Protein AF-A0A397BUA5-F1 (afdb_monomer_lite)

InterPro domains:
  IPR007603 Choline transporter-like [PF04515] (366-700)
  IPR007603 Choline transporter-like [PTHR12385] (209-715)

Organism: Aphanomyces astaci (NCBI:txid112090)

Radius of gyration: 37.74 Å; chains: 1; bounding box: 95×95×135 Å

pLDDT: mean 77.46, std 19.69, range [26.95, 97.94]

Sequence (735 aa):
QTPSVQPQPALNATQRTDQPFQLLVKPLLKSTVSQRDTSGVILDAFVASGRSFSDILQKIWDEFKPRLKGLAAKTDSGWSLDVPDIADWTSSMHLRHNKKVVDATKSEQEWNQWLVKVKDKTVMLVVFEYGTKLGRQQDFDDFTTECIRPQVTDRAGATAETSLRDVVASLQAQWSPYPIADSSFRLVVHSTQEVQHRSMYKNDHPAVQYDTRGQPVDAYGRPIAMAAPVPYTSSASVGTVAPIKPTVAAPSGFRDWPFAILFLGNIGAIIVLLIMYGSTVFNSLNGTSKTAFPSSSSTFSSDNITTILYLCAGLTVIAAVLSLAMLSFTIRYARQMIQIALWWSVVMFFGFAAFAVIKKNYTVAIVTGIIGLFALCYAYAVQDRIPFAAANLRAAGAAIRKHPSTHVVAFVFLLVQIAWVFVWAFAVVGITNKLTENSTPAPTSRTATVASGGRCIASAQCLTNYCTSGVCKEPNVYAQLKSTSYVAYFFLLLSFFWGVQVFKNIIHATVAGTVATWWFSSDSKGATGASLGRATTTSLGSICFGSLIVAVLQTLRQLAEEASRQGDCAACIAQCILGCLQSLMETFNRWAFVYVGIYGYKFMDAGRAVMQLFHDRGFDAIINDDLVGTALTFAAFGVGCLCALLGLVYYYIDVSNQFQYAEYILPLTGLFFGLGVAIIPMGVVDSAVATIFVCFAEDPVALQHSHPEHFNELMTEWHRQYPEIMVASGYYVVA

Secondary structure (DSSP, 8-state):
------------S-----PPEEEEEEEEEESSTTS-GGGSEEPPPEEEEESSHHHHHHHHHHHHGGG---EEEEETTEEEEEPP-GGGGGGTEEEEETTEEPPTT--HHHHHHHHHHTTT-EEEEEEETT-TT--SHHHHHHHIIIIISPS-B-TT-PBPHHHHHHHHHHHHHHSTT----HHHHHHHHHHHHHHHHHHHHHHSS---EE-TTS-EE-TTSPBP-PPPP--TTS--EE--PPP---SSPPPSS-SSHHHHHHHHHHHHHHHHHHHHHHHHHHHHHTTS-TTSS------S-HHHHHHHHHHHHHHHHHHHHHHHHHHHHHHHTHHHHHHHHHHHHHHHHHHHHHHHHHTT-HHHHHHHHHHHHHHHHHHHHTGGGHHHHHHHHHHHHHHHHH-THHHHHHHHHHHHHHHHHHHHHHHHHHHHHHHHHHH------S---BPTT-B-SSGGGBSSSEEETTEEE---TTTS--HHHHHHHHHHHHHHHHHHHHHHHHHHHHHHHHHHHHHH-S--TTHHHHHHHHHHTTTHHHHHHHHHHHHHHHHHHHHHHHHHHTT-HHHHHHHHHHHHHHHHHHHHHHHHHHHHHHT---HHHHHHHHHHHHHHTT-HHHHTT--HHHHHHHHHHHHHHHHHHHHHHHHHH-GGG--TTHHHHHHHHHHHHHHHHHHHHHHHHHHHHHHHHHHHHH-SHHHHHH-HHHHHHHHHHHHHH-HHHHHHTT--EE-

Structure (mmCIF, N/CA/C/O backbone):
data_AF-A0A397BUA5-F1
#
_entry.id   AF-A0A397BUA5-F1
#
loop_
_atom_site.group_PDB
_atom_site.id
_atom_site.type_symbol
_atom_site.label_atom_id
_atom_site.label_alt_id
_atom_site.label_comp_id
_atom_site.label_asym_id
_atom_site.label_entity_id
_atom_site.label_seq_id
_atom_site.pdbx_PDB_ins_code
_atom_site.Cartn_x
_atom_site.Cartn_y
_atom_site.Cartn_z
_atom_site.occupancy
_atom_site.B_iso_or_equiv
_atom_site.auth_seq_id
_atom_site.auth_comp_id
_atom_site.auth_asym_id
_atom_site.auth_atom_id
_atom_site.pdbx_PDB_model_num
ATOM 1 N N . GLN A 1 1 ? -47.882 71.467 86.950 1.00 34.03 1 GLN A N 1
ATOM 2 C CA . GLN A 1 1 ? -46.941 70.357 86.695 1.00 34.03 1 GLN A CA 1
ATOM 3 C C . GLN A 1 1 ? -47.760 69.239 86.096 1.00 34.03 1 GLN A C 1
ATOM 5 O O . GLN A 1 1 ? -48.400 68.488 86.815 1.00 34.03 1 GLN A O 1
ATOM 10 N N . THR A 1 2 ? -47.872 69.252 84.777 1.00 33.25 2 THR A N 1
ATOM 11 C CA . THR A 1 2 ? -48.883 68.480 84.055 1.00 33.25 2 THR A CA 1
ATOM 12 C C . THR A 1 2 ? -48.396 68.330 82.618 1.00 33.25 2 THR A C 1
ATOM 14 O O . THR A 1 2 ? -48.434 69.309 81.878 1.00 33.25 2 THR A O 1
ATOM 17 N N . PRO A 1 3 ? -47.908 67.150 82.213 1.00 36.66 3 PRO A N 1
ATOM 18 C CA . PRO A 1 3 ? -47.766 66.794 80.807 1.00 36.66 3 PRO A CA 1
ATOM 19 C C . PRO A 1 3 ? -48.869 65.784 80.453 1.00 36.66 3 PRO A C 1
ATOM 21 O O . PRO A 1 3 ? -49.022 64.750 81.094 1.00 36.66 3 PRO A O 1
ATOM 24 N N . SER A 1 4 ? -49.845 66.202 79.650 1.00 27.89 4 SER A N 1
ATOM 25 C CA . SER A 1 4 ? -49.866 66.112 78.180 1.00 27.89 4 SER A CA 1
ATOM 26 C C . SER A 1 4 ? -50.263 64.715 77.694 1.00 27.89 4 SER A C 1
ATOM 28 O O . SER A 1 4 ? -49.430 63.829 77.525 1.00 27.89 4 SER A O 1
ATOM 30 N N . VAL A 1 5 ? -51.558 64.558 77.430 1.00 38.53 5 VAL A N 1
ATOM 31 C CA . VAL A 1 5 ? -52.144 63.444 76.682 1.00 38.53 5 VAL A CA 1
ATOM 32 C C . VAL A 1 5 ? -53.089 64.057 75.665 1.00 38.53 5 VAL A C 1
ATOM 34 O O . VAL A 1 5 ? -53.945 64.837 76.073 1.00 38.53 5 VAL A O 1
ATOM 37 N N . GLN A 1 6 ? -52.901 63.699 74.388 1.00 27.25 6 GLN A N 1
ATOM 38 C CA . GLN A 1 6 ? -53.860 63.624 73.264 1.00 27.25 6 GLN A CA 1
ATOM 39 C C . GLN A 1 6 ? -53.080 63.779 71.926 1.00 27.25 6 GLN A C 1
ATOM 41 O O . GLN A 1 6 ? -51.987 64.340 71.929 1.00 27.25 6 GLN A O 1
ATOM 46 N N . PRO A 1 7 ? -53.622 63.375 70.763 1.00 54.25 7 PRO A N 1
ATOM 47 C CA . PRO A 1 7 ? -53.995 62.000 70.370 1.00 54.25 7 PRO A CA 1
ATOM 48 C C . PRO A 1 7 ? -53.609 61.722 68.887 1.00 54.25 7 PRO A C 1
ATOM 50 O O . PRO A 1 7 ? -53.573 62.670 68.113 1.00 54.25 7 PRO A O 1
ATOM 53 N N . GLN A 1 8 ? -53.412 60.485 68.394 1.00 26.97 8 GLN A N 1
ATOM 54 C CA . GLN A 1 8 ? -53.422 60.279 66.922 1.00 26.97 8 GLN A CA 1
ATOM 55 C C . GLN A 1 8 ? -53.982 58.930 66.417 1.00 26.97 8 GLN A C 1
ATOM 57 O O . GLN A 1 8 ? -53.841 57.923 67.111 1.00 26.97 8 GLN A O 1
ATOM 62 N N . PRO A 1 9 ? -54.617 58.913 65.217 1.00 35.12 9 PRO A N 1
ATOM 63 C CA . PRO A 1 9 ? -55.416 57.808 64.678 1.00 35.12 9 PRO A CA 1
ATOM 64 C C . PRO A 1 9 ? -54.800 57.112 63.435 1.00 35.12 9 PRO A C 1
ATOM 66 O O . PRO A 1 9 ? -53.900 57.640 62.796 1.00 35.12 9 PRO A O 1
ATOM 69 N N . ALA A 1 10 ? -55.348 55.932 63.102 1.00 35.31 10 ALA A N 1
ATOM 70 C CA . ALA A 1 10 ? -55.334 55.190 61.822 1.00 35.31 10 ALA A CA 1
ATOM 71 C C . ALA A 1 10 ? -54.052 55.198 60.948 1.00 35.31 10 ALA A C 1
ATOM 73 O O . ALA A 1 10 ? -53.789 56.154 60.221 1.00 35.31 10 ALA A O 1
ATOM 74 N N . LEU A 1 11 ? -53.341 54.058 60.887 1.00 31.05 11 LEU A N 1
ATOM 75 C CA . LEU A 1 11 ? -52.321 53.804 59.859 1.00 31.05 11 LEU A CA 1
ATOM 76 C C . LEU A 1 11 ? -52.865 52.936 58.710 1.00 31.05 11 LEU A C 1
ATOM 78 O O . LEU A 1 11 ? -53.340 51.819 58.911 1.00 31.05 11 LEU A O 1
ATOM 82 N N . ASN A 1 12 ? -52.748 53.501 57.509 1.00 29.30 12 ASN A N 1
ATOM 83 C CA . ASN A 1 12 ? -53.076 52.952 56.200 1.00 29.30 12 ASN A CA 1
ATOM 84 C C . ASN A 1 12 ? -52.257 51.710 55.811 1.00 29.30 12 ASN A C 1
ATOM 86 O O . ASN A 1 12 ? -51.109 51.520 56.210 1.00 29.30 12 ASN A O 1
ATOM 90 N N . ALA A 1 13 ? -52.864 50.910 54.936 1.00 39.66 13 ALA A N 1
ATOM 91 C CA . ALA A 1 13 ? -52.299 49.742 54.283 1.00 39.66 13 ALA A CA 1
ATOM 92 C C . ALA A 1 13 ? -51.072 50.071 53.412 1.00 39.66 13 ALA A C 1
ATOM 94 O O . ALA A 1 13 ? -51.222 50.655 52.348 1.00 39.66 13 ALA A O 1
ATOM 95 N N . THR A 1 14 ? -49.889 49.604 53.826 1.00 35.66 14 THR A N 1
ATOM 96 C CA . THR A 1 14 ? -48.767 49.198 52.952 1.00 35.66 14 THR A CA 1
ATOM 97 C C . THR A 1 14 ? -47.727 48.444 53.792 1.00 35.66 14 THR A C 1
ATOM 99 O O . THR A 1 14 ? -46.737 49.014 54.235 1.00 35.66 14 THR A O 1
ATOM 102 N N . GLN A 1 15 ? -47.937 47.145 54.020 1.00 34.88 15 GLN A N 1
ATOM 103 C CA . GLN A 1 15 ? -46.864 46.221 54.412 1.00 34.88 15 GLN A CA 1
ATOM 104 C C . GLN A 1 15 ? -46.544 45.346 53.198 1.00 34.88 15 GLN A C 1
ATOM 106 O O . GLN A 1 15 ? -47.206 44.345 52.936 1.00 34.88 15 GLN A O 1
ATOM 111 N N . ARG A 1 16 ? -45.557 45.772 52.403 1.00 36.34 16 ARG A N 1
ATOM 112 C CA . ARG A 1 16 ? -44.986 44.983 51.307 1.00 36.34 16 ARG A CA 1
ATOM 113 C C . ARG A 1 16 ? -43.881 44.119 51.925 1.00 36.34 16 ARG A C 1
ATOM 115 O O . ARG A 1 16 ? -42.851 44.637 52.333 1.00 36.34 16 ARG A O 1
ATOM 122 N N . THR A 1 17 ? -44.142 42.825 52.081 1.00 41.03 17 THR A N 1
ATOM 123 C CA . THR A 1 17 ? -43.176 41.823 52.553 1.00 41.03 17 THR A CA 1
ATOM 124 C C . THR A 1 17 ? -42.039 41.651 51.544 1.00 41.03 17 THR A C 1
ATOM 126 O O . THR A 1 17 ? -42.291 41.344 50.383 1.00 41.03 17 THR A O 1
ATOM 129 N N . ASP A 1 18 ? -40.803 41.796 52.012 1.00 51.16 18 ASP A N 1
ATOM 130 C CA . ASP A 1 18 ? -39.535 41.782 51.260 1.00 51.16 18 ASP A CA 1
ATOM 131 C C . ASP A 1 18 ? -39.045 40.367 50.846 1.00 51.16 18 ASP A C 1
ATOM 133 O O . ASP A 1 18 ? -37.845 40.114 50.735 1.00 51.16 18 ASP A O 1
ATOM 137 N N . GLN A 1 19 ? -39.945 39.393 50.652 1.00 63.91 19 GLN A N 1
ATOM 138 C CA . GLN A 1 19 ? -39.554 38.028 50.264 1.00 63.91 19 GLN A CA 1
ATOM 139 C C . GLN A 1 19 ? -39.589 37.840 48.737 1.00 63.91 19 GLN A C 1
ATOM 141 O O . GLN A 1 19 ? -40.620 38.130 48.127 1.00 63.91 19 GLN A O 1
ATOM 146 N N . PRO A 1 20 ? -38.512 37.324 48.106 1.00 78.00 20 PRO A N 1
ATOM 147 C CA . PRO A 1 20 ? -38.513 37.029 46.677 1.00 78.00 20 PRO A CA 1
ATOM 148 C C . PRO A 1 20 ? -39.488 35.888 46.366 1.00 78.00 20 PRO A C 1
ATOM 150 O O . PRO A 1 20 ? -39.547 34.886 47.084 1.00 78.00 20 PRO A O 1
ATOM 153 N N . PHE A 1 21 ? -40.230 36.018 45.268 1.00 84.81 21 PHE A N 1
ATOM 154 C CA . PHE A 1 21 ? -41.019 34.925 44.714 1.00 84.81 21 PHE A CA 1
ATOM 155 C C . PHE A 1 21 ? -40.087 33.803 44.243 1.00 84.81 21 PHE A C 1
ATOM 157 O O . PHE A 1 21 ? -38.971 34.067 43.794 1.00 84.81 21 PHE A O 1
ATOM 164 N N . GLN A 1 22 ? -40.547 32.555 44.332 1.00 85.38 22 GLN A N 1
ATOM 165 C CA . GLN A 1 22 ? -39.842 31.380 43.820 1.00 85.38 22 GLN A CA 1
ATOM 166 C C . GLN A 1 22 ? -40.788 30.548 42.956 1.00 85.38 22 GLN A C 1
ATOM 168 O O . GLN A 1 22 ? -41.935 30.314 43.341 1.00 85.38 22 GLN A O 1
ATOM 173 N N . LEU A 1 23 ? -40.302 30.095 41.802 1.00 89.94 23 LEU A N 1
ATOM 174 C CA . LEU A 1 23 ? -41.033 29.259 40.859 1.00 89.94 23 LEU A CA 1
ATOM 175 C C . LEU A 1 23 ? -40.201 28.021 40.510 1.00 89.94 23 LEU A C 1
ATOM 177 O O . LEU A 1 23 ? -39.132 28.136 39.912 1.00 89.94 23 LEU A O 1
ATOM 181 N N . LEU A 1 24 ? -40.710 26.841 40.868 1.00 90.12 24 LEU A N 1
ATOM 182 C CA . LEU A 1 24 ? -40.140 25.551 40.483 1.00 90.12 24 LEU A CA 1
ATOM 183 C C . LEU A 1 24 ? -40.728 25.127 39.134 1.00 90.12 24 LEU A C 1
ATOM 185 O O . LEU A 1 24 ? -41.905 24.760 39.053 1.00 90.12 24 LEU A O 1
ATOM 189 N N . VAL A 1 25 ? -39.911 25.152 38.083 1.00 91.69 25 VAL A N 1
ATOM 190 C CA . VAL A 1 25 ? -40.299 24.711 36.743 1.00 91.69 25 VAL A CA 1
ATOM 191 C C . VAL A 1 25 ? -39.700 23.352 36.400 1.00 91.69 25 VAL A C 1
ATOM 193 O O . VAL A 1 25 ? -38.533 23.078 36.662 1.00 91.69 25 VAL A O 1
ATOM 196 N N . LYS A 1 26 ? -40.505 22.491 35.780 1.00 91.38 26 LYS A N 1
ATOM 197 C CA . LYS A 1 26 ? -40.062 21.241 35.165 1.00 91.38 26 LYS A CA 1
ATOM 198 C C . LYS A 1 26 ? -40.128 21.390 33.641 1.00 91.38 26 LYS A C 1
ATOM 200 O O . LYS A 1 26 ? -41.234 21.399 33.090 1.00 91.38 26 LYS A O 1
ATOM 205 N N . PRO A 1 27 ? -38.988 21.574 32.965 1.00 91.88 27 PRO A N 1
ATOM 206 C CA . PRO A 1 27 ? -38.944 21.819 31.529 1.00 91.88 27 PRO A CA 1
ATOM 207 C C . PRO A 1 27 ? -39.227 20.558 30.694 1.00 91.88 27 PRO A C 1
ATOM 209 O O . PRO A 1 27 ? -38.793 19.453 31.021 1.00 91.88 27 PRO A O 1
ATOM 212 N N . LEU A 1 28 ? -39.947 20.740 29.589 1.00 90.50 28 LEU A N 1
ATOM 213 C CA . LEU A 1 28 ? -40.264 19.742 28.571 1.00 90.50 28 LEU A CA 1
ATOM 214 C C . LEU A 1 28 ? -39.973 20.342 27.193 1.00 90.50 28 LEU A C 1
ATOM 216 O O . LEU A 1 28 ? -40.670 21.260 26.760 1.00 90.50 28 LEU A O 1
ATOM 220 N N . LEU A 1 29 ? -38.969 19.811 26.506 1.00 89.94 29 LEU A N 1
ATOM 221 C CA . LEU A 1 29 ? -38.577 20.234 25.168 1.00 89.94 29 LEU A CA 1
ATOM 222 C C . LEU A 1 29 ? -39.407 19.508 24.104 1.00 89.94 29 LEU A C 1
ATOM 224 O O . LEU A 1 29 ? -39.579 18.284 24.165 1.00 89.94 29 LEU A O 1
ATOM 228 N N . LYS A 1 30 ? -39.905 20.269 23.128 1.00 88.19 30 LYS A N 1
ATOM 229 C CA . LYS A 1 30 ? -40.679 19.768 21.992 1.00 88.19 30 LYS A CA 1
ATOM 230 C C . LYS A 1 30 ? -40.249 20.400 20.675 1.00 88.19 30 LYS A C 1
ATOM 232 O O . LYS A 1 30 ? -39.952 21.588 20.621 1.00 88.19 30 LYS A O 1
ATOM 237 N N . SER A 1 31 ? -40.319 19.626 19.602 1.00 82.94 31 SER A N 1
ATOM 238 C CA . SER A 1 31 ? -40.068 20.100 18.238 1.00 82.94 31 SER A CA 1
ATOM 239 C C . SER A 1 31 ? -41.330 20.693 17.595 1.00 82.94 31 SER A C 1
ATOM 241 O O . SER A 1 31 ? -41.227 21.595 16.773 1.00 82.94 31 SER A O 1
ATOM 243 N N . THR A 1 32 ? -42.529 20.240 17.999 1.00 84.94 32 THR A N 1
ATOM 244 C CA . THR A 1 32 ? -43.827 20.769 17.524 1.00 84.94 32 THR A CA 1
ATOM 245 C C . THR A 1 32 ? -44.859 20.887 18.644 1.00 84.94 32 THR A C 1
ATOM 247 O O . THR A 1 32 ? -44.765 20.227 19.685 1.00 84.94 32 THR A O 1
ATOM 250 N N . VAL A 1 33 ? -45.901 21.698 18.432 1.00 86.94 33 VAL A N 1
ATOM 251 C CA . VAL A 1 33 ? -46.981 21.884 19.421 1.00 86.94 33 VAL A CA 1
ATOM 252 C C . VAL A 1 33 ? -47.787 20.599 19.648 1.00 86.94 33 VAL A C 1
ATOM 254 O O . VAL A 1 33 ? -48.153 20.296 20.789 1.00 86.94 33 VAL A O 1
ATOM 257 N N . SER A 1 34 ? -48.033 19.821 18.588 1.00 85.00 34 SER A N 1
ATOM 258 C CA . SER A 1 34 ? -48.815 18.573 18.633 1.00 85.00 34 SER A CA 1
ATOM 259 C C . SER A 1 34 ? -48.038 17.333 19.092 1.00 85.00 34 SER A C 1
ATOM 261 O O . SER A 1 34 ? -48.658 16.292 19.330 1.00 85.00 34 SER A O 1
ATOM 263 N N . GLN A 1 35 ? -46.713 17.422 19.268 1.00 83.94 35 GLN A N 1
ATOM 264 C CA . GLN A 1 35 ? -45.898 16.315 19.777 1.00 83.94 35 GLN A CA 1
ATOM 265 C C . GLN A 1 35 ? -46.442 15.816 21.125 1.00 83.94 35 GLN A C 1
ATOM 267 O O . GLN A 1 35 ? -46.782 16.612 22.005 1.00 83.94 35 GLN A O 1
ATOM 272 N N . ARG A 1 36 ? -46.529 14.494 21.324 1.00 83.38 36 ARG A N 1
ATOM 273 C CA . ARG A 1 36 ? -47.023 13.920 22.590 1.00 83.38 36 ARG A CA 1
ATOM 274 C C . ARG A 1 36 ? -46.046 14.232 23.724 1.00 83.38 36 ARG A C 1
ATOM 276 O O . ARG A 1 36 ? -44.835 14.177 23.526 1.00 83.38 36 ARG A O 1
ATOM 283 N N . ASP A 1 37 ? -46.556 14.511 24.926 1.00 84.31 37 ASP A N 1
ATOM 284 C CA . ASP A 1 37 ? -45.709 14.804 26.098 1.00 84.31 37 ASP A CA 1
ATOM 285 C C . ASP A 1 37 ? -44.741 13.642 26.416 1.00 84.31 37 ASP A C 1
ATOM 287 O O . ASP A 1 37 ? -43.615 13.891 26.825 1.00 84.31 37 ASP A O 1
ATOM 291 N N . THR A 1 38 ? -45.133 12.386 26.151 1.00 79.00 38 THR A N 1
ATOM 292 C CA . THR A 1 38 ? -44.281 11.189 26.326 1.00 79.00 38 THR A CA 1
ATOM 293 C C . THR A 1 38 ? -43.134 11.079 25.323 1.00 79.00 38 THR A C 1
ATOM 295 O O . THR A 1 38 ? -42.202 10.321 25.556 1.00 79.00 38 THR A O 1
ATOM 298 N N . SER A 1 39 ? -43.222 11.794 24.201 1.00 76.69 39 SER A N 1
ATOM 299 C CA . SER A 1 39 ? -42.189 11.831 23.159 1.00 76.69 39 SER A CA 1
ATOM 300 C C . SER A 1 39 ? -41.306 13.079 23.227 1.00 76.69 39 SER A C 1
ATOM 302 O O . SER A 1 39 ? -40.401 13.209 22.411 1.00 76.69 39 SER A O 1
ATOM 304 N N . GLY A 1 40 ? -41.591 14.011 24.144 1.00 79.19 40 GLY A N 1
ATOM 305 C CA . GLY A 1 40 ? -40.744 15.177 24.395 1.00 79.19 40 GLY A CA 1
ATOM 306 C C . GLY A 1 40 ? -39.645 14.869 25.414 1.00 79.19 40 GLY A C 1
ATOM 307 O O . GLY A 1 40 ? -39.762 13.933 26.205 1.00 79.19 40 GLY A O 1
ATOM 308 N N . VAL A 1 41 ? -38.582 15.672 25.413 1.00 85.62 41 VAL A N 1
ATOM 309 C CA . VAL A 1 41 ? -37.435 15.488 26.316 1.00 85.62 41 VAL A CA 1
ATOM 310 C C . VAL A 1 41 ? -37.672 16.281 27.598 1.00 85.62 41 VAL A C 1
ATOM 312 O O . VAL A 1 41 ? -37.782 17.504 27.568 1.00 85.62 41 VAL A O 1
ATOM 315 N N . ILE A 1 42 ? -37.773 15.595 28.735 1.00 86.12 42 ILE A N 1
ATOM 316 C CA . ILE A 1 42 ? -37.903 16.229 30.054 1.00 86.12 42 ILE A CA 1
ATOM 317 C C . ILE A 1 42 ? -36.499 16.582 30.557 1.00 86.12 42 ILE A C 1
ATOM 319 O O . ILE A 1 42 ? -35.643 15.701 30.584 1.00 86.12 42 ILE A O 1
ATOM 323 N N . LEU A 1 43 ? -36.267 17.833 30.970 1.00 87.12 43 LEU A N 1
ATOM 324 C CA . LEU A 1 43 ? -34.993 18.246 31.582 1.00 87.12 43 LEU A CA 1
ATOM 325 C C . LEU A 1 43 ? -35.124 18.362 33.110 1.00 87.12 43 LEU A C 1
ATOM 327 O O . LEU A 1 43 ? -36.227 18.286 33.669 1.00 87.12 43 LEU A O 1
ATOM 331 N N . ASP A 1 44 ? -33.979 18.536 33.773 1.00 84.06 44 ASP A N 1
ATOM 332 C CA . ASP A 1 44 ? -33.884 18.714 35.222 1.00 84.06 44 ASP A CA 1
ATOM 333 C C . ASP A 1 44 ? -34.729 19.913 35.690 1.00 84.06 44 ASP A C 1
ATOM 335 O O . ASP A 1 44 ? -34.886 20.912 34.984 1.00 84.06 44 ASP A O 1
ATOM 339 N N . ALA A 1 45 ? -35.320 19.801 36.883 1.00 85.88 45 ALA A N 1
ATOM 340 C CA . ALA A 1 45 ? -36.153 20.868 37.425 1.00 85.88 45 ALA A CA 1
ATOM 341 C C . ALA A 1 45 ? -35.304 22.102 37.768 1.00 85.88 45 ALA A C 1
ATOM 343 O O . ALA A 1 45 ? -34.244 21.986 38.378 1.00 85.88 45 ALA A O 1
ATOM 344 N N . PHE A 1 46 ? -35.804 23.283 37.416 1.00 88.94 46 PHE A N 1
ATOM 345 C CA . PHE A 1 46 ? -35.134 24.564 37.617 1.00 88.94 46 PHE A CA 1
ATOM 346 C C . PHE A 1 46 ? -35.939 25.436 38.581 1.00 88.94 46 PHE A C 1
ATOM 348 O O . PHE A 1 46 ? -37.168 25.493 38.504 1.00 88.94 46 PHE A O 1
ATOM 355 N N . VAL A 1 47 ? -35.258 26.119 39.501 1.00 89.88 47 VAL A N 1
ATOM 356 C CA . VAL A 1 47 ? -35.890 27.036 40.459 1.00 89.88 47 VAL A CA 1
ATOM 357 C C . VAL A 1 47 ? -35.475 28.460 40.130 1.00 89.88 47 VAL A C 1
ATOM 359 O O . VAL A 1 47 ? -34.322 28.840 40.318 1.00 89.88 47 VAL A O 1
ATOM 362 N N . ALA A 1 48 ? -36.436 29.267 39.690 1.00 88.31 48 ALA A N 1
ATOM 363 C CA . ALA A 1 48 ? -36.238 30.685 39.430 1.00 88.31 48 ALA A CA 1
ATOM 364 C C . ALA A 1 48 ? -36.748 31.517 40.613 1.00 88.31 48 ALA A C 1
ATOM 366 O O . ALA A 1 48 ? -37.878 31.331 41.064 1.00 88.31 48 ALA A O 1
ATOM 367 N N . SER A 1 49 ? -35.932 32.448 41.112 1.00 87.44 49 SER A N 1
ATOM 368 C CA . SER A 1 49 ? -36.298 33.360 42.204 1.00 87.44 49 SER A CA 1
ATOM 369 C C . SER A 1 49 ? -36.175 34.827 41.784 1.00 87.44 49 SER A C 1
ATOM 371 O O . SER A 1 49 ? -35.212 35.189 41.113 1.00 87.44 49 SER A O 1
ATOM 373 N N . GLY A 1 50 ? -37.115 35.694 42.166 1.00 87.50 50 GLY A N 1
ATOM 374 C CA . GLY A 1 50 ? -37.122 37.102 41.734 1.00 87.50 50 GLY A CA 1
ATOM 375 C C . GLY A 1 50 ? -38.094 37.983 42.518 1.00 87.50 50 GLY A C 1
ATOM 376 O O . GLY A 1 50 ? -38.915 37.475 43.280 1.00 87.50 50 GLY A O 1
ATOM 377 N N . ARG A 1 51 ? -37.989 39.312 42.376 1.00 85.44 51 ARG A N 1
ATOM 378 C CA . ARG A 1 51 ? -38.875 40.271 43.069 1.00 85.44 51 ARG A CA 1
ATOM 379 C C . ARG A 1 51 ? -40.172 40.517 42.301 1.00 85.44 51 ARG A C 1
ATOM 381 O O . ARG A 1 51 ? -41.162 40.932 42.898 1.00 85.44 51 ARG A O 1
ATOM 388 N N . SER A 1 52 ? -40.176 40.213 41.010 1.00 86.44 52 SER A N 1
ATOM 389 C CA . SER A 1 52 ? -41.350 40.189 40.143 1.00 86.44 52 SER A CA 1
ATOM 390 C C . SER A 1 52 ? -41.337 38.949 39.248 1.00 86.44 52 SER A C 1
ATOM 392 O O . SER A 1 52 ? -40.336 38.234 39.144 1.00 86.44 52 SER A O 1
ATOM 394 N N . PHE A 1 53 ? -42.455 38.693 38.572 1.00 88.44 53 PHE A N 1
ATOM 395 C CA . PHE A 1 53 ? -42.492 37.702 37.502 1.00 88.44 53 PHE A CA 1
ATOM 396 C C . PHE A 1 53 ? -41.538 38.045 36.356 1.00 88.44 53 PHE A C 1
ATOM 398 O O . PHE A 1 53 ? -40.934 37.133 35.810 1.00 88.44 53 PHE A O 1
ATOM 405 N N . SER A 1 54 ? -41.344 39.327 36.043 1.00 88.00 54 SER A N 1
ATOM 406 C CA . SER A 1 54 ? -40.396 39.784 35.019 1.00 88.00 54 SER A CA 1
ATOM 407 C C . SER A 1 54 ? -38.961 39.330 35.336 1.00 88.00 54 SER A C 1
ATOM 409 O O . SER A 1 54 ? -38.285 38.785 34.467 1.00 88.00 54 SER A O 1
ATOM 411 N N . ASP A 1 55 ? -38.533 39.426 36.603 1.00 87.62 55 ASP A N 1
ATOM 412 C CA . ASP A 1 55 ? -37.224 38.921 37.054 1.00 87.62 55 ASP A CA 1
ATOM 413 C C . ASP A 1 55 ? -37.110 37.392 36.922 1.00 87.62 55 ASP A C 1
ATOM 415 O O . ASP A 1 55 ? -36.063 36.853 36.563 1.00 87.62 55 ASP A O 1
ATOM 419 N N . ILE A 1 56 ? -38.189 36.675 37.253 1.00 88.88 56 ILE A N 1
ATOM 420 C CA . ILE A 1 56 ? -38.258 35.212 37.144 1.00 88.88 56 ILE A CA 1
ATOM 421 C C . ILE A 1 56 ? -38.230 34.783 35.676 1.00 88.88 56 ILE A C 1
ATOM 423 O O . ILE A 1 56 ? -37.529 33.833 35.332 1.00 88.88 56 ILE A O 1
ATOM 427 N N . LEU A 1 57 ? -38.959 35.491 34.814 1.00 91.19 57 LEU A N 1
ATOM 428 C CA . LEU A 1 57 ? -39.017 35.242 33.383 1.00 91.19 57 LEU A CA 1
ATOM 429 C C . LEU A 1 57 ? -37.655 35.475 32.734 1.00 91.19 57 LEU A C 1
ATOM 431 O O . LEU A 1 57 ? -37.237 34.634 31.949 1.00 91.19 57 LEU A O 1
ATOM 435 N N . GLN A 1 58 ? -36.936 36.537 33.112 1.00 90.75 58 GLN A N 1
ATOM 436 C CA . GLN A 1 58 ? -35.570 36.781 32.641 1.00 90.75 58 GLN A CA 1
ATOM 437 C C . GLN A 1 58 ? -34.647 35.600 32.966 1.00 90.75 58 GLN A C 1
ATOM 439 O O . GLN A 1 58 ? -33.947 35.107 32.091 1.00 90.75 58 GLN A O 1
ATOM 444 N N . LYS A 1 59 ? -34.705 35.072 34.194 1.00 90.38 59 LYS A N 1
ATOM 445 C CA . LYS A 1 59 ? -33.888 33.914 34.597 1.00 90.38 59 LYS A CA 1
ATOM 446 C C . LYS A 1 59 ? -34.265 32.628 33.866 1.00 90.38 59 LYS A C 1
ATOM 448 O O . LYS A 1 59 ? -33.391 31.839 33.531 1.00 90.38 59 LYS A O 1
ATOM 453 N N . ILE A 1 60 ? -35.558 32.408 33.629 1.00 91.12 60 ILE A N 1
ATOM 454 C CA . ILE A 1 60 ? -36.036 31.280 32.816 1.00 91.12 60 ILE A CA 1
ATOM 455 C C . ILE A 1 60 ? -35.559 31.447 31.368 1.00 91.12 60 ILE A C 1
ATOM 457 O O . ILE A 1 60 ? -35.103 30.488 30.754 1.00 91.12 60 ILE A O 1
ATOM 461 N N . TRP A 1 61 ? -35.633 32.658 30.825 1.00 91.12 61 TRP A N 1
ATOM 462 C CA . TRP A 1 61 ? -35.180 32.953 29.475 1.00 91.12 61 TRP A CA 1
ATOM 463 C C . TRP A 1 61 ? -33.680 32.712 29.318 1.00 91.12 61 TRP A C 1
ATOM 465 O O . TRP A 1 61 ? -33.285 31.991 28.410 1.00 91.12 61 TRP A O 1
ATOM 475 N N . ASP A 1 62 ? -32.855 33.238 30.219 1.00 88.75 62 ASP A N 1
ATOM 476 C CA . ASP A 1 62 ? -31.400 33.086 30.156 1.00 88.75 62 ASP A CA 1
ATOM 477 C C . ASP A 1 62 ? -30.972 31.608 30.257 1.00 88.75 62 ASP A C 1
ATOM 479 O O . ASP A 1 62 ? -30.069 31.180 29.538 1.00 88.75 62 ASP A O 1
ATOM 483 N N . GLU A 1 63 ? -31.671 30.809 31.072 1.00 89.19 63 GLU A N 1
ATOM 484 C CA . GLU A 1 63 ? -31.413 29.371 31.230 1.00 89.19 63 GLU A CA 1
ATOM 485 C C . GLU A 1 63 ? -31.821 28.553 29.990 1.00 89.19 63 GLU A C 1
ATOM 487 O O . GLU A 1 63 ? -31.104 27.647 29.559 1.00 89.19 63 GLU A O 1
ATOM 492 N N . PHE A 1 64 ? -32.980 28.853 29.390 1.00 87.44 64 PHE A N 1
ATOM 493 C CA . PHE A 1 64 ? -33.563 28.015 28.335 1.00 87.44 64 PHE A CA 1
ATOM 494 C C . PHE A 1 64 ? -33.399 28.569 26.910 1.00 87.44 64 PHE A C 1
ATOM 496 O O . PHE A 1 64 ? -33.617 27.822 25.955 1.00 87.44 64 PHE A O 1
ATOM 503 N N . LYS A 1 65 ? -32.945 29.816 26.724 1.00 87.06 65 LYS A N 1
ATOM 504 C CA . LYS A 1 65 ? -32.619 30.395 25.405 1.00 87.06 65 LYS A CA 1
ATOM 505 C C . LYS A 1 65 ? -31.615 29.547 24.608 1.00 87.06 65 LYS A C 1
ATOM 507 O O . LYS A 1 65 ? -31.874 29.348 23.424 1.00 87.06 65 LYS A O 1
ATOM 512 N N . PRO A 1 66 ? -30.542 28.968 25.193 1.00 86.25 66 PRO A N 1
ATOM 513 C CA . PRO A 1 66 ? -29.617 28.099 24.454 1.00 86.25 66 PRO A CA 1
ATOM 514 C C . PRO A 1 66 ? -30.260 26.821 23.891 1.00 86.25 66 PRO A C 1
ATOM 516 O O . PRO A 1 66 ? -29.656 26.135 23.071 1.00 86.25 66 PRO A O 1
ATOM 519 N N . ARG A 1 67 ? -31.473 26.463 24.341 1.00 83.06 67 ARG A N 1
ATOM 520 C CA . ARG A 1 67 ? -32.240 25.314 23.835 1.00 83.06 67 ARG A CA 1
ATOM 521 C C . ARG A 1 67 ? -33.148 25.678 22.654 1.00 83.06 67 ARG A C 1
ATOM 523 O O . ARG A 1 67 ? -33.702 24.774 22.032 1.00 83.06 67 ARG A O 1
ATOM 530 N N . LEU A 1 68 ? -33.300 26.967 22.341 1.00 84.06 68 LEU A N 1
ATOM 531 C CA . LEU A 1 68 ? -34.018 27.446 21.162 1.00 84.06 68 LEU A CA 1
ATOM 532 C C . LEU A 1 68 ? -33.078 27.437 19.955 1.00 84.06 68 LEU A C 1
ATOM 534 O O . LEU A 1 68 ? -32.020 28.061 19.977 1.00 84.06 68 LEU A O 1
ATOM 538 N N . LYS A 1 69 ? -33.479 26.741 18.891 1.00 82.62 69 LYS A N 1
ATOM 539 C CA . LYS A 1 69 ? -32.744 26.673 17.619 1.00 82.62 69 LYS A CA 1
ATOM 540 C C . LYS A 1 69 ? -33.130 27.817 16.670 1.00 82.62 69 LYS A C 1
ATOM 542 O O . LYS A 1 69 ? -32.370 28.131 15.762 1.00 82.62 69 LYS A O 1
ATOM 547 N N . GLY A 1 70 ? -34.281 28.453 16.903 1.00 84.12 70 GLY A N 1
ATOM 548 C CA . GLY A 1 70 ? -34.746 29.689 16.263 1.00 84.12 70 GLY A CA 1
ATOM 549 C C . GLY A 1 70 ? -36.266 29.832 16.374 1.00 84.12 70 GLY A C 1
ATOM 550 O O . GLY A 1 70 ? -36.900 29.062 17.092 1.00 84.12 70 GLY A O 1
ATOM 551 N N . LEU A 1 71 ? -36.868 30.803 15.689 1.00 85.62 71 LEU A N 1
ATOM 552 C CA . LEU A 1 71 ? -38.324 30.948 15.597 1.00 85.62 71 LEU A CA 1
ATOM 553 C C . LEU A 1 71 ? -38.782 30.764 14.152 1.00 85.62 71 LEU A C 1
ATOM 555 O O . LEU A 1 71 ? -38.384 31.515 13.272 1.00 85.62 71 LEU A O 1
ATOM 559 N N . ALA A 1 72 ? -39.632 29.770 13.906 1.00 85.25 72 ALA A N 1
ATOM 560 C CA . ALA A 1 72 ? -40.250 29.577 12.605 1.00 85.25 72 ALA A CA 1
ATOM 561 C C . ALA A 1 72 ? -41.341 30.631 12.379 1.00 85.25 72 ALA A C 1
ATOM 563 O O . ALA A 1 72 ? -42.320 30.693 13.131 1.00 85.25 72 ALA A O 1
ATOM 564 N N . ALA A 1 73 ? -41.207 31.413 11.313 1.00 85.62 73 ALA A N 1
ATOM 565 C CA . ALA A 1 73 ? -42.228 32.338 10.842 1.00 85.62 73 ALA A CA 1
ATOM 566 C C . ALA A 1 73 ? -42.693 31.939 9.438 1.00 85.62 73 ALA A C 1
ATOM 568 O O . ALA A 1 73 ? -41.938 31.391 8.641 1.00 85.62 73 ALA A O 1
ATOM 569 N N . LYS A 1 74 ? -43.978 32.162 9.147 1.00 81.81 74 LYS A N 1
ATOM 570 C CA . LYS A 1 74 ? -44.569 31.871 7.837 1.00 81.81 74 LYS A CA 1
ATOM 571 C C . LYS A 1 74 ? -44.878 33.191 7.147 1.00 81.81 74 LYS A C 1
ATOM 573 O O . LYS A 1 74 ? -45.732 33.936 7.624 1.00 81.81 74 LYS A O 1
ATOM 578 N N . THR A 1 75 ? -44.166 33.463 6.063 1.00 76.94 75 THR A N 1
ATOM 579 C CA . THR A 1 75 ? -44.322 34.653 5.216 1.00 76.94 75 THR A CA 1
ATOM 580 C C . THR A 1 75 ? -45.054 34.289 3.922 1.00 76.94 75 THR A C 1
ATOM 582 O O . THR A 1 75 ? -45.207 33.108 3.605 1.00 76.94 75 THR A O 1
ATOM 585 N N . ASP A 1 76 ? -45.489 35.287 3.146 1.00 70.81 76 ASP A N 1
ATOM 586 C CA . ASP A 1 76 ? -46.129 35.063 1.837 1.00 70.81 76 ASP A CA 1
ATOM 587 C C . ASP A 1 76 ? -45.194 34.363 0.826 1.00 70.81 76 ASP A C 1
ATOM 589 O O . ASP A 1 76 ? -45.661 33.776 -0.148 1.00 70.81 76 ASP A O 1
ATOM 593 N N . SER A 1 77 ? -43.878 34.390 1.076 1.00 59.62 77 SER A N 1
ATOM 594 C CA . SER A 1 77 ? -42.830 33.762 0.264 1.00 59.62 77 SER A CA 1
ATOM 595 C C . SER A 1 77 ? -42.338 32.401 0.776 1.00 59.62 77 SER A C 1
ATOM 597 O O . SER A 1 77 ? -41.410 31.864 0.181 1.00 59.62 77 SER A O 1
ATOM 599 N N . GLY A 1 78 ? -42.922 31.849 1.848 1.00 78.44 78 GLY A N 1
ATOM 600 C CA . GLY A 1 78 ? -42.499 30.573 2.446 1.00 78.44 78 GLY A CA 1
ATOM 601 C C . GLY A 1 78 ? -42.155 30.677 3.933 1.00 78.44 78 GLY A C 1
ATOM 602 O O . GLY A 1 78 ? -42.483 31.663 4.606 1.00 78.44 78 GLY A O 1
ATOM 603 N N . TRP A 1 79 ? -41.520 29.644 4.476 1.00 84.44 79 TRP A N 1
ATOM 604 C CA . TRP A 1 79 ? -41.020 29.655 5.849 1.00 84.44 79 TRP A CA 1
ATOM 605 C C . TRP A 1 79 ? -39.737 30.505 6.009 1.00 84.44 79 TRP A C 1
ATOM 607 O O . TRP A 1 79 ? -38.902 30.571 5.110 1.00 84.44 79 TRP A O 1
ATOM 617 N N . SER A 1 80 ? -39.556 31.137 7.173 1.00 82.94 80 SER A N 1
ATOM 618 C CA . SER A 1 80 ? -38.341 31.866 7.571 1.00 82.94 80 SER A CA 1
ATOM 619 C C . SER A 1 80 ? -37.915 31.528 9.007 1.00 82.94 80 SER A C 1
ATOM 621 O O . SER A 1 80 ? -38.713 31.024 9.804 1.00 82.94 80 SER A O 1
ATOM 623 N N . LEU A 1 81 ? -36.640 31.785 9.329 1.00 84.44 81 LEU A N 1
ATOM 624 C CA . LEU A 1 81 ? -36.043 31.558 10.648 1.00 84.44 81 LEU A CA 1
ATOM 625 C C . LEU A 1 81 ? -35.664 32.896 11.298 1.00 84.44 81 LEU A C 1
ATOM 627 O O . LEU A 1 81 ? -34.689 33.528 10.893 1.00 84.44 81 LEU A O 1
ATOM 631 N N . ASP A 1 82 ? -36.401 33.280 12.333 1.00 83.81 82 ASP A N 1
ATOM 632 C CA . ASP A 1 82 ? -36.190 34.519 13.079 1.00 83.81 82 ASP A CA 1
ATOM 633 C C . ASP A 1 82 ? -35.408 34.271 14.381 1.00 83.81 82 ASP A C 1
ATOM 635 O O . ASP A 1 82 ? -35.411 33.173 14.954 1.00 83.81 82 ASP A O 1
ATOM 639 N N . VAL A 1 83 ? -34.724 35.309 14.871 1.00 82.25 83 VAL A N 1
ATOM 640 C CA . VAL A 1 83 ? -33.968 35.253 16.130 1.00 82.25 83 VAL A CA 1
ATOM 641 C C . VAL A 1 83 ? -34.936 35.380 17.314 1.00 82.25 83 VAL A C 1
ATOM 643 O O . VAL A 1 83 ? -35.712 36.333 17.354 1.00 82.25 83 VAL A O 1
ATOM 646 N N . PRO A 1 84 ? -34.896 34.468 18.304 1.00 82.75 84 PRO A N 1
ATOM 647 C CA . PRO A 1 84 ? -35.777 34.538 19.463 1.00 82.75 84 PRO A CA 1
ATOM 648 C C . PRO A 1 84 ? -35.452 35.738 20.360 1.00 82.75 84 PRO A C 1
ATOM 650 O O . PRO A 1 84 ? -34.331 35.859 20.866 1.00 82.75 84 PRO A O 1
ATOM 653 N N . ASP A 1 85 ? -36.465 36.569 20.610 1.00 84.88 85 ASP A N 1
ATOM 654 C CA . ASP A 1 85 ? -36.432 37.686 21.557 1.00 84.88 85 ASP A CA 1
ATOM 655 C C . ASP A 1 85 ? -37.317 37.402 22.783 1.00 84.88 85 ASP A C 1
ATOM 657 O O . ASP A 1 85 ? -38.354 36.741 22.689 1.00 84.88 85 ASP A O 1
ATOM 661 N N . ILE A 1 86 ? -36.903 37.907 23.946 1.00 86.06 86 ILE A N 1
ATOM 662 C CA . ILE A 1 86 ? -37.622 37.740 25.212 1.00 86.06 86 ILE A CA 1
ATOM 663 C C . ILE A 1 86 ? -38.978 38.455 25.195 1.00 86.06 86 ILE A C 1
ATOM 665 O O . ILE A 1 86 ? -39.916 38.001 25.851 1.00 86.06 86 ILE A O 1
ATOM 669 N N . ALA A 1 87 ? -39.110 39.535 24.414 1.00 83.62 87 ALA A N 1
ATOM 670 C CA . ALA A 1 87 ? -40.379 40.237 24.222 1.00 83.62 87 ALA A CA 1
ATOM 671 C C . ALA A 1 87 ? -41.478 39.303 23.674 1.00 83.62 87 ALA A C 1
ATOM 673 O O . ALA A 1 87 ? -42.636 39.413 24.077 1.00 83.62 87 ALA A O 1
ATOM 674 N N . ASP A 1 88 ? -41.086 38.312 22.866 1.00 80.62 88 ASP A N 1
ATOM 675 C CA . ASP A 1 88 ? -41.965 37.330 22.228 1.00 80.62 88 ASP A CA 1
ATOM 676 C C . ASP A 1 88 ? -41.816 35.921 22.827 1.00 80.62 88 ASP A C 1
ATOM 678 O O . ASP A 1 88 ? -42.066 34.916 22.157 1.00 80.62 88 ASP A O 1
ATOM 682 N N . TRP A 1 89 ? -41.436 35.808 24.107 1.00 85.75 89 TRP A N 1
ATOM 683 C CA . TRP A 1 89 ? -41.199 34.514 24.770 1.00 85.75 89 TRP A CA 1
ATOM 684 C C . TRP A 1 89 ? -42.388 33.540 24.693 1.00 85.75 89 TRP A C 1
ATOM 686 O O . TRP A 1 89 ? -42.206 32.326 24.736 1.00 85.75 89 TRP A O 1
ATOM 696 N N . THR A 1 90 ? -43.612 34.048 24.542 1.00 87.25 90 THR A N 1
ATOM 697 C CA . THR A 1 90 ? -44.832 33.241 24.370 1.00 87.25 90 THR A CA 1
ATOM 698 C C . THR A 1 90 ? -44.857 32.479 23.043 1.00 87.25 90 THR A C 1
ATOM 700 O O . THR A 1 90 ? -45.533 31.458 22.922 1.00 87.25 90 THR A O 1
ATOM 703 N N . SER A 1 91 ? -44.079 32.924 22.056 1.00 86.94 91 SER A N 1
ATOM 704 C CA . SER A 1 91 ? -43.887 32.239 20.779 1.00 86.94 91 SER A CA 1
ATOM 705 C C . SER A 1 91 ? -42.898 31.076 20.872 1.00 86.94 91 SER A C 1
ATOM 707 O O . SER A 1 91 ? -42.852 30.262 19.954 1.00 86.94 91 SER A O 1
ATOM 709 N N . SER A 1 92 ? -42.137 30.948 21.964 1.00 87.50 92 SER A N 1
ATOM 710 C CA . SER A 1 92 ? -41.138 29.885 22.158 1.00 87.50 92 SER A CA 1
ATOM 711 C C . SER A 1 92 ? -41.376 29.019 23.394 1.00 87.50 92 SER A C 1
ATOM 713 O O . SER A 1 92 ? -40.966 27.857 23.403 1.00 87.50 92 SER A O 1
ATOM 715 N N . MET A 1 93 ? -42.051 29.530 24.426 1.00 91.50 93 MET A N 1
ATOM 716 C CA . MET A 1 93 ? -42.232 28.829 25.696 1.00 91.50 93 MET A CA 1
ATOM 717 C C . MET A 1 93 ? -43.628 29.029 26.292 1.00 91.50 93 MET A C 1
ATOM 719 O O . MET A 1 93 ? -44.189 30.119 26.270 1.00 91.50 93 MET A O 1
ATOM 723 N N . HIS A 1 94 ? -44.179 27.976 26.903 1.00 92.56 94 HIS A N 1
ATOM 724 C CA . HIS A 1 94 ? -45.455 28.017 27.621 1.00 92.56 94 HIS A CA 1
ATOM 725 C C . HIS A 1 94 ? -45.318 27.484 29.049 1.00 92.56 94 HIS A C 1
ATOM 727 O O . HIS A 1 94 ? -44.833 26.373 29.262 1.00 92.56 94 HIS A O 1
ATOM 733 N N . LEU A 1 95 ? -45.867 28.208 30.025 1.00 91.19 95 LEU A N 1
ATOM 734 C CA . LEU A 1 95 ? -46.061 27.690 31.380 1.00 91.19 95 LEU A CA 1
ATOM 735 C C . LEU A 1 95 ? -47.368 26.894 31.445 1.00 91.19 95 LEU A C 1
ATOM 737 O O . LEU A 1 95 ? -48.412 27.350 30.985 1.00 91.19 95 LEU A O 1
ATOM 741 N N . ARG A 1 96 ? -47.336 25.694 32.027 1.00 91.38 96 ARG A N 1
ATOM 742 C CA . ARG A 1 96 ? -48.506 24.836 32.244 1.00 91.38 96 ARG A CA 1
ATOM 743 C C . ARG A 1 96 ? -48.636 24.470 33.715 1.00 91.38 96 ARG A C 1
ATOM 745 O O . ARG A 1 96 ? -47.739 23.872 34.304 1.00 91.38 96 ARG A O 1
ATOM 752 N N . HIS A 1 97 ? -49.803 24.739 34.286 1.00 88.88 97 HIS A N 1
ATOM 753 C CA . HIS A 1 97 ? -50.161 24.343 35.646 1.00 88.88 97 HIS A CA 1
ATOM 754 C C . HIS A 1 97 ? -51.472 23.545 35.603 1.00 88.88 97 HIS A C 1
ATOM 756 O O . HIS A 1 97 ? -52.428 23.945 34.941 1.00 88.88 97 HIS A O 1
ATOM 762 N N . ASN A 1 98 ? -51.520 22.379 36.258 1.00 82.94 98 ASN A N 1
ATOM 763 C CA . ASN A 1 98 ? -52.656 21.441 36.200 1.00 82.94 98 ASN A CA 1
ATOM 764 C C . ASN A 1 98 ? -53.106 21.081 34.768 1.00 82.94 98 ASN A C 1
ATOM 766 O O . ASN A 1 98 ? -54.297 21.091 34.460 1.00 82.94 98 ASN A O 1
ATOM 770 N N . LYS A 1 99 ? -52.148 20.780 33.877 1.00 78.69 99 LYS A N 1
ATOM 771 C CA . LYS A 1 99 ? -52.372 20.453 32.449 1.00 78.69 99 LYS A CA 1
ATOM 772 C C . LYS A 1 99 ? -53.029 21.568 31.614 1.00 78.69 99 LYS A C 1
ATOM 774 O O . LYS A 1 99 ? -53.336 21.338 30.449 1.00 78.69 99 LYS A O 1
ATOM 779 N N . LYS A 1 100 ? -53.208 22.772 32.167 1.00 84.12 100 LYS A N 1
ATOM 780 C CA . LYS A 1 100 ? -53.698 23.955 31.448 1.00 84.12 100 LYS A CA 1
ATOM 781 C C . LYS A 1 100 ? -52.547 24.924 31.196 1.00 84.12 100 LYS A C 1
ATOM 783 O O . LYS A 1 100 ? -51.726 25.138 32.088 1.00 84.12 100 LYS A O 1
ATOM 788 N N . VAL A 1 101 ? -52.486 25.489 29.989 1.00 86.25 101 VAL A N 1
ATOM 789 C CA . VAL A 1 101 ? -51.552 26.578 29.663 1.00 86.25 101 VAL A CA 1
ATOM 790 C C . VAL A 1 101 ? -51.955 27.805 30.476 1.00 86.25 101 VAL A C 1
ATOM 792 O O . VAL A 1 101 ? -53.136 28.141 30.558 1.00 86.25 101 VAL A O 1
ATOM 795 N N . VAL A 1 102 ? -50.980 28.416 31.138 1.00 89.12 102 VAL A N 1
ATOM 796 C CA . VAL A 1 102 ? -51.171 29.644 31.898 1.00 89.12 102 VAL A CA 1
ATOM 797 C C . VAL A 1 102 ? -51.295 30.784 30.902 1.00 89.12 102 VAL A C 1
ATOM 799 O O . VAL A 1 102 ? -50.462 30.939 30.015 1.00 89.12 102 VAL A O 1
ATOM 802 N N . ASP A 1 103 ? -52.364 31.550 31.051 1.00 86.12 103 ASP A N 1
ATOM 803 C CA . ASP A 1 103 ? -52.633 32.727 30.240 1.00 86.12 103 ASP A CA 1
ATOM 804 C C . ASP A 1 103 ? -51.506 33.763 30.390 1.00 86.12 103 ASP A C 1
ATOM 806 O O . ASP A 1 103 ? -51.216 34.209 31.504 1.00 86.12 103 ASP A O 1
ATOM 810 N N . ALA A 1 104 ? -50.878 34.099 29.260 1.00 82.25 104 ALA A N 1
ATOM 811 C CA . ALA A 1 104 ? -49.693 34.938 29.203 1.00 82.25 104 ALA A CA 1
ATOM 812 C C . ALA A 1 104 ? -49.989 36.443 29.109 1.00 82.25 104 ALA A C 1
ATOM 814 O O . ALA A 1 104 ? -49.070 37.240 29.282 1.00 82.25 104 ALA A O 1
ATOM 815 N N . THR A 1 105 ? -51.251 36.849 28.905 1.00 82.06 105 THR A N 1
ATOM 816 C CA . THR A 1 105 ? -51.648 38.269 28.809 1.00 82.06 105 THR A CA 1
ATOM 817 C C . THR A 1 105 ? -51.864 38.934 30.170 1.00 82.06 105 THR A C 1
ATOM 819 O O . THR A 1 105 ? -52.412 40.032 30.248 1.00 82.06 105 THR A O 1
ATOM 822 N N . LYS A 1 106 ? -51.476 38.263 31.259 1.00 85.88 106 LYS A N 1
ATOM 823 C CA . LYS A 1 106 ? -51.615 38.771 32.625 1.00 85.88 106 LYS A CA 1
ATOM 824 C C . LYS A 1 106 ? -50.769 40.016 32.830 1.00 85.88 106 LYS A C 1
ATOM 826 O O . LYS A 1 106 ? -49.605 40.066 32.438 1.00 85.88 106 LYS A O 1
ATOM 831 N N . SER A 1 107 ? -51.343 40.990 33.522 1.00 86.88 107 SER A N 1
ATOM 832 C CA . SER A 1 107 ? -50.583 42.106 34.073 1.00 86.88 107 SER A CA 1
ATOM 833 C C . SER A 1 107 ? -49.550 41.600 35.086 1.00 86.88 107 SER A C 1
ATOM 835 O O . SER A 1 107 ? -49.707 40.541 35.698 1.00 86.88 107 SER A O 1
ATOM 837 N N . GLU A 1 108 ? -48.491 42.374 35.321 1.00 82.69 108 GLU A N 1
ATOM 838 C CA . GLU A 1 108 ? -47.441 42.007 36.282 1.00 82.69 108 GLU A CA 1
ATOM 839 C C . GLU A 1 108 ? -48.003 41.757 37.697 1.00 82.69 108 GLU A C 1
ATOM 841 O O . GLU A 1 108 ? -47.544 40.871 38.419 1.00 82.69 108 GLU A O 1
ATOM 846 N N . GLN A 1 109 ? -49.067 42.473 38.077 1.00 84.12 109 GLN A N 1
ATOM 847 C CA . GLN A 1 109 ? -49.768 42.264 39.346 1.00 84.12 109 GLN A CA 1
ATOM 848 C C . GLN A 1 109 ? -50.465 40.899 39.403 1.00 84.12 109 GLN A C 1
ATOM 850 O O . GLN A 1 109 ? -50.375 40.199 40.413 1.00 84.12 109 GLN A O 1
ATOM 855 N N . GLU A 1 110 ? -51.126 40.491 38.321 1.00 87.38 110 GLU A N 1
ATOM 856 C CA . GLU A 1 110 ? -51.787 39.187 38.218 1.00 87.38 110 GLU A CA 1
ATOM 857 C C . GLU A 1 110 ? -50.778 38.036 38.168 1.00 87.38 110 GLU A C 1
ATOM 859 O O . GLU A 1 110 ? -51.021 36.981 38.758 1.00 87.38 110 GLU A O 1
ATOM 864 N N . TRP A 1 111 ? -49.627 38.244 37.526 1.00 90.06 111 TRP A N 1
ATOM 865 C CA . TRP A 1 111 ? -48.517 37.297 37.538 1.00 90.06 111 TRP A CA 1
ATOM 866 C C . TRP A 1 111 ? -47.930 37.105 38.935 1.00 90.06 111 TRP A C 1
ATOM 868 O O . TRP A 1 111 ? -47.755 35.971 39.379 1.00 90.06 111 TRP A O 1
ATOM 878 N N . ASN A 1 112 ? -47.700 38.192 39.671 1.00 87.94 112 ASN A N 1
ATOM 879 C CA . ASN A 1 112 ? -47.212 38.121 41.048 1.00 87.94 112 ASN A CA 1
ATOM 880 C C . ASN A 1 112 ? -48.238 37.440 41.974 1.00 87.94 112 ASN A C 1
ATOM 882 O O . ASN A 1 112 ? -47.873 36.602 42.798 1.00 87.94 112 ASN A O 1
ATOM 886 N N . GLN A 1 113 ? -49.539 37.705 41.798 1.00 86.75 113 GLN A N 1
ATOM 887 C CA . GLN A 1 113 ? -50.594 36.971 42.511 1.00 86.75 113 GLN A CA 1
ATOM 888 C C . GLN A 1 113 ? -50.636 35.484 42.133 1.00 86.75 113 GLN A C 1
ATOM 890 O O . GLN A 1 113 ? -50.914 34.632 42.981 1.00 86.75 113 GLN A O 1
ATOM 895 N N . TRP A 1 114 ? -50.376 35.150 40.868 1.00 89.94 114 TRP A N 1
ATOM 896 C CA . TRP A 1 114 ? -50.286 33.767 40.414 1.00 89.94 114 TRP A CA 1
ATOM 897 C C . TRP A 1 114 ? -49.086 33.047 41.040 1.00 89.94 114 TRP A C 1
ATOM 899 O O . TRP A 1 114 ? -49.273 31.940 41.542 1.00 89.94 114 TRP A O 1
ATOM 909 N N . LEU A 1 115 ? -47.916 33.692 41.123 1.00 87.81 115 LEU A N 1
ATOM 910 C CA . LEU A 1 115 ? -46.717 33.159 41.786 1.00 87.81 115 LEU A CA 1
ATOM 911 C C . LEU A 1 115 ? -46.981 32.777 43.248 1.00 87.81 115 LEU A C 1
ATOM 913 O O . LEU A 1 115 ? -46.572 31.706 43.687 1.00 87.81 115 LEU A O 1
ATOM 917 N N . VAL A 1 116 ? -47.751 33.586 43.985 1.00 86.69 116 VAL A N 1
ATOM 918 C CA . VAL A 1 116 ? -48.172 33.242 45.358 1.00 86.69 116 VAL A CA 1
ATOM 919 C C . VAL A 1 116 ? -49.060 31.990 45.382 1.00 86.69 116 VAL A C 1
ATOM 921 O O . VAL A 1 116 ? -48.919 31.151 46.268 1.00 86.69 116 VAL A O 1
ATOM 924 N N . LYS A 1 117 ? -49.956 31.819 44.400 1.00 86.25 117 LYS A N 1
ATOM 925 C CA . LYS A 1 117 ? -50.868 30.657 44.307 1.00 86.25 117 LYS A CA 1
ATOM 926 C C . LYS A 1 117 ? -50.165 29.351 43.916 1.00 86.25 117 LYS A C 1
ATOM 928 O O . LYS A 1 117 ? -50.681 28.265 44.225 1.00 86.25 117 LYS A O 1
ATOM 933 N N . VAL A 1 118 ? -49.041 29.444 43.203 1.00 87.75 118 VAL A N 1
ATOM 934 C CA . VAL A 1 118 ? -48.227 28.295 42.765 1.00 87.75 118 VAL A CA 1
ATOM 935 C C . VAL A 1 118 ? -46.973 28.081 43.609 1.00 87.75 118 VAL A C 1
ATOM 937 O O . VAL A 1 118 ? -46.162 27.222 43.272 1.00 87.75 118 VAL A O 1
ATOM 940 N N . LYS A 1 119 ? -46.838 28.805 44.726 1.00 83.69 119 LYS A N 1
ATOM 941 C CA . LYS A 1 119 ? -45.773 28.582 45.703 1.00 83.69 119 LYS A CA 1
ATOM 942 C C . LYS A 1 119 ? -45.736 27.102 46.107 1.00 83.69 119 LYS A C 1
ATOM 944 O O . LYS A 1 119 ? -46.781 26.500 46.357 1.00 83.69 119 LYS A O 1
ATOM 949 N N . ASP A 1 120 ? -44.535 26.528 46.098 1.00 79.62 120 ASP A N 1
ATOM 950 C CA . ASP A 1 120 ? -44.247 25.122 46.412 1.00 79.62 120 ASP A CA 1
ATOM 951 C C . ASP A 1 120 ? -44.912 24.086 45.475 1.00 79.62 120 ASP A C 1
ATOM 953 O O . ASP A 1 120 ? -44.942 22.893 45.776 1.00 79.62 120 ASP A O 1
ATOM 957 N N . LYS A 1 121 ? -45.420 24.511 44.307 1.00 86.88 121 LYS A N 1
ATOM 958 C CA . LYS A 1 121 ? -45.941 23.618 43.258 1.00 86.88 121 LYS A CA 1
ATOM 959 C C . LYS A 1 121 ? -45.001 23.575 42.061 1.00 86.88 121 LYS A C 1
ATOM 961 O O . LYS A 1 121 ? -44.446 24.588 41.648 1.00 86.88 121 LYS A O 1
ATOM 966 N N . THR A 1 122 ? -44.880 22.400 41.448 1.00 87.38 122 THR A N 1
ATOM 967 C CA . THR A 1 122 ? -44.142 22.233 40.192 1.00 87.38 122 THR A CA 1
ATOM 968 C C . THR A 1 122 ? -44.991 22.697 39.011 1.00 87.38 122 THR A C 1
ATOM 970 O O . THR A 1 122 ? -46.070 22.158 38.753 1.00 87.38 122 THR A O 1
ATOM 973 N N . VAL A 1 123 ? -44.490 23.677 38.264 1.00 92.06 123 VAL A N 1
ATOM 974 C CA . VAL A 1 123 ? -45.086 24.149 37.009 1.00 92.06 123 VAL A CA 1
ATOM 975 C C . VAL A 1 123 ? -44.334 23.520 35.841 1.00 92.06 123 VAL A C 1
ATOM 977 O O . VAL A 1 123 ? -43.114 23.444 35.855 1.00 92.06 123 VAL A O 1
ATOM 980 N N . MET A 1 124 ? -45.031 23.049 34.812 1.00 89.81 124 MET A N 1
ATOM 981 C CA . MET A 1 124 ? -44.371 22.523 33.614 1.00 89.81 124 MET A CA 1
ATOM 982 C C . MET A 1 124 ? -44.016 23.682 32.678 1.00 89.81 124 MET A C 1
ATOM 984 O O . MET A 1 124 ? -44.905 24.444 32.303 1.00 89.81 124 MET A O 1
ATOM 988 N N . LEU A 1 125 ? -42.754 23.805 32.274 1.00 94.06 125 LEU A N 1
ATOM 989 C CA . LEU A 1 125 ? -42.320 24.753 31.242 1.00 94.06 125 LEU A CA 1
ATOM 990 C C . LEU A 1 125 ? -42.167 23.991 29.927 1.00 94.06 125 LEU A C 1
ATOM 992 O O . LEU A 1 125 ? -41.325 23.112 29.824 1.00 94.06 125 LEU A O 1
ATOM 996 N N . VAL A 1 126 ? -42.980 24.284 28.920 1.00 92.62 126 VAL A N 1
ATOM 997 C CA . VAL A 1 126 ? -42.853 23.643 27.605 1.00 92.62 126 VAL A CA 1
ATOM 998 C C . VAL A 1 126 ? -42.075 24.566 26.687 1.00 92.62 126 VAL A C 1
ATOM 1000 O O . VAL A 1 126 ? -42.541 25.671 26.432 1.00 92.62 126 VAL A O 1
ATOM 1003 N N . VAL A 1 127 ? -40.918 24.111 26.211 1.00 91.56 127 VAL A N 1
ATOM 1004 C CA . VAL A 1 127 ? -40.017 24.862 25.326 1.00 91.56 127 VAL A CA 1
ATOM 1005 C C . VAL A 1 127 ? -40.109 24.269 23.924 1.00 91.56 127 VAL A C 1
ATOM 1007 O O . VAL A 1 127 ? -39.982 23.054 23.764 1.00 91.56 127 VAL A O 1
ATOM 1010 N N . PHE A 1 128 ? -40.343 25.110 22.919 1.00 91.50 128 PHE A N 1
ATOM 1011 C CA . PHE A 1 128 ? -40.444 24.703 21.519 1.00 91.50 128 PHE A CA 1
ATOM 1012 C C . PHE A 1 128 ? -39.165 25.063 20.770 1.00 91.50 128 PHE A C 1
ATOM 1014 O O . PHE A 1 128 ? -38.852 26.243 20.640 1.00 91.50 128 PHE A O 1
ATOM 1021 N N . GLU A 1 129 ? -38.447 24.064 20.251 1.00 86.00 129 GLU A N 1
ATOM 1022 C CA . GLU A 1 129 ? -37.127 24.244 19.619 1.00 86.00 129 GLU A CA 1
ATOM 1023 C C . GLU A 1 129 ? -37.125 25.294 18.496 1.00 86.00 129 GLU A C 1
ATOM 1025 O O . GLU A 1 129 ? -36.145 26.021 18.349 1.00 86.00 129 GLU A O 1
ATOM 1030 N N . TYR A 1 130 ? -38.224 25.380 17.740 1.00 86.06 130 TYR A N 1
ATOM 1031 C CA . TYR A 1 130 ? -38.417 26.305 16.618 1.00 86.06 130 TYR A CA 1
ATOM 1032 C C . TYR A 1 130 ? -39.656 27.205 16.792 1.00 86.06 130 TYR A C 1
ATOM 1034 O O . TYR A 1 130 ? -40.177 27.772 15.834 1.00 86.06 130 TYR A O 1
ATOM 1042 N N . GLY A 1 131 ? -40.168 27.317 18.018 1.00 88.50 131 GLY A N 1
ATOM 1043 C CA . GLY A 1 131 ? -41.358 28.106 18.329 1.00 88.50 131 GLY A CA 1
ATOM 1044 C C . GLY A 1 131 ? -42.706 27.414 18.082 1.00 88.50 131 GLY A C 1
ATOM 1045 O O . GLY A 1 131 ? -42.805 26.266 17.648 1.00 88.50 131 GLY A O 1
ATOM 1046 N N . THR A 1 132 ? -43.786 28.122 18.411 1.00 87.94 132 THR A N 1
ATOM 1047 C CA . THR A 1 132 ? -45.163 27.598 18.478 1.00 87.94 132 THR A CA 1
ATOM 1048 C C . THR A 1 132 ? -45.897 27.583 17.137 1.00 87.94 132 THR A C 1
ATOM 1050 O O . THR A 1 132 ? -46.979 27.001 17.039 1.00 87.94 132 THR A O 1
ATOM 1053 N N . LYS A 1 133 ? -45.332 28.192 16.087 1.00 85.00 133 LYS A N 1
ATOM 1054 C CA . LYS A 1 133 ? -45.929 28.223 14.739 1.00 85.00 133 LYS A CA 1
ATOM 1055 C C . LYS A 1 133 ? -45.924 26.858 14.047 1.00 85.00 133 LYS A C 1
ATOM 1057 O O . LYS A 1 133 ? -46.741 26.631 13.158 1.00 85.00 133 LYS A O 1
ATOM 1062 N N . LEU A 1 134 ? -45.067 25.936 14.490 1.00 85.81 134 LEU A N 1
ATOM 1063 C CA . LEU A 1 134 ? -44.999 24.565 13.987 1.00 85.81 134 LEU A CA 1
ATOM 1064 C C . LEU A 1 134 ? -45.993 23.682 14.746 1.00 85.81 134 LEU A C 1
ATOM 1066 O O . LEU A 1 134 ? -45.691 23.039 15.758 1.00 85.81 134 LEU A O 1
ATOM 1070 N N . GLY A 1 135 ? -47.235 23.710 14.263 1.00 80.50 135 GLY A N 1
ATOM 1071 C CA . GLY A 1 135 ? -48.359 23.023 14.884 1.00 80.50 135 GLY A CA 1
ATOM 1072 C C . GLY A 1 135 ? -48.266 21.507 14.744 1.00 80.50 135 GLY A C 1
ATOM 1073 O O . GLY A 1 135 ? -48.363 20.781 15.739 1.00 80.50 135 GLY A O 1
ATOM 1074 N N . ARG A 1 136 ? -48.088 21.020 13.513 1.00 83.19 136 ARG A N 1
ATOM 1075 C CA . ARG A 1 136 ? -48.076 19.593 13.158 1.00 83.19 136 ARG A CA 1
ATOM 1076 C C . ARG A 1 136 ? -46.679 19.122 12.775 1.00 83.19 136 ARG A C 1
ATOM 1078 O O . ARG A 1 136 ? -45.832 19.918 12.391 1.00 83.19 136 ARG A O 1
ATOM 1085 N N . GLN A 1 137 ? -46.475 17.805 12.811 1.00 77.12 137 GLN A N 1
ATOM 1086 C CA . GLN A 1 137 ? -45.247 17.190 12.298 1.00 77.12 137 GLN A CA 1
ATOM 1087 C C . GLN A 1 137 ? -45.003 17.548 10.823 1.00 77.12 137 GLN A C 1
ATOM 1089 O O . GLN A 1 137 ? -43.876 17.833 10.451 1.00 77.12 137 GLN A O 1
ATOM 1094 N N . GLN A 1 138 ? -46.069 17.630 10.020 1.00 80.38 138 GLN A N 1
ATOM 1095 C CA . GLN A 1 138 ? -45.979 18.031 8.616 1.00 80.38 138 GLN A CA 1
ATOM 1096 C C . GLN A 1 138 ? -45.445 19.461 8.445 1.00 80.38 138 GLN A C 1
ATOM 1098 O O . GLN A 1 138 ? -44.563 19.678 7.626 1.00 80.38 138 GLN A O 1
ATOM 1103 N N . ASP A 1 139 ? -45.900 20.411 9.271 1.00 83.19 139 ASP A N 1
ATOM 1104 C CA . ASP A 1 139 ? -45.408 21.795 9.220 1.00 83.19 139 ASP A CA 1
ATOM 1105 C C . ASP A 1 139 ? -43.910 21.862 9.561 1.00 83.19 139 ASP A C 1
ATOM 1107 O O . ASP A 1 139 ? -43.171 22.649 8.979 1.00 83.19 139 ASP A O 1
ATOM 1111 N N . PHE A 1 140 ? -43.456 21.018 10.494 1.00 80.50 140 PHE A N 1
ATOM 1112 C CA . PHE A 1 140 ? -42.047 20.892 10.866 1.00 80.50 140 PHE A CA 1
ATOM 1113 C C . PHE A 1 140 ? -41.204 20.267 9.758 1.00 80.50 140 PHE A C 1
ATOM 1115 O O . PHE A 1 140 ? -40.096 20.736 9.509 1.00 80.50 140 PHE A O 1
ATOM 1122 N N . ASP A 1 141 ? -41.711 19.241 9.079 1.00 78.06 141 ASP A N 1
ATOM 1123 C CA . ASP A 1 141 ? -41.006 18.608 7.966 1.00 78.06 141 ASP A CA 1
ATOM 1124 C C . ASP A 1 141 ? -40.891 19.572 6.769 1.00 78.06 141 ASP A C 1
ATOM 1126 O O . ASP A 1 141 ? -39.818 19.665 6.165 1.00 78.06 141 ASP A O 1
ATOM 1130 N N . ASP A 1 142 ? -41.943 20.350 6.488 1.00 81.38 142 ASP A N 1
ATOM 1131 C CA . ASP A 1 142 ? -41.962 21.391 5.451 1.00 81.38 142 ASP A CA 1
ATOM 1132 C C . ASP A 1 142 ? -40.984 22.529 5.788 1.00 81.38 142 ASP A C 1
ATOM 1134 O O . ASP A 1 142 ? -40.103 22.849 4.990 1.00 81.38 142 ASP A O 1
ATOM 1138 N N . PHE A 1 143 ? -41.058 23.074 7.006 1.00 82.81 143 PHE A N 1
ATOM 1139 C CA . PHE A 1 143 ? -40.127 24.086 7.519 1.00 82.81 143 PHE A CA 1
ATOM 1140 C C . PHE A 1 143 ? -38.672 23.606 7.495 1.00 82.81 143 PHE A C 1
ATOM 1142 O O . PHE A 1 143 ? -37.770 24.323 7.067 1.00 82.81 143 PHE A O 1
ATOM 1149 N N . THR A 1 144 ? -38.429 22.363 7.911 1.00 76.00 144 THR A N 1
ATOM 1150 C CA . THR A 1 144 ? -37.087 21.777 7.884 1.00 76.00 144 THR A CA 1
ATOM 1151 C C . THR A 1 144 ? -36.599 21.618 6.450 1.00 76.00 144 THR A C 1
ATOM 1153 O O . THR A 1 144 ? -35.410 21.750 6.196 1.00 76.00 144 THR A O 1
ATOM 1156 N N . THR A 1 145 ? -37.487 21.347 5.496 1.00 73.12 145 THR A N 1
ATOM 1157 C CA . THR A 1 145 ? -37.127 21.211 4.079 1.00 73.12 145 THR A CA 1
ATOM 1158 C C . THR A 1 145 ? -36.840 22.559 3.417 1.00 73.12 145 THR A C 1
ATOM 1160 O O . THR A 1 145 ? -35.976 22.625 2.549 1.00 73.12 145 THR A O 1
ATOM 1163 N N . GLU A 1 146 ? -37.534 23.621 3.824 1.00 73.19 146 GLU A N 1
ATOM 1164 C CA . GLU A 1 146 ? -37.407 24.955 3.227 1.00 73.19 146 GLU A CA 1
ATOM 1165 C C . GLU A 1 146 ? -36.307 25.810 3.880 1.00 73.19 146 GLU A C 1
ATOM 1167 O O . GLU A 1 146 ? -35.572 26.497 3.177 1.00 73.19 146 GLU A O 1
ATOM 1172 N N . CYS A 1 147 ? -36.146 25.738 5.207 1.00 70.38 147 CYS A N 1
ATOM 1173 C CA . CYS A 1 147 ? -35.245 26.622 5.959 1.00 70.38 147 CYS A CA 1
ATOM 1174 C C . CYS A 1 147 ? -33.999 25.940 6.535 1.00 70.38 147 CYS A C 1
ATOM 1176 O O . CYS A 1 147 ? -33.045 26.633 6.884 1.00 70.38 147 CYS A O 1
ATOM 1178 N N . ILE A 1 148 ? -34.006 24.613 6.709 1.00 68.75 148 ILE A N 1
ATOM 1179 C CA . ILE A 1 148 ? -32.939 23.895 7.437 1.00 68.75 148 ILE A CA 1
ATOM 1180 C C . ILE A 1 148 ? -32.149 22.960 6.517 1.00 68.75 148 ILE A C 1
ATOM 1182 O O . ILE A 1 148 ? -30.928 22.868 6.633 1.00 68.75 148 ILE A O 1
ATOM 1186 N N . ARG A 1 149 ? -32.812 22.257 5.594 1.00 55.44 149 ARG A N 1
ATOM 1187 C CA . ARG A 1 149 ? -32.151 21.443 4.572 1.00 55.44 149 ARG A CA 1
ATOM 1188 C C . ARG A 1 149 ? -31.747 22.353 3.412 1.00 55.44 149 ARG A C 1
ATOM 1190 O O . ARG A 1 149 ? -32.595 23.082 2.908 1.00 55.44 149 ARG A O 1
ATOM 1197 N N . PRO A 1 150 ? -30.494 22.297 2.937 1.00 41.38 150 PRO A N 1
ATOM 1198 C CA . PRO A 1 150 ? -30.100 23.046 1.752 1.00 41.38 150 PRO A CA 1
ATOM 1199 C C . PRO A 1 150 ? -30.935 22.580 0.551 1.00 41.38 150 PRO A C 1
ATOM 1201 O O . PRO A 1 150 ? -30.933 21.392 0.212 1.00 41.38 150 PRO A O 1
ATOM 1204 N N . GLN A 1 151 ? -31.666 23.501 -0.088 1.00 40.88 151 GLN A N 1
ATOM 1205 C CA . GLN A 1 151 ? -32.337 23.199 -1.346 1.00 40.88 151 GLN A CA 1
ATOM 1206 C C . GLN A 1 151 ? -31.274 22.909 -2.412 1.00 40.88 151 GLN A C 1
ATOM 1208 O O . GLN A 1 151 ? -30.493 23.774 -2.797 1.00 40.88 151 GLN A O 1
ATOM 1213 N N . VAL A 1 152 ? -31.304 21.662 -2.890 1.00 39.69 152 VAL A N 1
ATOM 1214 C CA . VAL A 1 152 ? -30.463 21.051 -3.930 1.00 39.69 152 VAL A CA 1
ATOM 1215 C C . VAL A 1 152 ? -29.093 20.557 -3.445 1.00 39.69 152 VAL A C 1
ATOM 1217 O O . VAL A 1 152 ? -28.041 21.141 -3.693 1.00 39.69 152 VAL A O 1
ATOM 1220 N N . THR A 1 153 ? -29.118 19.382 -2.820 1.00 36.41 153 THR A N 1
ATOM 1221 C CA . THR A 1 153 ? -28.026 18.405 -2.869 1.00 36.41 153 THR A CA 1
ATOM 1222 C C . THR A 1 153 ? -28.206 17.518 -4.101 1.00 36.41 153 THR A C 1
ATOM 1224 O O . THR A 1 153 ? -29.317 17.071 -4.403 1.00 36.41 153 THR A O 1
ATOM 1227 N N . ASP A 1 154 ? -27.129 17.247 -4.839 1.00 40.78 154 ASP A N 1
ATOM 1228 C CA . ASP A 1 154 ? -27.158 16.157 -5.814 1.00 40.78 154 ASP A CA 1
ATOM 1229 C C . ASP A 1 154 ? -27.126 14.792 -5.091 1.00 40.78 154 ASP A C 1
ATOM 1231 O O . ASP A 1 154 ? -27.034 14.713 -3.862 1.00 40.78 154 ASP A O 1
ATOM 1235 N N . ARG A 1 155 ? -27.228 13.685 -5.843 1.00 38.97 155 ARG A N 1
ATOM 1236 C CA . ARG A 1 155 ? -27.307 12.304 -5.312 1.00 38.97 155 ARG A CA 1
ATOM 1237 C C . ARG A 1 155 ? -26.111 11.867 -4.436 1.00 38.97 155 ARG A C 1
ATOM 1239 O O . ARG A 1 155 ? -26.105 10.720 -3.993 1.00 38.97 155 ARG A O 1
ATOM 1246 N N . ALA A 1 156 ? -25.129 12.734 -4.182 1.00 38.12 156 ALA A N 1
ATOM 1247 C CA . ALA A 1 156 ? -23.999 12.495 -3.291 1.00 38.12 156 ALA A CA 1
ATOM 1248 C C . ALA A 1 156 ? -23.979 13.382 -2.026 1.00 38.12 156 ALA A C 1
ATOM 1250 O O . ALA A 1 156 ? -23.080 13.215 -1.206 1.00 38.12 156 ALA A O 1
ATOM 1251 N N . GLY A 1 157 ? -24.955 14.273 -1.816 1.00 40.59 157 GLY A N 1
ATOM 1252 C CA . GLY A 1 157 ? -25.076 15.023 -0.558 1.00 40.59 157 GLY A CA 1
ATOM 1253 C C . GLY A 1 157 ? -24.070 16.167 -0.365 1.00 40.59 157 GLY A C 1
ATOM 1254 O O . GLY A 1 157 ? -23.912 16.627 0.762 1.00 40.59 157 GLY A O 1
ATOM 1255 N N . ALA A 1 158 ? -23.416 16.649 -1.427 1.00 38.94 158 ALA A N 1
ATOM 1256 C CA . ALA A 1 158 ? -22.605 17.869 -1.388 1.00 38.94 158 ALA A CA 1
ATOM 1257 C C . ALA A 1 158 ? -23.429 19.102 -1.811 1.00 38.94 158 ALA A C 1
ATOM 1259 O O . ALA A 1 158 ? -24.375 18.993 -2.596 1.00 38.94 158 ALA A O 1
ATOM 1260 N N . THR A 1 159 ? -23.078 20.279 -1.286 1.00 36.50 159 THR A N 1
ATOM 1261 C CA . THR A 1 159 ? -23.680 21.571 -1.652 1.00 36.50 159 THR A CA 1
ATOM 1262 C C . THR A 1 159 ? -23.445 21.886 -3.132 1.00 36.50 159 THR A C 1
ATOM 1264 O O . THR A 1 159 ? -22.317 21.822 -3.619 1.00 36.50 159 THR A O 1
ATOM 1267 N N . ALA A 1 160 ? -24.511 22.234 -3.861 1.00 38.78 160 ALA A N 1
ATOM 1268 C CA . ALA A 1 160 ? -24.435 22.558 -5.282 1.00 38.78 160 ALA A CA 1
ATOM 1269 C C . ALA A 1 160 ? -23.527 23.778 -5.561 1.00 38.78 160 ALA A C 1
ATOM 1271 O O . ALA A 1 160 ? -23.558 24.798 -4.867 1.00 38.78 160 ALA A O 1
ATOM 1272 N N . GLU A 1 161 ? -22.743 23.681 -6.638 1.00 42.91 161 GLU A N 1
ATOM 1273 C CA . GLU A 1 161 ? -21.761 24.668 -7.125 1.00 42.91 161 GLU A CA 1
ATOM 1274 C C . GLU A 1 161 ? -22.342 26.087 -7.340 1.00 42.91 161 GLU A C 1
ATOM 1276 O O . GLU A 1 161 ? -21.604 27.072 -7.372 1.00 42.91 161 GLU A O 1
ATOM 1281 N N . THR A 1 162 ? -23.667 26.217 -7.453 1.00 41.09 162 THR A N 1
ATOM 1282 C CA . THR A 1 162 ? -24.389 27.483 -7.650 1.00 41.09 162 THR A CA 1
ATOM 1283 C C . THR A 1 162 ? -24.292 28.421 -6.444 1.00 41.09 162 THR A C 1
ATOM 1285 O O . THR A 1 162 ? -23.981 29.594 -6.624 1.00 41.09 162 THR A O 1
ATOM 1288 N N . SER A 1 163 ? -24.419 27.911 -5.215 1.00 44.72 163 SER A N 1
ATOM 1289 C CA . SER A 1 163 ? -24.278 28.716 -3.986 1.00 44.72 163 SER A CA 1
ATOM 1290 C C . SER A 1 163 ? -22.861 29.257 -3.763 1.00 44.72 163 SER A C 1
ATOM 1292 O O . SER A 1 163 ? -22.675 30.330 -3.195 1.00 44.72 163 SER A O 1
ATOM 1294 N N . LEU A 1 164 ? -21.843 28.546 -4.255 1.00 43.09 164 LEU A N 1
ATOM 1295 C CA . LEU A 1 164 ? -20.445 28.962 -4.141 1.00 43.09 164 LEU A CA 1
ATOM 1296 C C . LEU A 1 164 ? -20.148 30.167 -5.042 1.00 43.09 164 LEU A C 1
ATOM 1298 O O . LEU A 1 164 ? -19.347 31.020 -4.673 1.00 43.09 164 LEU A O 1
ATOM 1302 N N . ARG A 1 165 ? -20.830 30.281 -6.190 1.00 50.44 165 ARG A N 1
ATOM 1303 C CA . ARG A 1 165 ? -20.702 31.439 -7.086 1.00 50.44 165 ARG A CA 1
ATOM 1304 C C . ARG A 1 165 ? -21.348 32.693 -6.505 1.00 50.44 165 ARG A C 1
ATOM 1306 O O . ARG A 1 165 ? -20.745 33.753 -6.618 1.00 50.44 165 ARG A O 1
ATOM 1313 N N . ASP A 1 166 ? -22.490 32.571 -5.834 1.00 50.69 166 ASP A N 1
ATOM 1314 C CA . ASP A 1 166 ? -23.165 33.714 -5.201 1.00 50.69 166 ASP A CA 1
ATOM 1315 C C . ASP A 1 166 ? -22.418 34.207 -3.953 1.00 50.69 166 ASP A C 1
ATOM 1317 O O . ASP A 1 166 ? -22.252 35.412 -3.753 1.00 50.69 166 ASP A O 1
ATOM 1321 N N . VAL A 1 167 ? -21.866 33.287 -3.152 1.00 49.78 167 VAL A N 1
ATOM 1322 C CA . VAL A 1 167 ? -21.000 33.633 -2.014 1.00 49.78 167 VAL A CA 1
ATOM 1323 C C . VAL A 1 167 ? -19.702 34.282 -2.498 1.00 49.78 167 VAL A C 1
ATOM 1325 O O . VAL A 1 167 ? -19.316 35.326 -1.976 1.00 49.78 167 VAL A O 1
ATOM 1328 N N . VAL A 1 168 ? -19.068 33.746 -3.547 1.00 50.38 168 VAL A N 1
ATOM 1329 C CA . VAL A 1 168 ? -17.886 34.370 -4.164 1.00 50.38 168 VAL A CA 1
ATOM 1330 C C . VAL A 1 168 ? -18.228 35.751 -4.725 1.00 50.38 168 VAL A C 1
ATOM 1332 O O . VAL A 1 168 ? -17.510 36.695 -4.419 1.00 50.38 168 VAL A O 1
ATOM 1335 N N . ALA A 1 169 ? -19.347 35.918 -5.436 1.00 51.66 169 ALA A N 1
ATOM 1336 C CA . ALA A 1 169 ? -19.778 37.210 -5.974 1.00 51.66 169 ALA A CA 1
ATOM 1337 C C . ALA A 1 169 ? -20.058 38.254 -4.874 1.00 51.66 169 ALA A C 1
ATOM 1339 O O . ALA A 1 169 ? -19.668 39.415 -5.012 1.00 51.66 169 ALA A O 1
ATOM 1340 N N . SER A 1 170 ? -20.670 37.846 -3.757 1.00 50.47 170 SER A N 1
ATOM 1341 C CA . SER A 1 170 ? -20.926 38.724 -2.604 1.00 50.47 170 SER A CA 1
ATOM 1342 C C . SER A 1 170 ? -19.640 39.142 -1.874 1.00 50.47 170 SER A C 1
ATOM 1344 O O . SER A 1 170 ? -19.488 40.308 -1.507 1.00 50.47 170 SER A O 1
ATOM 1346 N N . LEU A 1 171 ? -18.666 38.234 -1.751 1.00 44.62 171 LEU A N 1
ATOM 1347 C CA . LEU A 1 171 ? -17.348 38.519 -1.176 1.00 44.62 171 LEU A CA 1
ATOM 1348 C C . LEU A 1 171 ? -16.502 39.403 -2.106 1.00 44.62 171 LEU A C 1
ATOM 1350 O O . LEU A 1 171 ? -15.794 40.294 -1.638 1.00 44.62 171 LEU A O 1
ATOM 1354 N N . GLN A 1 172 ? -16.621 39.220 -3.423 1.00 47.66 172 GLN A N 1
ATOM 1355 C CA . GLN A 1 172 ? -15.929 40.024 -4.435 1.00 47.66 172 GLN A CA 1
ATOM 1356 C C . GLN A 1 172 ? -16.463 41.463 -4.486 1.00 47.66 172 GLN A C 1
ATOM 1358 O O . GLN A 1 172 ? -15.681 42.401 -4.634 1.00 47.66 172 GLN A O 1
ATOM 1363 N N . ALA A 1 173 ? -17.771 41.651 -4.278 1.00 50.41 173 ALA A N 1
ATOM 1364 C CA . ALA A 1 173 ? -18.388 42.972 -4.149 1.00 50.41 173 ALA A CA 1
ATOM 1365 C C . ALA A 1 173 ? -17.921 43.726 -2.888 1.00 50.41 173 ALA A C 1
ATOM 1367 O O . ALA A 1 173 ? -17.862 44.955 -2.883 1.00 50.41 173 ALA A O 1
ATOM 1368 N N . GLN A 1 174 ? -17.551 42.999 -1.830 1.00 45.81 174 GLN A N 1
ATOM 1369 C CA . GLN A 1 174 ? -17.139 43.575 -0.549 1.00 45.81 174 GLN A CA 1
ATOM 1370 C C . GLN A 1 174 ? -15.627 43.895 -0.486 1.00 45.81 174 GLN A C 1
ATOM 1372 O O . GLN A 1 174 ? -15.215 44.744 0.300 1.00 45.81 174 GLN A O 1
ATOM 1377 N N . TRP A 1 175 ? -14.803 43.280 -1.347 1.00 48.97 175 TRP A N 1
ATOM 1378 C CA . TRP A 1 175 ? -13.330 43.405 -1.370 1.00 48.97 175 TRP A CA 1
ATOM 1379 C C . TRP A 1 175 ? -12.790 44.105 -2.634 1.00 48.97 175 TRP A C 1
ATOM 1381 O O . TRP A 1 175 ? -11.709 43.798 -3.138 1.00 48.97 175 TRP A O 1
ATOM 1391 N N . SER A 1 176 ? -13.535 45.091 -3.135 1.00 38.03 176 SER A N 1
ATOM 1392 C CA . SER A 1 176 ? -13.337 45.731 -4.444 1.00 38.03 176 SER A CA 1
ATOM 1393 C C . SER A 1 176 ? -12.038 46.543 -4.735 1.00 38.03 176 SER A C 1
ATOM 1395 O O . SER A 1 176 ? -11.967 47.038 -5.863 1.00 38.03 176 SER A O 1
ATOM 1397 N N . PRO A 1 177 ? -10.994 46.727 -3.883 1.00 41.56 177 PRO A N 1
ATOM 1398 C CA . PRO A 1 177 ? -9.812 47.490 -4.323 1.00 41.56 177 PRO A CA 1
ATOM 1399 C C . PRO A 1 177 ? -8.637 46.692 -4.923 1.00 41.56 177 PRO A C 1
ATOM 1401 O O . PRO A 1 177 ? -7.717 47.331 -5.431 1.00 41.56 177 PRO A O 1
ATOM 1404 N N . TYR A 1 178 ? -8.598 45.351 -4.886 1.00 41.97 178 TYR A N 1
ATOM 1405 C CA . TYR A 1 178 ? -7.393 44.599 -5.299 1.00 41.97 178 TYR A CA 1
ATOM 1406 C C . TYR A 1 178 ? -7.685 43.525 -6.363 1.00 41.97 178 TYR A C 1
ATOM 1408 O O . TYR A 1 178 ? -8.413 42.574 -6.081 1.00 41.97 178 TYR A O 1
ATOM 1416 N N . PRO A 1 179 ? -7.110 43.617 -7.580 1.00 41.62 179 PRO A N 1
ATOM 1417 C CA . PRO A 1 179 ? -7.320 42.615 -8.617 1.00 41.62 179 PRO A CA 1
ATOM 1418 C C . PRO A 1 179 ? -6.446 41.383 -8.340 1.00 41.62 179 PRO A C 1
ATOM 1420 O O . PRO A 1 179 ? -5.240 41.393 -8.580 1.00 41.62 179 PRO A O 1
ATOM 1423 N N . ILE A 1 180 ? -7.056 40.310 -7.835 1.00 45.97 180 ILE A N 1
ATOM 1424 C CA . ILE A 1 180 ? -6.433 38.988 -7.681 1.00 45.97 180 ILE A CA 1
ATOM 1425 C C . ILE A 1 180 ? -7.208 37.997 -8.562 1.00 45.97 180 ILE A C 1
ATOM 1427 O O . ILE A 1 180 ? -8.436 38.012 -8.582 1.00 45.97 180 ILE A O 1
ATOM 1431 N N . ALA A 1 181 ? -6.497 37.154 -9.318 1.00 48.94 181 ALA A N 1
ATOM 1432 C CA . ALA A 1 181 ? -7.093 36.167 -10.220 1.00 48.94 181 ALA A CA 1
ATOM 1433 C C . ALA A 1 181 ? -7.945 35.118 -9.469 1.00 48.94 181 ALA A C 1
ATOM 1435 O O . ALA A 1 181 ? -7.538 34.614 -8.420 1.00 48.94 181 ALA A O 1
ATOM 1436 N N . ASP A 1 182 ? -9.095 34.757 -10.052 1.00 45.41 182 ASP A N 1
ATOM 1437 C CA . ASP A 1 182 ? -10.155 33.890 -9.493 1.00 45.41 182 ASP A CA 1
ATOM 1438 C C . ASP A 1 182 ? -9.646 32.535 -8.949 1.00 45.41 182 ASP A C 1
ATOM 1440 O O . ASP A 1 182 ? -10.106 32.027 -7.924 1.00 45.41 182 ASP A O 1
ATOM 1444 N N . SER A 1 183 ? -8.609 31.977 -9.579 1.00 46.28 183 SER A N 1
ATOM 1445 C CA . SER A 1 183 ? -7.964 30.723 -9.169 1.00 46.28 183 SER A CA 1
ATOM 1446 C C . SER A 1 183 ? -7.291 30.802 -7.797 1.00 46.28 183 SER A C 1
ATOM 1448 O O . SER A 1 183 ? -7.289 29.825 -7.050 1.00 46.28 183 SER A O 1
ATOM 1450 N N . SER A 1 184 ? -6.735 31.962 -7.447 1.00 41.91 184 SER A N 1
ATOM 1451 C CA . SER A 1 184 ? -6.022 32.167 -6.184 1.00 41.91 184 SER A CA 1
ATOM 1452 C C . SER A 1 184 ? -6.994 32.313 -5.014 1.00 41.91 184 SER A C 1
ATOM 1454 O O . SER A 1 184 ? -6.701 31.857 -3.912 1.00 41.91 184 SER A O 1
ATOM 1456 N N . PHE A 1 185 ? -8.183 32.869 -5.259 1.00 39.94 185 PHE A N 1
ATOM 1457 C CA . PHE A 1 185 ? -9.234 32.975 -4.248 1.00 39.94 185 PHE A CA 1
ATOM 1458 C C . PHE A 1 185 ? -9.868 31.613 -3.951 1.00 39.94 185 PHE A C 1
ATOM 1460 O O . PHE A 1 185 ? -10.050 31.273 -2.787 1.00 39.94 185 PHE A O 1
ATOM 1467 N N . ARG A 1 186 ? -10.105 30.776 -4.973 1.00 43.31 186 ARG A N 1
ATOM 1468 C CA . ARG A 1 186 ? -10.578 29.391 -4.781 1.00 43.31 186 ARG A CA 1
ATOM 1469 C C . ARG A 1 186 ? -9.613 28.549 -3.951 1.00 43.31 186 ARG A C 1
ATOM 1471 O O . ARG A 1 186 ? -10.061 27.766 -3.123 1.00 43.31 186 ARG A O 1
ATOM 1478 N N . LEU A 1 187 ? -8.306 28.739 -4.132 1.00 42.31 187 LEU A N 1
ATOM 1479 C CA . LEU A 1 187 ? -7.264 28.063 -3.351 1.00 42.31 187 LEU A CA 1
ATOM 1480 C C . LEU A 1 187 ? -7.245 28.531 -1.889 1.00 42.31 187 LEU A C 1
ATOM 1482 O O . LEU A 1 187 ? -7.128 27.707 -0.985 1.00 42.31 187 LEU A O 1
ATOM 1486 N N . VAL A 1 188 ? -7.440 29.832 -1.645 1.00 42.75 188 VAL A N 1
ATOM 1487 C CA . VAL A 1 188 ? -7.569 30.380 -0.286 1.00 42.75 188 VAL A CA 1
ATOM 1488 C C . VAL A 1 188 ? -8.863 29.906 0.377 1.00 42.75 188 VAL A C 1
ATOM 1490 O O . VAL A 1 188 ? -8.819 29.505 1.536 1.00 42.75 188 VAL A O 1
ATOM 1493 N N . VAL A 1 189 ? -9.983 29.851 -0.347 1.00 38.72 189 VAL A N 1
ATOM 1494 C CA . VAL A 1 189 ? -11.269 29.333 0.153 1.00 38.72 189 VAL A CA 1
ATOM 1495 C C . VAL A 1 189 ? -11.185 27.838 0.467 1.00 38.72 189 VAL A C 1
ATOM 1497 O O . VAL A 1 189 ? -11.608 27.430 1.539 1.00 38.72 189 VAL A O 1
ATOM 1500 N N . HIS A 1 190 ? -10.551 27.026 -0.385 1.00 43.38 190 HIS A N 1
ATOM 1501 C CA . HIS A 1 190 ? -10.322 25.608 -0.086 1.00 43.38 190 HIS A CA 1
ATOM 1502 C C . HIS A 1 190 ? -9.374 25.418 1.105 1.00 43.38 190 HIS A C 1
ATOM 1504 O O . HIS A 1 190 ? -9.633 24.580 1.962 1.00 43.38 190 HIS A O 1
ATOM 1510 N N . SER A 1 191 ? -8.314 26.230 1.206 1.00 36.75 191 SER A N 1
ATOM 1511 C CA . SER A 1 191 ? -7.391 26.178 2.346 1.00 36.75 191 SER A CA 1
ATOM 1512 C C . SER A 1 191 ? -8.037 26.664 3.645 1.00 36.75 191 SER A C 1
ATOM 1514 O O . SER A 1 191 ? -7.739 26.137 4.710 1.00 36.75 191 SER A O 1
ATOM 1516 N N . THR A 1 192 ? -8.964 27.625 3.579 1.00 31.59 192 THR A N 1
ATOM 1517 C CA . THR A 1 192 ? -9.732 28.089 4.742 1.00 31.59 192 THR A CA 1
ATOM 1518 C C . THR A 1 192 ? -10.841 27.112 5.099 1.00 31.59 192 THR A C 1
ATOM 1520 O O . THR A 1 192 ? -11.090 26.954 6.285 1.00 31.59 192 THR A O 1
ATOM 1523 N N . GLN A 1 193 ? -11.405 26.368 4.141 1.00 34.53 193 GLN A N 1
ATOM 1524 C CA . GLN A 1 193 ? -12.286 25.227 4.402 1.00 34.53 193 GLN A CA 1
ATOM 1525 C C . GLN A 1 193 ? -11.533 24.048 5.020 1.00 34.53 193 GLN A C 1
ATOM 1527 O O . GLN A 1 193 ? -12.043 23.462 5.961 1.00 34.53 193 GLN A O 1
ATOM 1532 N N . GLU A 1 194 ? -10.316 23.721 4.576 1.00 32.97 194 GLU A N 1
ATOM 1533 C CA . GLU A 1 194 ? -9.474 22.707 5.228 1.00 32.97 194 GLU A CA 1
ATOM 1534 C C . GLU A 1 194 ? -9.015 23.157 6.620 1.00 32.97 194 GLU A C 1
ATOM 1536 O O . GLU A 1 194 ? -8.992 22.350 7.547 1.00 32.97 194 GLU A O 1
ATOM 1541 N N . VAL A 1 195 ? -8.704 24.445 6.810 1.00 31.03 195 VAL A N 1
ATOM 1542 C CA . VAL A 1 195 ? -8.377 25.015 8.127 1.00 31.03 195 VAL A CA 1
ATOM 1543 C C . VAL A 1 195 ? -9.617 25.100 9.022 1.00 31.03 195 VAL A C 1
ATOM 1545 O O . VAL A 1 195 ? -9.486 24.821 10.209 1.00 31.03 195 VAL A O 1
ATOM 1548 N N . GLN A 1 196 ? -10.811 25.387 8.489 1.00 27.28 196 GLN A N 1
ATOM 1549 C CA . GLN A 1 196 ? -12.074 25.348 9.234 1.00 27.28 196 GLN A CA 1
ATOM 1550 C C . GLN A 1 196 ? -12.487 23.918 9.560 1.00 27.28 196 GLN A C 1
ATOM 1552 O O . GLN A 1 196 ? -12.863 23.664 10.692 1.00 27.28 196 GLN A O 1
ATOM 1557 N N . HIS A 1 197 ? -12.341 22.964 8.641 1.00 31.16 197 HIS A N 1
ATOM 1558 C CA . HIS A 1 197 ? -12.595 21.547 8.903 1.00 31.16 197 HIS A CA 1
ATOM 1559 C C . HIS A 1 197 ? -11.615 21.035 9.970 1.00 31.16 197 HIS A C 1
ATOM 1561 O O . HIS A 1 197 ? -12.012 20.384 10.932 1.00 31.16 197 HIS A O 1
ATOM 1567 N N . ARG A 1 198 ? -10.338 21.435 9.897 1.00 29.78 198 ARG A N 1
ATOM 1568 C CA . ARG A 1 198 ? -9.325 21.106 10.909 1.00 29.78 198 ARG A CA 1
ATOM 1569 C C . ARG A 1 198 ? -9.511 21.861 12.229 1.00 29.78 198 ARG A C 1
ATOM 1571 O O . ARG A 1 198 ? -9.104 21.326 13.255 1.00 29.78 198 ARG A O 1
ATOM 1578 N N . SER A 1 199 ? -10.108 23.058 12.242 1.00 26.95 199 SER A N 1
ATOM 1579 C CA . SER A 1 199 ? -10.433 23.796 13.474 1.00 26.95 199 SER A CA 1
ATOM 1580 C C . SER A 1 199 ? -11.740 23.334 14.111 1.00 26.95 199 SER A C 1
ATOM 1582 O O . SER A 1 199 ? -11.844 23.361 15.329 1.00 26.95 199 SER A O 1
ATOM 1584 N N . MET A 1 200 ? -12.707 22.867 13.319 1.00 28.91 200 MET A N 1
ATOM 1585 C CA . MET A 1 200 ? -13.983 22.320 13.789 1.00 28.91 200 MET A CA 1
ATOM 1586 C C . MET A 1 200 ? -13.748 21.007 14.551 1.00 28.91 200 MET A C 1
ATOM 1588 O O . MET A 1 200 ? -14.263 20.838 15.647 1.00 28.91 200 MET A O 1
ATOM 1592 N N . TYR A 1 201 ? -12.818 20.162 14.086 1.00 33.81 201 TYR A N 1
ATOM 1593 C CA . TYR A 1 201 ? -12.380 18.975 14.839 1.00 33.81 201 TYR A CA 1
ATOM 1594 C C . TYR A 1 201 ? -11.429 19.266 16.014 1.00 33.81 201 TYR A C 1
ATOM 1596 O O . TYR A 1 201 ? -11.230 18.401 16.862 1.00 33.81 201 TYR A O 1
ATOM 1604 N N . LYS A 1 202 ? -10.823 20.461 16.094 1.00 27.73 202 LYS A N 1
ATOM 1605 C CA . LYS A 1 202 ? -9.922 20.829 17.206 1.00 27.73 202 LYS A CA 1
ATOM 1606 C C . LYS A 1 202 ? -10.609 21.615 18.325 1.00 27.73 202 LYS A C 1
ATOM 1608 O O . LYS A 1 202 ? -10.045 21.672 19.412 1.00 27.73 202 LYS A O 1
ATOM 1613 N N . ASN A 1 203 ? -11.783 22.196 18.068 1.00 28.52 203 ASN A N 1
ATOM 1614 C CA . ASN A 1 203 ? -12.464 23.094 19.007 1.00 28.52 203 ASN A CA 1
ATOM 1615 C C . ASN A 1 203 ? -13.810 22.582 19.550 1.00 28.52 203 ASN A C 1
ATOM 1617 O O . ASN A 1 203 ? -14.346 23.237 20.437 1.00 28.52 203 ASN A O 1
ATOM 1621 N N . ASP A 1 204 ? -14.317 21.422 19.116 1.00 30.53 204 ASP A N 1
ATOM 1622 C CA . ASP A 1 204 ? -15.561 20.840 19.666 1.00 30.53 204 ASP A CA 1
ATOM 1623 C C . ASP A 1 204 ? -15.344 19.745 20.729 1.00 30.53 204 ASP A C 1
ATOM 1625 O O . ASP A 1 204 ? -16.282 19.064 21.146 1.00 30.53 204 ASP A O 1
ATOM 1629 N N . HIS A 1 205 ? -14.125 19.600 21.251 1.00 33.06 205 HIS A N 1
ATOM 1630 C CA . HIS A 1 205 ? -13.912 18.864 22.495 1.00 33.06 205 HIS A CA 1
ATOM 1631 C C . HIS A 1 205 ? -13.767 19.872 23.637 1.00 33.06 205 HIS A C 1
ATOM 1633 O O . HIS A 1 205 ? -12.751 20.575 23.682 1.00 33.06 205 HIS A O 1
ATOM 1639 N N . PRO A 1 206 ? -14.751 19.997 24.554 1.00 34.34 206 PRO A N 1
ATOM 1640 C CA . PRO A 1 206 ? -14.539 20.789 25.754 1.00 34.34 206 PRO A CA 1
ATOM 1641 C C . PRO A 1 206 ? -13.296 20.236 26.454 1.00 34.34 206 PRO A C 1
ATOM 1643 O O . PRO A 1 206 ? -13.172 19.026 26.643 1.00 34.34 206 PRO A O 1
ATOM 1646 N N . ALA A 1 207 ? -12.347 21.115 26.779 1.00 36.59 207 ALA A N 1
ATOM 1647 C CA . ALA A 1 207 ? -11.164 20.732 27.535 1.00 36.59 207 ALA A CA 1
ATOM 1648 C C . ALA A 1 207 ? -11.613 19.968 28.790 1.00 36.59 207 ALA A C 1
ATOM 1650 O O . ALA A 1 207 ? -12.424 20.490 29.556 1.00 36.59 207 ALA A O 1
ATOM 1651 N N . VAL A 1 208 ? -11.114 18.742 28.977 1.00 43.22 208 VAL A N 1
ATOM 1652 C CA . VAL A 1 208 ? -11.433 17.915 30.147 1.00 43.22 208 VAL A CA 1
ATOM 1653 C C . VAL A 1 208 ? -11.009 18.687 31.395 1.00 43.22 208 VAL A C 1
ATOM 1655 O O . VAL A 1 208 ? -9.818 18.917 31.624 1.00 43.22 208 VAL A O 1
ATOM 1658 N N . GLN A 1 209 ? -11.987 19.152 32.170 1.00 42.34 209 GLN A N 1
ATOM 1659 C CA . GLN A 1 209 ? -11.752 19.798 33.454 1.00 42.34 209 GLN A CA 1
ATOM 1660 C C . GLN A 1 209 ? -11.580 18.707 34.510 1.00 42.34 209 GLN A C 1
ATOM 1662 O O . GLN A 1 209 ? -12.172 17.642 34.398 1.00 42.34 209 GLN A O 1
ATOM 1667 N N . TYR A 1 210 ? -10.753 18.943 35.524 1.00 51.84 210 TYR A N 1
ATOM 1668 C CA . TYR A 1 210 ? -10.538 17.988 36.613 1.00 51.84 210 TYR A CA 1
ATOM 1669 C C . TYR A 1 210 ? -11.107 18.569 37.905 1.00 51.84 210 TYR A C 1
ATOM 1671 O O . TYR A 1 210 ? -10.888 19.746 38.203 1.00 51.84 210 TYR A O 1
ATOM 1679 N N . ASP A 1 211 ? -11.844 17.762 38.668 1.00 57.66 211 ASP A N 1
ATOM 1680 C CA . ASP A 1 211 ? -12.334 18.161 39.986 1.00 57.66 211 ASP A CA 1
ATOM 1681 C C . ASP A 1 211 ? -11.188 18.237 41.017 1.00 57.66 211 ASP A C 1
ATOM 1683 O O . ASP A 1 211 ? -10.040 17.862 40.762 1.00 57.66 211 ASP A O 1
ATOM 1687 N N . THR A 1 212 ? -11.491 18.698 42.230 1.00 50.44 212 THR A N 1
ATOM 1688 C CA . THR A 1 212 ? -10.512 18.815 43.328 1.00 50.44 212 THR A CA 1
ATOM 1689 C C . THR A 1 212 ? -9.943 17.474 43.814 1.00 50.44 212 THR A C 1
ATOM 1691 O O . THR A 1 212 ? -9.015 17.465 44.622 1.00 50.44 212 THR A O 1
ATOM 1694 N N . ARG A 1 213 ? -10.473 16.345 43.327 1.00 47.47 213 ARG A N 1
ATOM 1695 C CA . ARG A 1 213 ? -10.010 14.972 43.571 1.00 47.47 213 ARG A CA 1
ATOM 1696 C C . ARG A 1 213 ? -9.298 14.364 42.352 1.00 47.47 213 ARG A C 1
ATOM 1698 O O . ARG A 1 213 ? -8.883 13.209 42.426 1.00 47.47 213 ARG A O 1
ATOM 1705 N N . GLY A 1 214 ? -9.117 15.123 41.267 1.00 47.59 214 GLY A N 1
ATOM 1706 C CA . GLY A 1 214 ? -8.438 14.687 40.046 1.00 47.59 214 GLY A CA 1
ATOM 1707 C C . GLY A 1 214 ? -9.288 13.815 39.116 1.00 47.59 214 GLY A C 1
ATOM 1708 O O . GLY A 1 214 ? -8.728 13.131 38.264 1.00 47.59 214 GLY A O 1
ATOM 1709 N N . GLN A 1 215 ? -10.616 13.806 39.265 1.00 46.97 215 GLN A N 1
ATOM 1710 C CA . GLN A 1 215 ? -11.532 13.097 38.364 1.00 46.97 215 GLN A CA 1
ATOM 1711 C C . GLN A 1 215 ? -11.930 14.011 37.196 1.00 46.97 215 GLN A C 1
ATOM 1713 O O . GLN A 1 215 ? -12.208 15.189 37.431 1.00 46.97 215 GLN A O 1
ATOM 1718 N N . PRO A 1 216 ? -11.978 13.509 35.951 1.00 46.62 216 PRO A N 1
ATOM 1719 C CA . PRO A 1 216 ? -12.443 14.296 34.815 1.00 46.62 216 PRO A CA 1
ATOM 1720 C C . PRO A 1 216 ? -13.924 14.642 34.968 1.00 46.62 216 PRO A C 1
ATOM 1722 O O . PRO A 1 216 ? -14.770 13.823 35.344 1.00 46.62 216 PRO A O 1
ATOM 1725 N N . VAL A 1 217 ? -14.253 15.867 34.624 1.00 54.50 217 VAL A N 1
ATOM 1726 C CA . VAL A 1 217 ? -15.609 16.372 34.626 1.00 54.50 217 VAL A CA 1
ATOM 1727 C C . VAL A 1 217 ? -15.894 17.055 33.301 1.00 54.50 217 VAL A C 1
ATOM 1729 O O . VAL A 1 217 ? -15.002 17.621 32.661 1.00 54.50 217 VAL A O 1
ATOM 1732 N N . ASP A 1 218 ? -17.142 16.950 32.862 1.00 56.25 218 ASP A N 1
ATOM 1733 C CA . ASP A 1 218 ? -17.610 17.668 31.687 1.00 56.25 218 ASP A CA 1
ATOM 1734 C C . ASP A 1 218 ? -17.640 19.182 31.960 1.00 56.25 218 ASP A C 1
ATOM 1736 O O . ASP A 1 218 ? -17.396 19.651 33.076 1.00 56.25 218 ASP A O 1
ATOM 1740 N N . ALA A 1 219 ? -17.984 19.968 30.939 1.00 41.50 219 ALA A N 1
ATOM 1741 C CA . ALA A 1 219 ? -18.112 21.423 31.052 1.00 41.50 219 ALA A CA 1
ATOM 1742 C C . ALA A 1 219 ? -19.152 21.891 32.101 1.00 41.50 219 ALA A C 1
ATOM 1744 O O . ALA A 1 219 ? -19.261 23.089 32.360 1.00 41.50 219 ALA A O 1
ATOM 1745 N N . TYR A 1 220 ? -19.911 20.967 32.704 1.00 46.97 220 TYR A N 1
ATOM 1746 C CA . TYR A 1 220 ? -20.921 21.206 33.734 1.00 46.97 220 TYR A CA 1
ATOM 1747 C C . TYR A 1 220 ? -20.519 20.645 35.110 1.00 46.97 220 TYR A C 1
ATOM 1749 O O . TYR A 1 220 ? -21.342 20.633 36.028 1.00 46.97 220 TYR A O 1
ATOM 1757 N N . GLY A 1 221 ? -19.276 20.180 35.279 1.00 43.47 221 GLY A N 1
ATOM 1758 C CA . GLY A 1 221 ? -18.785 19.630 36.543 1.00 43.47 221 GLY A CA 1
ATOM 1759 C C . GLY A 1 221 ? -19.343 18.241 36.880 1.00 43.47 221 GLY A C 1
ATOM 1760 O O . GLY A 1 221 ? -19.232 17.808 38.029 1.00 43.47 221 GLY A O 1
ATOM 1761 N N . ARG A 1 222 ? -19.966 17.541 35.920 1.00 47.59 222 ARG A N 1
ATOM 1762 C CA . ARG A 1 222 ? -20.471 16.173 36.103 1.00 47.59 222 ARG A CA 1
ATOM 1763 C C . ARG A 1 222 ? -19.350 15.170 35.809 1.00 47.59 222 ARG A C 1
ATOM 1765 O O . ARG A 1 222 ? -18.607 15.386 34.853 1.00 47.59 222 ARG A O 1
ATOM 1772 N N . PRO A 1 223 ? -19.226 14.070 36.576 1.00 46.25 223 PRO A N 1
ATOM 1773 C CA . PRO A 1 223 ? -18.206 13.059 36.321 1.00 46.25 223 PRO A CA 1
ATOM 1774 C C . PRO A 1 223 ? -18.381 12.485 34.917 1.00 46.25 223 PRO A C 1
ATOM 1776 O O . PRO A 1 223 ? -19.447 11.957 34.590 1.00 46.25 223 PRO A O 1
ATOM 1779 N N . ILE A 1 224 ? -17.337 12.571 34.097 1.00 46.94 224 ILE A N 1
ATOM 1780 C CA . ILE A 1 224 ? -17.300 11.823 32.842 1.00 46.94 224 ILE A CA 1
ATOM 1781 C C . ILE A 1 224 ? -17.106 10.359 33.230 1.00 46.94 224 ILE A C 1
ATOM 1783 O O . ILE A 1 224 ? -16.226 10.042 34.033 1.00 46.94 224 ILE A O 1
ATOM 1787 N N . ALA A 1 225 ? -17.931 9.463 32.686 1.00 41.94 225 ALA A N 1
ATOM 1788 C CA . ALA A 1 225 ? -17.734 8.030 32.847 1.00 41.94 225 ALA A CA 1
ATOM 1789 C C . ALA A 1 225 ? -16.443 7.627 32.120 1.00 41.94 225 ALA A C 1
ATOM 1791 O O . ALA A 1 225 ? -16.460 7.231 30.957 1.00 41.94 225 ALA A O 1
ATOM 1792 N N . MET A 1 226 ? -15.305 7.759 32.798 1.00 41.69 226 MET A N 1
ATOM 1793 C CA . MET A 1 226 ? -14.089 7.092 32.371 1.00 41.69 226 MET A CA 1
ATOM 1794 C C . MET A 1 226 ? -14.333 5.596 32.483 1.00 41.69 226 MET A C 1
ATOM 1796 O O . MET A 1 226 ? -14.787 5.108 33.521 1.00 41.69 226 MET A O 1
ATOM 1800 N N . ALA A 1 227 ? -14.011 4.864 31.418 1.00 41.31 227 ALA A N 1
ATOM 1801 C CA . ALA A 1 227 ? -13.794 3.435 31.551 1.00 41.31 227 ALA A CA 1
ATOM 1802 C C . ALA A 1 227 ? -12.820 3.225 32.717 1.00 41.31 227 ALA A C 1
ATOM 1804 O O . ALA A 1 227 ? -11.771 3.873 32.782 1.00 41.31 227 ALA A O 1
ATOM 1805 N N . ALA A 1 228 ? -13.225 2.404 33.681 1.00 41.34 228 ALA A N 1
ATOM 1806 C CA . ALA A 1 228 ? -12.435 2.189 34.877 1.00 41.34 228 ALA A CA 1
ATOM 1807 C C . ALA A 1 228 ? -11.053 1.636 34.486 1.00 41.34 228 ALA A C 1
ATOM 1809 O O . ALA A 1 228 ? -10.968 0.835 33.547 1.00 41.34 228 ALA A O 1
ATOM 1810 N N . PRO A 1 229 ? -9.972 2.040 35.179 1.00 37.81 229 PRO A N 1
ATOM 1811 C CA . PRO A 1 229 ? -8.646 1.515 34.899 1.00 37.81 229 PRO A CA 1
ATOM 1812 C C . PRO A 1 229 ? -8.683 -0.003 35.037 1.00 37.81 229 PRO A C 1
ATOM 1814 O O . PRO A 1 229 ? -8.988 -0.506 36.115 1.00 37.81 229 PRO A O 1
ATOM 1817 N N . VAL A 1 230 ? -8.387 -0.721 33.951 1.00 41.97 230 VAL A N 1
ATOM 1818 C CA . VAL A 1 230 ? -8.320 -2.185 33.957 1.00 41.97 230 VAL A CA 1
ATOM 1819 C C . VAL A 1 230 ? -7.114 -2.579 34.811 1.00 41.97 230 VAL A C 1
ATOM 1821 O O . VAL A 1 230 ? -5.979 -2.285 34.418 1.00 41.97 230 VAL A O 1
ATOM 1824 N N . PRO A 1 231 ? -7.297 -3.211 35.985 1.00 36.31 231 PRO A N 1
ATOM 1825 C CA . PRO A 1 231 ? -6.186 -3.829 36.689 1.00 36.31 231 PRO A CA 1
ATOM 1826 C C . PRO A 1 231 ? -5.512 -4.818 35.738 1.00 36.31 231 PRO A C 1
ATOM 1828 O O . PRO A 1 231 ? -6.195 -5.580 35.058 1.00 36.31 231 PRO A O 1
ATOM 1831 N N . TYR A 1 232 ? -4.177 -4.858 35.724 1.00 38.81 232 TYR A N 1
ATOM 1832 C CA . TYR A 1 232 ? -3.362 -5.727 34.851 1.00 38.81 232 TYR A CA 1
ATOM 1833 C C . TYR A 1 232 ? -3.651 -7.242 35.015 1.00 38.81 232 TYR A C 1
ATOM 1835 O O . TYR A 1 232 ? -3.006 -8.083 34.396 1.00 38.81 232 TYR A O 1
ATOM 1843 N N . THR A 1 233 ? -4.597 -7.600 35.885 1.00 38.59 233 THR A N 1
ATOM 1844 C CA . THR A 1 233 ? -4.944 -8.947 36.328 1.00 38.59 233 THR A CA 1
ATOM 1845 C C . THR A 1 233 ? -6.401 -9.347 36.070 1.00 38.59 233 THR A C 1
ATOM 1847 O O . THR A 1 233 ? -6.722 -10.509 36.310 1.00 38.59 233 THR A O 1
ATOM 1850 N N . SER A 1 234 ? -7.285 -8.465 35.582 1.00 37.81 234 SER A N 1
ATOM 1851 C CA . SER A 1 234 ? -8.693 -8.819 35.323 1.00 37.81 234 SER A CA 1
ATOM 1852 C C . SER A 1 234 ? -9.076 -8.683 33.852 1.00 37.81 234 SER A C 1
ATOM 1854 O O . SER A 1 234 ? -8.772 -7.693 33.194 1.00 37.81 234 SER A O 1
ATOM 1856 N N . SER A 1 235 ? -9.761 -9.711 33.346 1.00 44.69 235 SER A N 1
ATOM 1857 C CA . SER A 1 235 ? -10.340 -9.783 32.004 1.00 44.69 235 SER A CA 1
ATOM 1858 C C . SER A 1 235 ? -11.144 -8.521 31.696 1.00 44.69 235 SER A C 1
ATOM 1860 O O . SER A 1 235 ? -12.145 -8.266 32.368 1.00 44.69 235 SER A O 1
ATOM 1862 N N . ALA A 1 236 ? -10.723 -7.749 30.692 1.00 45.34 236 ALA A N 1
ATOM 1863 C CA . ALA A 1 236 ? -11.465 -6.580 30.242 1.00 45.34 236 ALA A CA 1
ATOM 1864 C C . ALA A 1 236 ? -12.846 -7.047 29.759 1.00 45.34 236 ALA A C 1
ATOM 1866 O O . ALA A 1 236 ? -12.949 -7.762 28.762 1.00 45.34 236 ALA A O 1
ATOM 1867 N N . SER A 1 237 ? -13.912 -6.706 30.484 1.00 47.09 237 SER A N 1
ATOM 1868 C CA . SER A 1 237 ? -15.275 -6.940 30.011 1.00 47.09 237 SER A CA 1
ATOM 1869 C C . SER A 1 237 ? -15.750 -5.670 29.309 1.00 47.09 237 SER A C 1
ATOM 1871 O O . SER A 1 237 ? -15.909 -4.614 29.923 1.00 47.09 237 SER A O 1
ATOM 1873 N N . VAL A 1 238 ? -15.859 -5.737 27.983 1.00 53.56 238 VAL A N 1
ATOM 1874 C CA . VAL A 1 238 ? -16.406 -4.645 27.171 1.00 53.56 238 VAL A CA 1
ATOM 1875 C C . VAL A 1 238 ? -17.928 -4.727 27.278 1.00 53.56 238 VAL A C 1
ATOM 1877 O O . VAL A 1 238 ? -18.495 -5.811 27.136 1.00 53.56 238 VAL A O 1
ATOM 1880 N N . GLY A 1 239 ? -18.601 -3.606 27.565 1.00 54.16 239 GLY A N 1
ATOM 1881 C CA . GLY A 1 239 ? -20.061 -3.532 27.428 1.00 54.16 239 GLY A CA 1
ATOM 1882 C C . GLY A 1 239 ? -20.484 -3.981 26.023 1.00 54.16 239 GLY A C 1
ATOM 1883 O O . GLY A 1 239 ? -19.705 -3.848 25.090 1.00 54.16 239 GLY A O 1
ATOM 1884 N N . THR A 1 240 ? -21.677 -4.552 25.836 1.00 52.75 240 THR A N 1
ATOM 1885 C CA . THR A 1 240 ? -22.124 -5.071 24.525 1.00 52.75 240 THR A CA 1
ATOM 1886 C C . THR A 1 240 ? -22.133 -3.978 23.452 1.00 52.75 240 THR A C 1
ATOM 1888 O O . THR A 1 240 ? -23.121 -3.264 23.289 1.00 52.75 240 THR A O 1
ATOM 1891 N N . VAL A 1 241 ? -21.032 -3.850 22.711 1.00 61.19 241 VAL A N 1
ATOM 1892 C CA . VAL A 1 241 ? -20.918 -2.957 21.559 1.00 61.19 241 VAL A CA 1
ATOM 1893 C C . VAL A 1 241 ? -21.629 -3.621 20.394 1.00 61.19 241 VAL A C 1
ATOM 1895 O O . VAL A 1 241 ? -21.307 -4.748 20.020 1.00 61.19 241 VAL A O 1
ATOM 1898 N N . ALA A 1 242 ? -22.605 -2.925 19.814 1.00 67.56 242 ALA A N 1
ATOM 1899 C CA . ALA A 1 242 ? -23.292 -3.428 18.637 1.00 67.56 242 ALA A CA 1
ATOM 1900 C C . ALA A 1 242 ? -22.304 -3.512 17.456 1.00 67.56 242 ALA A C 1
ATOM 1902 O O . ALA A 1 242 ? -21.612 -2.523 17.177 1.00 67.56 242 ALA A O 1
ATOM 1903 N N . PRO A 1 243 ? -22.222 -4.656 16.759 1.00 76.94 243 PRO A N 1
ATOM 1904 C CA . PRO A 1 243 ? -21.374 -4.782 15.586 1.00 76.94 243 PRO A CA 1
ATOM 1905 C C . PRO A 1 243 ? -21.929 -3.917 14.446 1.00 76.94 243 PRO A C 1
ATOM 1907 O O . PRO A 1 243 ? -23.117 -4.003 14.123 1.00 76.94 243 PRO A O 1
ATOM 1910 N N . ILE A 1 244 ? -21.080 -3.103 13.813 1.00 80.12 244 ILE A N 1
ATOM 1911 C CA . ILE A 1 244 ? -21.461 -2.316 12.626 1.00 80.12 244 ILE A CA 1
ATOM 1912 C C . ILE A 1 244 ? -21.105 -3.142 11.397 1.00 80.12 244 ILE A C 1
ATOM 1914 O O . ILE A 1 244 ? -20.077 -2.938 10.760 1.00 80.12 244 ILE A O 1
ATOM 1918 N N . LYS A 1 245 ? -21.952 -4.124 11.087 1.00 74.50 245 LYS A N 1
ATOM 1919 C CA . LYS A 1 245 ? -21.770 -4.941 9.886 1.00 74.50 245 LYS A CA 1
ATOM 1920 C C . LYS A 1 245 ? -22.364 -4.227 8.676 1.00 74.50 245 LYS A C 1
ATOM 1922 O O . LYS A 1 245 ? -23.419 -3.598 8.801 1.00 74.50 245 LYS A O 1
ATOM 1927 N N . PRO A 1 246 ? -21.750 -4.350 7.493 1.00 68.75 246 PRO A N 1
ATOM 1928 C CA . PRO A 1 246 ? -22.341 -3.818 6.276 1.00 68.75 246 PRO A CA 1
ATOM 1929 C C . PRO A 1 246 ? -23.742 -4.422 6.053 1.00 68.75 246 PRO A C 1
ATOM 1931 O O . PRO A 1 246 ? -23.927 -5.638 6.071 1.00 68.75 246 PRO A O 1
ATOM 1934 N N . THR A 1 247 ? -24.740 -3.550 5.885 1.00 60.59 247 THR A N 1
ATOM 1935 C CA . THR A 1 247 ? -26.180 -3.887 5.898 1.00 60.59 247 THR A CA 1
ATOM 1936 C C . THR A 1 247 ? -26.668 -4.579 4.627 1.00 60.59 247 THR A C 1
ATOM 1938 O O . THR A 1 247 ? -27.711 -5.233 4.632 1.00 60.59 247 THR A O 1
ATOM 1941 N N . VAL A 1 248 ? -25.922 -4.450 3.530 1.00 66.19 248 VAL A N 1
ATOM 1942 C CA . VAL A 1 248 ? -26.247 -5.055 2.238 1.00 66.19 248 VAL A CA 1
ATOM 1943 C C . VAL A 1 248 ? -25.487 -6.365 2.126 1.00 66.19 248 VAL A C 1
ATOM 1945 O O . VAL A 1 248 ? -24.272 -6.341 2.010 1.00 66.19 248 VAL A O 1
ATOM 1948 N N . ALA A 1 249 ? -26.176 -7.508 2.127 1.00 63.50 249 ALA A N 1
ATOM 1949 C CA . ALA A 1 249 ? -25.523 -8.791 1.877 1.00 63.50 249 ALA A CA 1
ATOM 1950 C C . ALA A 1 249 ? -24.743 -8.750 0.552 1.00 63.50 249 ALA A C 1
ATOM 1952 O O . ALA A 1 249 ? -25.227 -8.200 -0.444 1.00 63.50 249 ALA A O 1
ATOM 1953 N N . ALA A 1 250 ? -23.544 -9.339 0.530 1.00 62.97 250 ALA A N 1
ATOM 1954 C CA . ALA A 1 250 ? -22.769 -9.431 -0.699 1.00 62.97 250 ALA A CA 1
ATOM 1955 C C . ALA A 1 250 ? -23.643 -10.080 -1.791 1.00 62.97 250 ALA A C 1
ATOM 1957 O O . ALA A 1 250 ? -24.254 -11.121 -1.528 1.00 62.97 250 ALA A O 1
ATOM 1958 N N . PRO A 1 251 ? -23.754 -9.475 -2.992 1.00 65.38 251 PRO A N 1
ATOM 1959 C CA . PRO A 1 251 ? -24.620 -10.013 -4.040 1.00 65.38 251 PRO A CA 1
ATOM 1960 C C . PRO A 1 251 ? -24.209 -11.458 -4.389 1.00 65.38 251 PRO A C 1
ATOM 1962 O O . PRO A 1 251 ? -23.148 -11.908 -3.990 1.00 65.38 251 PRO A O 1
ATOM 1965 N N . SER A 1 252 ? -24.972 -12.259 -5.126 1.00 72.12 252 SER A N 1
ATOM 1966 C CA . SER A 1 252 ? -24.436 -13.540 -5.638 1.00 72.12 252 SER A CA 1
ATOM 1967 C C . SER A 1 252 ? -23.585 -13.305 -6.903 1.00 72.12 252 SER A C 1
ATOM 1969 O O . SER A 1 252 ? -23.713 -12.270 -7.557 1.00 72.12 252 SER A O 1
ATOM 1971 N N . GLY A 1 253 ? -22.637 -14.196 -7.224 1.00 82.19 253 GLY A N 1
ATOM 1972 C CA . GLY A 1 253 ? -21.888 -14.171 -8.498 1.00 82.19 253 GLY A CA 1
ATOM 1973 C C . GLY A 1 253 ? -20.566 -13.383 -8.530 1.00 82.19 253 GLY A C 1
ATOM 1974 O O . GLY A 1 253 ? -20.009 -13.014 -7.500 1.00 82.19 253 GLY A O 1
ATOM 1975 N N . PHE A 1 254 ? -20.038 -13.164 -9.739 1.00 88.25 254 PHE A N 1
ATOM 1976 C CA . PHE A 1 254 ? -18.757 -12.482 -9.970 1.00 88.25 254 PHE A CA 1
ATOM 1977 C C . PHE A 1 254 ? -18.871 -10.959 -9.794 1.00 88.25 254 PHE A C 1
ATOM 1979 O O . PHE A 1 254 ? -19.779 -10.323 -10.335 1.00 88.25 254 PHE A O 1
ATOM 1986 N N . ARG A 1 255 ? -17.926 -10.359 -9.065 1.00 91.00 255 ARG A N 1
ATOM 1987 C CA . ARG A 1 255 ? -17.838 -8.915 -8.812 1.00 91.00 255 ARG A CA 1
ATOM 1988 C C . ARG A 1 255 ? -17.012 -8.228 -9.871 1.00 91.00 255 ARG A C 1
ATOM 1990 O O . ARG A 1 255 ? -15.930 -8.703 -10.205 1.00 91.00 255 ARG A O 1
ATOM 1997 N N . ASP A 1 256 ? -17.539 -7.113 -10.374 1.00 93.81 256 ASP A N 1
ATOM 1998 C CA . ASP A 1 256 ? -16.869 -6.243 -11.343 1.00 93.81 256 ASP A CA 1
ATOM 1999 C C . ASP A 1 256 ? -16.218 -7.043 -12.495 1.00 93.81 256 ASP A C 1
ATOM 2001 O O . ASP A 1 256 ? -15.124 -6.732 -12.966 1.00 93.81 256 ASP A O 1
ATOM 2005 N N . TRP A 1 257 ? -16.904 -8.107 -12.946 1.00 94.06 257 TRP A N 1
ATOM 2006 C CA . TRP A 1 257 ? -16.384 -9.095 -13.900 1.00 94.06 257 TRP A CA 1
ATOM 2007 C C . TRP A 1 257 ? -15.834 -8.511 -15.212 1.00 94.06 257 TRP A C 1
ATOM 2009 O O . TRP A 1 257 ? -14.881 -9.103 -15.728 1.00 94.06 257 TRP A O 1
ATOM 2019 N N . PRO A 1 258 ? -16.317 -7.365 -15.754 1.00 96.56 258 PRO A N 1
ATOM 2020 C CA . PRO A 1 258 ? -15.722 -6.791 -16.959 1.00 96.56 258 PRO A CA 1
ATOM 2021 C C . PRO A 1 258 ? -14.234 -6.470 -16.785 1.00 96.56 258 PRO A C 1
ATOM 2023 O O . PRO A 1 258 ? -13.457 -6.652 -17.718 1.00 96.56 258 PRO A O 1
ATOM 2026 N N . PHE A 1 259 ? -13.807 -6.067 -15.584 1.00 96.94 259 PHE A N 1
ATOM 2027 C CA . PHE A 1 259 ? -12.404 -5.759 -15.304 1.00 96.94 259 PHE A CA 1
ATOM 2028 C C . PHE A 1 259 ? -11.542 -7.014 -15.168 1.00 96.94 259 PHE A C 1
ATOM 2030 O O . PHE A 1 259 ? -10.372 -6.982 -15.544 1.00 96.94 259 PHE A O 1
ATOM 2037 N N . ALA A 1 260 ? -12.115 -8.131 -14.705 1.00 95.94 260 ALA A N 1
ATOM 2038 C CA . ALA A 1 260 ? -11.429 -9.422 -14.738 1.00 95.94 260 ALA A CA 1
ATOM 2039 C C . ALA A 1 260 ? -11.191 -9.872 -16.186 1.00 95.94 260 ALA A C 1
ATOM 2041 O O . ALA A 1 260 ? -10.080 -10.262 -16.534 1.00 95.94 260 ALA A O 1
ATOM 2042 N N . ILE A 1 261 ? -12.204 -9.757 -17.054 1.00 97.00 261 ILE A N 1
ATOM 2043 C CA . ILE A 1 261 ? -12.052 -10.086 -18.479 1.00 97.00 261 ILE A CA 1
ATOM 2044 C C . ILE A 1 261 ? -11.046 -9.152 -19.152 1.00 97.00 261 ILE A C 1
ATOM 2046 O O . ILE A 1 261 ? -10.194 -9.624 -19.900 1.00 97.00 261 ILE A O 1
ATOM 2050 N N . LEU A 1 262 ? -11.091 -7.851 -18.856 1.00 97.31 262 LEU A N 1
ATOM 2051 C CA . LEU A 1 262 ? -10.125 -6.887 -19.381 1.00 97.31 262 LEU A CA 1
ATOM 2052 C C . LEU A 1 262 ? -8.690 -7.251 -18.973 1.00 97.31 262 LEU A C 1
ATOM 2054 O O . LEU A 1 262 ? -7.781 -7.188 -19.799 1.00 97.31 262 LEU A O 1
ATOM 2058 N N . PHE A 1 263 ? -8.484 -7.673 -17.724 1.00 97.12 263 PHE A N 1
ATOM 2059 C CA . PHE A 1 263 ? -7.170 -8.080 -17.234 1.00 97.12 263 PHE A CA 1
ATOM 2060 C C . PHE A 1 263 ? -6.676 -9.376 -17.890 1.00 97.12 263 PHE A C 1
ATOM 2062 O O . PHE A 1 263 ? -5.522 -9.454 -18.309 1.00 97.12 263 PHE A O 1
ATOM 2069 N N . LEU A 1 264 ? -7.552 -10.371 -18.059 1.00 96.38 264 LEU A N 1
ATOM 2070 C CA . LEU A 1 264 ? -7.226 -11.594 -18.799 1.00 96.38 264 LEU A CA 1
ATOM 2071 C C . LEU A 1 264 ? -6.913 -11.298 -20.273 1.00 96.38 264 LEU A C 1
ATOM 2073 O O . LEU A 1 264 ? -5.969 -11.860 -20.825 1.00 96.38 264 LEU A O 1
ATOM 2077 N N . GLY A 1 265 ? -7.648 -10.368 -20.888 1.00 96.81 265 GLY A N 1
ATOM 2078 C CA . GLY A 1 265 ? -7.359 -9.853 -22.224 1.00 96.81 265 GLY A CA 1
ATOM 2079 C C . GLY A 1 265 ? -5.987 -9.181 -22.308 1.00 96.81 265 GLY A C 1
ATOM 2080 O O . GLY A 1 265 ? -5.246 -9.436 -23.253 1.00 96.81 265 GLY A O 1
ATOM 2081 N N . ASN A 1 266 ? -5.602 -8.396 -21.296 1.00 96.31 266 ASN A N 1
ATOM 2082 C CA . ASN A 1 266 ? -4.264 -7.807 -21.193 1.00 96.31 266 ASN A CA 1
ATOM 2083 C C . ASN A 1 266 ? -3.164 -8.879 -21.100 1.00 96.31 266 ASN A C 1
ATOM 2085 O O . ASN A 1 266 ? -2.184 -8.804 -21.838 1.00 96.31 266 ASN A O 1
ATOM 2089 N N . ILE A 1 267 ? -3.335 -9.903 -20.256 1.00 95.25 267 ILE A N 1
ATOM 2090 C CA . ILE A 1 267 ? -2.386 -11.027 -20.176 1.00 95.25 267 ILE A CA 1
ATOM 2091 C C . ILE A 1 267 ? -2.259 -11.711 -21.544 1.00 95.25 267 ILE A C 1
ATOM 2093 O O . ILE A 1 267 ? -1.146 -11.915 -22.029 1.00 95.25 267 ILE A O 1
ATOM 2097 N N . GLY A 1 268 ? -3.388 -12.013 -22.191 1.00 95.31 268 GLY A N 1
ATOM 2098 C CA . GLY A 1 268 ? -3.413 -12.599 -23.530 1.00 95.31 268 GLY A CA 1
ATOM 2099 C C . GLY A 1 268 ? -2.693 -11.731 -24.563 1.00 95.31 268 GLY A C 1
ATOM 2100 O O . GLY A 1 268 ? -1.889 -12.245 -25.335 1.00 95.31 268 GLY A O 1
ATOM 2101 N N . ALA A 1 269 ? -2.908 -10.413 -24.539 1.00 93.50 269 ALA A N 1
ATOM 2102 C CA . ALA A 1 269 ? -2.246 -9.473 -25.438 1.00 93.50 269 ALA A CA 1
ATOM 2103 C C . ALA A 1 269 ? -0.719 -9.476 -25.260 1.00 93.50 269 ALA A C 1
ATOM 2105 O O . ALA A 1 269 ? 0.004 -9.554 -26.252 1.00 93.50 269 ALA A O 1
ATOM 2106 N N . ILE A 1 270 ? -0.212 -9.463 -24.022 1.00 93.56 270 ILE A N 1
ATOM 2107 C CA . ILE A 1 270 ? 1.235 -9.536 -23.761 1.00 93.56 270 ILE A CA 1
ATOM 2108 C C . ILE A 1 270 ? 1.815 -10.885 -24.203 1.00 93.56 270 ILE A C 1
ATOM 2110 O O . ILE A 1 270 ? 2.888 -10.912 -24.804 1.00 93.56 270 ILE A O 1
ATOM 2114 N N . ILE A 1 271 ? 1.110 -11.998 -23.976 1.00 92.00 271 ILE A N 1
ATOM 2115 C CA . ILE A 1 271 ? 1.545 -13.323 -24.447 1.00 92.00 271 ILE A CA 1
ATOM 2116 C C . ILE A 1 271 ? 1.607 -13.363 -25.980 1.00 92.00 271 ILE A C 1
ATOM 2118 O O . ILE A 1 271 ? 2.580 -13.862 -26.541 1.00 92.00 271 ILE A O 1
ATOM 2122 N N . VAL A 1 272 ? 0.616 -12.799 -26.676 1.00 91.88 272 VAL A N 1
ATOM 2123 C CA . VAL A 1 272 ? 0.635 -12.693 -28.143 1.00 91.88 272 VAL A CA 1
ATOM 2124 C C . VAL A 1 272 ? 1.823 -11.849 -28.611 1.00 91.88 272 VAL A C 1
ATOM 2126 O O . VAL A 1 272 ? 2.538 -12.267 -29.519 1.00 91.88 272 VAL A O 1
ATOM 2129 N N . LEU A 1 273 ? 2.094 -10.709 -27.966 1.00 88.19 273 LEU A N 1
ATOM 2130 C CA . LEU A 1 273 ? 3.258 -9.871 -28.276 1.00 88.19 273 LEU A CA 1
ATOM 2131 C C . LEU A 1 273 ? 4.582 -10.615 -28.046 1.00 88.19 273 LEU A C 1
ATOM 2133 O O . LEU A 1 273 ? 5.484 -10.520 -28.878 1.00 88.19 273 LEU A O 1
ATOM 2137 N N . LEU A 1 274 ? 4.681 -11.402 -26.972 1.00 87.69 274 LEU A N 1
ATOM 2138 C CA . LEU A 1 274 ? 5.826 -12.270 -26.704 1.00 87.69 274 LEU A CA 1
ATOM 2139 C C . LEU A 1 274 ? 6.007 -13.326 -27.803 1.00 87.69 274 LEU A C 1
ATOM 2141 O O . LEU A 1 274 ? 7.123 -13.530 -28.267 1.00 87.69 274 LEU A O 1
ATOM 2145 N N . ILE A 1 275 ? 4.937 -13.985 -28.251 1.00 88.19 275 ILE A N 1
ATOM 2146 C CA . ILE A 1 275 ? 5.017 -15.007 -29.307 1.00 88.19 275 ILE A CA 1
ATOM 2147 C C . ILE A 1 275 ? 5.419 -14.374 -30.645 1.00 88.19 275 ILE A C 1
ATOM 2149 O O . ILE A 1 275 ? 6.287 -14.895 -31.345 1.00 88.19 275 ILE A O 1
ATOM 2153 N N . MET A 1 276 ? 4.815 -13.236 -30.996 1.00 85.19 276 MET A N 1
ATOM 2154 C CA . MET A 1 276 ? 5.062 -12.559 -32.270 1.00 85.19 276 MET A CA 1
ATOM 2155 C C . MET A 1 276 ? 6.468 -11.961 -32.356 1.00 85.19 276 MET A C 1
ATOM 2157 O O . MET A 1 276 ? 7.141 -12.123 -33.373 1.00 85.19 276 MET A O 1
ATOM 2161 N N . TYR A 1 277 ? 6.913 -11.266 -31.306 1.00 79.31 277 TYR A N 1
ATOM 2162 C CA . TYR A 1 277 ? 8.142 -10.468 -31.339 1.00 79.31 277 TYR A CA 1
ATOM 2163 C C . TYR A 1 277 ? 9.274 -11.038 -30.481 1.00 79.31 277 TYR A C 1
ATOM 2165 O O . TYR A 1 277 ? 10.435 -10.717 -30.729 1.00 79.31 277 TYR A O 1
ATOM 2173 N N . GLY A 1 278 ? 8.991 -11.918 -29.520 1.00 73.50 278 GLY A N 1
ATOM 2174 C CA . GLY A 1 278 ? 10.008 -12.532 -28.659 1.00 73.50 278 GLY A CA 1
ATOM 2175 C C . GLY A 1 278 ? 10.933 -13.505 -29.393 1.00 73.50 278 GLY A C 1
ATOM 2176 O O . GLY A 1 278 ? 12.084 -13.669 -28.991 1.00 73.50 278 GLY A O 1
ATOM 2177 N N . SER A 1 279 ? 10.497 -14.080 -30.520 1.00 71.38 279 SER A N 1
ATOM 2178 C CA . SER A 1 279 ? 11.353 -14.915 -31.380 1.00 71.38 279 SER A CA 1
ATOM 2179 C C . SER A 1 279 ? 12.586 -14.161 -31.892 1.00 71.38 279 SER A C 1
ATOM 2181 O O . SER A 1 279 ? 13.662 -14.747 -31.981 1.00 71.38 279 SER A O 1
ATOM 2183 N N . THR A 1 280 ? 12.485 -12.851 -32.146 1.00 66.19 280 THR A N 1
ATOM 2184 C CA . THR A 1 280 ? 13.635 -12.019 -32.549 1.00 66.19 280 THR A CA 1
ATOM 2185 C C . THR A 1 280 ? 14.710 -11.961 -31.459 1.00 66.19 280 THR A C 1
ATOM 2187 O O . THR A 1 280 ? 15.906 -12.033 -31.751 1.00 66.19 280 THR A O 1
ATOM 2190 N N . VAL A 1 281 ? 14.288 -11.912 -30.193 1.00 65.69 281 VAL A N 1
ATOM 2191 C CA . VAL A 1 281 ? 15.169 -11.911 -29.022 1.00 65.69 281 VAL A CA 1
ATOM 2192 C C . VAL A 1 281 ? 15.793 -13.293 -28.842 1.00 65.69 281 VAL A C 1
ATOM 2194 O O . VAL A 1 281 ? 17.004 -13.404 -28.676 1.00 65.69 281 VAL A O 1
ATOM 2197 N N . PHE A 1 282 ? 14.995 -14.356 -28.965 1.00 66.56 282 PHE A N 1
ATOM 2198 C CA . PHE A 1 282 ? 15.471 -15.735 -28.847 1.00 66.56 282 PHE A CA 1
ATOM 2199 C C . PHE A 1 282 ? 16.479 -16.107 -29.948 1.00 66.56 282 PHE A C 1
ATOM 2201 O O . PHE A 1 282 ? 17.521 -16.698 -29.675 1.00 66.56 282 PHE A O 1
ATOM 2208 N N . ASN A 1 283 ? 16.227 -15.683 -31.188 1.00 66.62 283 ASN A N 1
ATOM 2209 C CA . ASN A 1 283 ? 17.138 -15.893 -32.316 1.00 66.62 283 ASN A CA 1
ATOM 2210 C C . ASN A 1 283 ? 18.443 -15.092 -32.178 1.00 66.62 283 ASN A C 1
ATOM 2212 O O . ASN A 1 283 ? 19.492 -15.548 -32.641 1.00 66.62 283 ASN A O 1
ATOM 2216 N N . SER A 1 284 ? 18.382 -13.926 -31.522 1.00 58.12 284 SER A N 1
ATOM 2217 C CA . SER A 1 284 ? 19.564 -13.132 -31.165 1.00 58.12 284 SER A CA 1
ATOM 2218 C C . SER A 1 284 ? 20.369 -13.781 -30.032 1.00 58.12 284 SER A C 1
ATOM 2220 O O . SER A 1 284 ? 21.595 -13.767 -30.082 1.00 58.12 284 SER A O 1
ATOM 2222 N N . LEU A 1 285 ? 19.704 -14.411 -29.054 1.00 56.81 285 LEU A N 1
ATOM 2223 C CA . LEU A 1 285 ? 20.343 -15.158 -27.959 1.00 56.81 285 LEU A CA 1
ATOM 2224 C C . LEU A 1 285 ? 21.016 -16.456 -28.444 1.00 56.81 285 LEU A C 1
ATOM 2226 O O . LEU A 1 285 ? 22.090 -16.799 -27.962 1.00 56.81 285 LEU A O 1
ATOM 2230 N N . ASN A 1 286 ? 20.435 -17.137 -29.438 1.00 57.75 286 ASN A N 1
ATOM 2231 C CA . ASN A 1 286 ? 20.974 -18.377 -30.018 1.00 57.75 286 ASN A CA 1
ATOM 2232 C C . ASN A 1 286 ? 22.047 -18.169 -31.111 1.00 57.75 286 ASN A C 1
ATOM 2234 O O . ASN A 1 286 ? 22.483 -19.135 -31.734 1.00 57.75 286 ASN A O 1
ATOM 2238 N N . GLY A 1 287 ? 22.510 -16.935 -31.344 1.00 51.94 287 GLY A N 1
ATOM 2239 C CA . GLY A 1 287 ? 23.718 -16.676 -32.140 1.00 51.94 287 GLY A CA 1
ATOM 2240 C C . GLY A 1 287 ? 23.553 -16.622 -33.665 1.00 51.94 287 GLY A C 1
ATOM 2241 O O . GLY A 1 287 ? 24.557 -16.648 -34.375 1.00 51.94 287 GLY A O 1
ATOM 2242 N N . THR A 1 288 ? 22.334 -16.492 -34.199 1.00 46.78 288 THR A N 1
ATOM 2243 C CA . THR A 1 288 ? 22.119 -16.469 -35.667 1.00 46.78 288 THR A CA 1
ATOM 2244 C C . THR A 1 288 ? 22.286 -15.081 -36.309 1.00 46.78 288 THR A C 1
ATOM 2246 O O . THR A 1 288 ? 22.436 -14.990 -37.525 1.00 46.78 288 THR A O 1
ATOM 2249 N N . SER A 1 289 ? 22.340 -14.002 -35.517 1.00 42.75 289 SER A N 1
ATOM 2250 C CA . SER A 1 289 ? 22.490 -12.623 -36.016 1.00 42.75 289 SER A CA 1
ATOM 2251 C C . SER A 1 289 ? 23.519 -11.840 -35.192 1.00 42.75 289 SER A C 1
ATOM 2253 O O . SER A 1 289 ? 23.229 -11.364 -34.098 1.00 42.75 289 SER A O 1
ATOM 2255 N N . LYS A 1 290 ? 24.734 -11.669 -35.728 1.00 41.56 290 LYS A N 1
ATOM 2256 C CA . LYS A 1 290 ? 25.874 -10.965 -35.096 1.00 41.56 290 LYS A CA 1
ATOM 2257 C C . LYS A 1 290 ? 25.742 -9.427 -35.013 1.00 41.56 290 LYS A C 1
ATOM 2259 O O . LYS A 1 290 ? 26.757 -8.743 -34.947 1.00 41.56 290 LYS A O 1
ATOM 2264 N N . THR A 1 291 ? 24.543 -8.844 -35.055 1.00 40.84 291 THR A N 1
ATOM 2265 C CA . THR A 1 291 ? 24.401 -7.383 -35.265 1.00 40.84 291 THR A CA 1
ATOM 2266 C C . THR A 1 291 ? 23.465 -6.644 -34.308 1.00 40.84 291 THR A C 1
ATOM 2268 O O . THR A 1 291 ? 23.179 -5.481 -34.562 1.00 40.84 291 THR A O 1
ATOM 2271 N N . ALA A 1 292 ? 23.006 -7.241 -33.204 1.00 39.59 292 ALA A N 1
ATOM 2272 C CA . ALA A 1 292 ? 22.082 -6.541 -32.297 1.00 39.59 292 ALA A CA 1
ATOM 2273 C C . ALA A 1 292 ? 22.754 -5.715 -31.181 1.00 39.59 292 ALA A C 1
ATOM 2275 O O . ALA A 1 292 ? 22.106 -4.839 -30.619 1.00 39.59 292 ALA A O 1
ATOM 2276 N N . PHE A 1 293 ? 24.039 -5.926 -30.877 1.00 34.41 293 PHE A N 1
ATOM 2277 C CA . PHE A 1 293 ? 24.758 -5.127 -29.878 1.00 34.41 293 PHE A CA 1
ATOM 2278 C C . PHE A 1 293 ? 26.196 -4.874 -30.348 1.00 34.41 293 PHE A C 1
ATOM 2280 O O . PHE A 1 293 ? 26.900 -5.845 -30.641 1.00 34.41 293 PHE A O 1
ATOM 2287 N N . PRO A 1 294 ? 26.667 -3.612 -30.438 1.00 33.09 294 PRO A N 1
ATOM 2288 C CA . PRO A 1 294 ? 28.093 -3.352 -30.544 1.00 33.09 294 PRO A CA 1
ATOM 2289 C C . PRO A 1 294 ? 28.746 -4.012 -29.335 1.00 33.09 294 PRO A C 1
ATOM 2291 O O . PRO A 1 294 ? 28.328 -3.783 -28.202 1.00 33.09 294 PRO A O 1
ATOM 2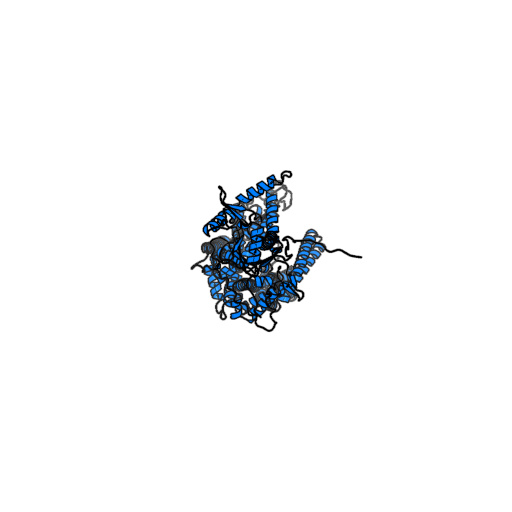294 N N . SER A 1 295 ? 29.741 -4.856 -29.571 1.00 33.34 295 SER A N 1
ATOM 2295 C CA . SER A 1 295 ? 30.587 -5.438 -28.538 1.00 33.34 295 SER A CA 1
ATOM 2296 C C . SER A 1 295 ? 31.406 -4.334 -27.860 1.00 33.34 295 SER A C 1
ATOM 2298 O O . SER A 1 295 ? 32.594 -4.166 -28.120 1.00 33.34 295 SER A O 1
ATOM 2300 N N . SER A 1 296 ? 30.755 -3.545 -27.008 1.00 31.92 296 SER A N 1
ATOM 2301 C CA . SER A 1 296 ? 31.394 -2.731 -25.986 1.00 31.92 296 SER A CA 1
ATOM 2302 C C . SER A 1 296 ? 31.743 -3.667 -24.835 1.00 31.92 296 SER A C 1
ATOM 2304 O O . SER A 1 296 ? 30.838 -4.149 -24.160 1.00 31.92 296 SER A O 1
ATOM 2306 N N . SER A 1 297 ? 33.038 -3.974 -24.693 1.00 36.69 297 SER A N 1
ATOM 2307 C CA . SER A 1 297 ? 33.681 -4.598 -23.523 1.00 36.69 297 SER A CA 1
ATOM 2308 C C . SER A 1 297 ? 32.780 -5.545 -22.717 1.00 36.69 297 SER A C 1
ATOM 2310 O O . SER A 1 297 ? 32.065 -5.110 -21.818 1.00 36.69 297 SER A O 1
ATOM 2312 N N . SER A 1 298 ? 32.818 -6.844 -23.019 1.00 41.03 298 SER A N 1
ATOM 2313 C CA . SER A 1 298 ? 32.098 -7.880 -22.270 1.00 41.03 298 SER A CA 1
ATOM 2314 C C . SER A 1 298 ? 32.590 -7.951 -20.816 1.00 41.03 298 SER A C 1
ATOM 2316 O O . SER A 1 298 ? 33.482 -8.728 -20.488 1.00 41.03 298 SER A O 1
ATOM 2318 N N . THR A 1 299 ? 32.011 -7.127 -19.941 1.00 48.94 299 THR A N 1
ATOM 2319 C CA . THR A 1 299 ? 32.304 -7.067 -18.498 1.00 48.94 299 THR A CA 1
ATOM 2320 C C . THR A 1 299 ? 31.940 -8.373 -17.772 1.00 48.94 299 THR A C 1
ATOM 2322 O O . THR A 1 299 ? 32.443 -8.635 -16.683 1.00 48.94 299 THR A O 1
ATOM 2325 N N . PHE A 1 300 ? 31.120 -9.237 -18.382 1.00 52.75 300 PHE A N 1
ATOM 2326 C CA . PHE A 1 300 ? 30.702 -10.524 -17.826 1.00 52.75 300 PHE A CA 1
ATOM 2327 C C . PHE A 1 300 ? 31.026 -11.669 -18.799 1.00 52.75 300 PHE A C 1
ATOM 2329 O O . PHE A 1 300 ? 30.452 -11.740 -19.884 1.00 52.75 300 PHE A O 1
ATOM 2336 N N . SER A 1 301 ? 31.946 -12.560 -18.411 1.00 65.94 301 SER A N 1
ATOM 2337 C CA . SER A 1 301 ? 32.142 -13.859 -19.076 1.00 65.94 301 SER A CA 1
ATOM 2338 C C . SER A 1 301 ? 30.927 -14.766 -18.826 1.00 65.94 301 SER A C 1
ATOM 2340 O O . SER A 1 301 ? 30.236 -14.593 -17.817 1.00 65.94 301 SER A O 1
ATOM 2342 N N . SER A 1 302 ? 30.671 -15.747 -19.699 1.00 67.31 302 SER A N 1
ATOM 2343 C CA . SER A 1 302 ? 29.611 -16.756 -19.505 1.00 67.31 302 SER A CA 1
ATOM 2344 C C . SER A 1 302 ? 29.724 -17.453 -18.149 1.00 67.31 302 SER A C 1
ATOM 2346 O O . SER A 1 302 ? 28.715 -17.667 -17.479 1.00 67.31 302 SER A O 1
ATOM 2348 N N . ASP A 1 303 ? 30.955 -17.708 -17.710 1.00 70.62 303 ASP A N 1
ATOM 2349 C CA . ASP A 1 303 ? 31.244 -18.363 -16.435 1.00 70.62 303 ASP A CA 1
ATOM 2350 C C . ASP A 1 303 ? 30.818 -17.474 -15.254 1.00 70.62 303 ASP A C 1
ATOM 2352 O O . ASP A 1 303 ? 30.125 -17.933 -14.345 1.00 70.62 303 ASP A O 1
ATOM 2356 N N . ASN A 1 304 ? 31.080 -16.163 -15.330 1.00 73.00 304 ASN A N 1
ATOM 2357 C CA . ASN A 1 304 ? 30.657 -15.195 -14.310 1.00 73.00 304 ASN A CA 1
ATOM 2358 C C . ASN A 1 304 ? 29.127 -15.138 -14.190 1.00 73.00 304 ASN A C 1
ATOM 2360 O O . ASN A 1 304 ? 28.596 -15.044 -13.086 1.00 73.00 304 ASN A O 1
ATOM 2364 N N . ILE A 1 305 ? 28.408 -15.217 -15.317 1.00 74.12 305 ILE A N 1
ATOM 2365 C CA . ILE A 1 305 ? 26.938 -15.239 -15.327 1.00 74.12 305 ILE A CA 1
ATOM 2366 C C . ILE A 1 305 ? 26.424 -16.506 -14.638 1.00 74.12 305 ILE A C 1
ATOM 2368 O O . ILE A 1 305 ? 25.514 -16.421 -13.813 1.00 74.12 305 ILE A O 1
ATOM 2372 N N . THR A 1 306 ? 27.016 -17.671 -14.923 1.00 76.00 306 THR A N 1
ATOM 2373 C CA . THR A 1 306 ? 26.612 -18.922 -14.265 1.00 76.00 306 THR A CA 1
ATOM 2374 C C . THR A 1 306 ? 26.853 -18.887 -12.757 1.00 76.00 306 THR A C 1
ATOM 2376 O O . THR A 1 306 ? 25.949 -19.233 -11.996 1.00 76.00 306 THR A O 1
ATOM 2379 N N . THR A 1 307 ? 28.003 -18.379 -12.305 1.00 77.62 307 THR A N 1
ATOM 2380 C CA . THR A 1 307 ? 28.311 -18.210 -10.877 1.00 77.62 307 THR A CA 1
ATOM 2381 C C . THR A 1 307 ? 27.314 -17.275 -10.190 1.00 77.62 307 THR A C 1
ATOM 2383 O O . THR A 1 307 ? 26.786 -17.611 -9.130 1.00 77.62 307 THR A O 1
ATOM 2386 N N . ILE A 1 308 ? 26.983 -16.134 -10.810 1.00 78.75 308 ILE A N 1
ATOM 2387 C CA . ILE A 1 308 ? 25.988 -15.193 -10.273 1.00 78.75 308 ILE A CA 1
ATOM 2388 C C . ILE A 1 308 ? 24.613 -15.862 -10.155 1.00 78.75 308 ILE A C 1
ATOM 2390 O O . ILE A 1 308 ? 23.946 -15.694 -9.138 1.00 78.75 308 ILE A O 1
ATOM 2394 N N . LEU A 1 309 ? 24.187 -16.657 -11.141 1.00 81.94 309 LEU A N 1
ATOM 2395 C CA . LEU A 1 309 ? 22.897 -17.354 -11.091 1.00 81.94 309 LEU A CA 1
ATOM 2396 C C . LEU A 1 309 ? 22.825 -18.379 -9.952 1.00 81.94 309 LEU A C 1
ATOM 2398 O O . LEU A 1 309 ? 21.832 -18.400 -9.220 1.00 81.94 309 LEU A O 1
ATOM 2402 N N . TYR A 1 310 ? 23.870 -19.191 -9.762 1.00 83.31 310 TYR A N 1
ATOM 2403 C CA . TYR A 1 310 ? 23.932 -20.135 -8.641 1.00 83.31 310 TYR A CA 1
ATOM 2404 C C . TYR A 1 310 ? 23.934 -19.418 -7.290 1.00 83.31 310 TYR A C 1
ATOM 2406 O O . TYR A 1 310 ? 23.216 -19.826 -6.373 1.00 83.31 310 TYR A O 1
ATOM 2414 N N . LEU A 1 311 ? 24.677 -18.314 -7.180 1.00 83.50 311 LEU A N 1
ATOM 2415 C CA . LEU A 1 311 ? 24.695 -17.490 -5.979 1.00 83.50 311 LEU A CA 1
ATOM 2416 C C . LEU A 1 311 ? 23.316 -16.881 -5.693 1.00 83.50 311 LEU A C 1
ATOM 2418 O O . LEU A 1 311 ? 22.841 -16.967 -4.564 1.00 83.50 311 LEU A O 1
ATOM 2422 N N . CYS A 1 312 ? 22.639 -16.318 -6.697 1.00 85.25 312 CYS A N 1
ATOM 2423 C CA . CYS A 1 312 ? 21.285 -15.777 -6.557 1.00 85.25 312 CYS A CA 1
ATOM 2424 C C . CYS A 1 312 ? 20.292 -16.849 -6.093 1.00 85.25 312 CYS A C 1
ATOM 2426 O O . CYS A 1 312 ? 19.486 -16.594 -5.195 1.00 85.25 312 CYS A O 1
ATOM 2428 N N . ALA A 1 313 ? 20.363 -18.057 -6.659 1.00 86.25 313 ALA A N 1
ATOM 2429 C CA . ALA A 1 313 ? 19.520 -19.176 -6.248 1.00 86.25 313 ALA A CA 1
ATOM 2430 C C . ALA A 1 313 ? 19.773 -19.568 -4.780 1.00 86.25 313 ALA A C 1
ATOM 2432 O O . ALA A 1 313 ? 18.824 -19.672 -3.999 1.00 86.25 313 ALA A O 1
ATOM 2433 N N . GLY A 1 314 ? 21.041 -19.706 -4.376 1.00 87.44 314 GLY A N 1
ATOM 2434 C CA . GLY A 1 314 ? 21.418 -20.004 -2.990 1.00 87.44 314 GLY A CA 1
ATOM 2435 C C . GLY A 1 314 ? 20.995 -18.906 -2.008 1.00 87.44 314 GLY A C 1
ATOM 2436 O O . GLY A 1 314 ? 20.367 -19.187 -0.985 1.00 87.44 314 GLY A O 1
ATOM 2437 N N . LEU A 1 315 ? 21.261 -17.641 -2.347 1.00 88.31 315 LEU A N 1
ATOM 2438 C CA . LEU A 1 315 ? 20.884 -16.480 -1.540 1.00 88.31 315 LEU A CA 1
ATOM 2439 C C . LEU A 1 315 ? 19.371 -16.338 -1.400 1.00 88.31 315 LEU A C 1
ATOM 2441 O O . LEU A 1 315 ? 18.919 -15.921 -0.343 1.00 88.31 315 LEU A O 1
ATOM 2445 N N . THR A 1 316 ? 18.582 -16.720 -2.406 1.00 88.50 316 THR A N 1
ATOM 2446 C CA . THR A 1 316 ? 17.113 -16.676 -2.330 1.00 88.50 316 THR A CA 1
ATOM 2447 C C . THR A 1 316 ? 16.582 -17.615 -1.246 1.00 88.50 316 THR A C 1
ATOM 2449 O O . THR A 1 316 ? 15.732 -17.221 -0.447 1.00 88.50 316 THR A O 1
ATOM 2452 N N . VAL A 1 317 ? 17.113 -18.840 -1.166 1.00 90.81 317 VAL A N 1
ATOM 2453 C CA . VAL A 1 317 ? 16.715 -19.815 -0.135 1.00 90.81 317 VAL A CA 1
ATOM 2454 C C . VAL A 1 317 ? 17.140 -19.335 1.253 1.00 90.81 317 VAL A C 1
ATOM 2456 O O . VAL A 1 317 ? 16.337 -19.347 2.187 1.00 90.81 317 VAL A O 1
ATOM 2459 N N . ILE A 1 318 ? 18.380 -18.852 1.385 1.00 93.19 318 ILE A N 1
ATOM 2460 C CA . ILE A 1 318 ? 18.894 -18.314 2.651 1.00 93.19 318 ILE A CA 1
ATOM 2461 C C . ILE A 1 318 ? 18.082 -17.085 3.084 1.00 93.19 318 ILE A C 1
ATOM 2463 O O . ILE A 1 318 ? 17.670 -16.999 4.240 1.00 93.19 318 ILE A O 1
ATOM 2467 N N . ALA A 1 319 ? 17.790 -16.165 2.163 1.00 94.19 319 ALA A N 1
ATOM 2468 C CA . ALA A 1 319 ? 16.979 -14.979 2.411 1.00 94.19 319 ALA A CA 1
ATOM 2469 C C . ALA A 1 319 ? 15.560 -15.342 2.856 1.00 94.19 319 ALA A C 1
ATOM 2471 O O . ALA A 1 319 ? 15.034 -14.706 3.765 1.00 94.19 319 ALA A O 1
ATOM 2472 N N . ALA A 1 320 ? 14.950 -16.383 2.282 1.00 91.88 320 ALA A N 1
ATOM 2473 C CA . ALA A 1 320 ? 13.629 -16.842 2.699 1.00 91.88 320 ALA A CA 1
ATOM 2474 C C . ALA A 1 320 ? 13.645 -17.305 4.165 1.00 91.88 320 ALA A C 1
ATOM 2476 O O . ALA A 1 320 ? 12.814 -16.865 4.960 1.00 91.88 320 ALA A O 1
ATOM 2477 N N . VAL A 1 321 ? 14.641 -18.100 4.567 1.00 94.19 321 VAL A N 1
ATOM 2478 C CA . VAL A 1 321 ? 14.798 -18.536 5.966 1.00 94.19 321 VAL A CA 1
ATOM 2479 C C . VAL A 1 321 ? 15.075 -17.347 6.892 1.00 94.19 321 VAL A C 1
ATOM 2481 O O . VAL A 1 321 ? 14.397 -17.187 7.910 1.00 94.19 321 VAL A O 1
ATOM 2484 N N . LEU A 1 322 ? 16.018 -16.474 6.522 1.00 95.31 322 LEU A N 1
ATOM 2485 C CA . LEU A 1 322 ? 16.342 -15.266 7.287 1.00 95.31 322 LEU A CA 1
ATOM 2486 C C . LEU A 1 322 ? 15.137 -14.331 7.421 1.00 95.31 322 LEU A C 1
ATOM 2488 O O . LEU A 1 322 ? 14.941 -13.741 8.479 1.00 95.31 322 LEU A O 1
ATOM 2492 N N . SER A 1 323 ? 14.300 -14.222 6.391 1.00 95.50 323 SER A N 1
ATOM 2493 C CA . SER A 1 323 ? 13.111 -13.372 6.414 1.00 95.50 323 SER A CA 1
ATOM 2494 C C . SER A 1 323 ? 12.042 -13.873 7.382 1.00 95.50 323 SER A C 1
ATOM 2496 O O . SER A 1 323 ? 11.484 -13.073 8.130 1.00 95.50 323 SER A O 1
ATOM 2498 N N . LEU A 1 324 ? 11.804 -15.186 7.454 1.00 93.19 324 LEU A N 1
ATOM 2499 C CA . LEU A 1 324 ? 10.877 -15.778 8.424 1.00 93.19 324 LEU A CA 1
ATOM 2500 C C . LEU A 1 324 ? 11.413 -15.667 9.861 1.00 93.19 324 LEU A C 1
ATOM 2502 O O . LEU A 1 324 ? 10.647 -15.416 10.800 1.00 93.19 324 LEU A O 1
ATOM 2506 N N . ALA A 1 325 ? 12.731 -15.798 10.037 1.00 94.56 325 ALA A N 1
ATOM 2507 C CA . ALA A 1 325 ? 13.389 -15.564 11.319 1.00 94.56 325 ALA A CA 1
ATOM 2508 C C . ALA A 1 325 ? 13.273 -14.091 11.751 1.00 94.56 325 ALA A C 1
ATOM 2510 O O . ALA A 1 325 ? 12.859 -13.811 12.878 1.00 94.56 325 ALA A O 1
ATOM 2511 N N . MET A 1 326 ? 13.550 -13.149 10.843 1.00 95.31 326 MET A N 1
ATOM 2512 C CA . MET A 1 326 ? 13.420 -11.712 11.090 1.00 95.31 326 MET A CA 1
ATOM 2513 C C . MET A 1 326 ? 11.966 -11.314 11.361 1.00 95.31 326 MET A C 1
ATOM 2515 O O . MET A 1 326 ? 11.704 -10.493 12.237 1.00 95.31 326 MET A O 1
ATOM 2519 N N . LEU A 1 327 ? 10.999 -11.928 10.678 1.00 94.06 327 LEU A N 1
ATOM 2520 C CA . LEU A 1 327 ? 9.583 -11.721 10.965 1.00 94.06 327 LEU A CA 1
ATOM 2521 C C . LEU A 1 327 ? 9.227 -12.188 12.383 1.00 94.06 327 LEU A C 1
ATOM 2523 O O . LEU A 1 327 ? 8.578 -11.468 13.143 1.00 94.06 327 LEU A O 1
ATOM 2527 N N . SER A 1 328 ? 9.692 -13.378 12.767 1.00 92.62 328 SER A N 1
ATOM 2528 C CA . SER A 1 328 ? 9.476 -13.922 14.112 1.00 92.62 328 SER A CA 1
ATOM 2529 C C . SER A 1 328 ? 10.082 -13.022 15.192 1.00 92.62 328 SER A C 1
ATOM 2531 O O . SER A 1 328 ? 9.441 -12.782 16.220 1.00 92.62 328 SER A O 1
ATOM 2533 N N . PHE A 1 329 ? 11.278 -12.485 14.937 1.00 93.69 329 PHE A N 1
ATOM 2534 C CA . PHE A 1 329 ? 11.935 -11.488 15.781 1.00 93.69 329 PHE A CA 1
ATOM 2535 C C . PHE A 1 329 ? 11.118 -10.192 15.874 1.00 93.69 329 PHE A C 1
ATOM 2537 O O . PHE A 1 329 ? 10.860 -9.706 16.975 1.00 93.69 329 PHE A O 1
ATOM 2544 N N . THR A 1 330 ? 10.628 -9.699 14.734 1.00 93.38 330 THR A N 1
ATOM 2545 C CA . THR A 1 330 ? 9.837 -8.466 14.629 1.00 93.38 330 THR A CA 1
ATOM 2546 C C . THR A 1 330 ? 8.538 -8.547 15.420 1.00 93.38 330 THR A C 1
ATOM 2548 O O . THR A 1 330 ? 8.228 -7.635 16.175 1.00 93.38 330 THR A O 1
ATOM 2551 N N . ILE A 1 331 ? 7.812 -9.664 15.345 1.00 91.81 331 ILE A N 1
ATOM 2552 C CA . ILE A 1 331 ? 6.579 -9.853 16.126 1.00 91.81 331 ILE A CA 1
ATOM 2553 C C . ILE A 1 331 ? 6.889 -9.981 17.629 1.00 91.81 331 ILE A C 1
ATOM 2555 O O . ILE A 1 331 ? 6.153 -9.456 18.463 1.00 91.81 331 ILE A O 1
ATOM 2559 N N . ARG A 1 332 ? 7.977 -10.672 18.007 1.00 91.56 332 ARG A N 1
ATOM 2560 C CA . ARG A 1 332 ? 8.343 -10.867 19.424 1.00 91.56 332 ARG A CA 1
ATOM 2561 C C . ARG A 1 332 ? 8.761 -9.557 20.099 1.00 91.56 332 ARG A C 1
ATOM 2563 O O . ARG A 1 332 ? 8.336 -9.297 21.222 1.00 91.56 332 ARG A O 1
ATOM 2570 N N . TYR A 1 333 ? 9.542 -8.730 19.410 1.00 92.81 333 TYR A N 1
ATOM 2571 C CA . TYR A 1 333 ? 10.064 -7.457 19.918 1.00 92.81 333 TYR A CA 1
ATOM 2572 C C . TYR A 1 333 ? 9.451 -6.250 19.195 1.00 92.81 333 TYR A C 1
ATOM 2574 O O . TYR A 1 333 ? 10.135 -5.263 18.934 1.00 92.81 333 TYR A O 1
ATOM 2582 N N . ALA A 1 334 ? 8.152 -6.323 18.878 1.00 91.56 334 ALA A N 1
ATOM 2583 C CA . ALA A 1 334 ? 7.423 -5.328 18.085 1.00 91.56 334 ALA A CA 1
ATOM 2584 C C . ALA A 1 334 ? 7.672 -3.881 18.537 1.00 91.56 334 ALA A C 1
ATOM 2586 O O . ALA A 1 334 ? 8.026 -3.027 17.727 1.00 91.56 334 ALA A O 1
ATOM 2587 N N . ARG A 1 335 ? 7.571 -3.615 19.846 1.00 91.56 335 ARG A N 1
ATOM 2588 C CA . ARG A 1 335 ? 7.793 -2.279 20.419 1.00 91.56 335 ARG A CA 1
ATOM 2589 C C . ARG A 1 335 ? 9.210 -1.765 20.158 1.00 91.56 335 ARG A C 1
ATOM 2591 O O . ARG A 1 335 ? 9.371 -0.639 19.697 1.00 91.56 335 ARG A O 1
ATOM 2598 N N . GLN A 1 336 ? 10.224 -2.583 20.446 1.00 92.69 336 GLN A N 1
ATOM 2599 C CA . GLN A 1 336 ? 11.622 -2.208 20.236 1.00 92.69 336 GLN A CA 1
ATOM 2600 C C . GLN A 1 336 ? 11.919 -2.026 18.747 1.00 92.69 336 GLN A C 1
ATOM 2602 O O . GLN A 1 336 ? 12.589 -1.073 18.371 1.00 92.69 336 GLN A O 1
ATOM 2607 N N . MET A 1 337 ? 11.383 -2.897 17.892 1.00 92.06 337 MET A N 1
ATOM 2608 C CA . MET A 1 337 ? 11.593 -2.826 16.448 1.00 92.06 337 MET A CA 1
ATOM 2609 C C . MET A 1 337 ? 11.005 -1.562 15.825 1.00 92.06 337 MET A C 1
ATOM 2611 O O . MET A 1 337 ? 11.687 -0.916 15.033 1.00 92.06 337 MET A O 1
ATOM 2615 N N . ILE A 1 338 ? 9.790 -1.165 16.218 1.00 91.75 338 ILE A N 1
ATOM 2616 C CA . ILE A 1 338 ? 9.181 0.093 15.759 1.00 91.75 338 ILE A CA 1
ATOM 2617 C C . ILE A 1 338 ? 10.028 1.295 16.212 1.00 91.75 338 ILE A C 1
ATOM 2619 O O . ILE A 1 338 ? 10.305 2.187 15.412 1.00 91.75 338 ILE A O 1
ATOM 2623 N N . GLN A 1 339 ? 10.507 1.303 17.463 1.00 91.81 339 GLN A N 1
ATOM 2624 C CA . GLN A 1 339 ? 11.381 2.369 17.971 1.00 91.81 339 GLN A CA 1
ATOM 2625 C C . GLN A 1 339 ? 12.713 2.444 17.218 1.00 91.81 339 GLN A C 1
ATOM 2627 O O . GLN A 1 339 ? 13.121 3.531 16.811 1.00 91.81 339 GLN A O 1
ATOM 2632 N N . ILE A 1 340 ? 13.378 1.304 17.012 1.00 91.69 340 ILE A N 1
ATOM 2633 C CA . ILE A 1 340 ? 14.651 1.237 16.287 1.00 91.69 340 ILE A CA 1
ATOM 2634 C C . ILE A 1 340 ? 14.457 1.726 14.852 1.00 91.69 340 ILE A C 1
ATOM 2636 O O . ILE A 1 340 ? 15.241 2.553 14.403 1.00 91.69 340 ILE A O 1
ATOM 2640 N N . ALA A 1 341 ? 13.409 1.281 14.154 1.00 91.00 341 ALA A N 1
ATOM 2641 C CA . ALA A 1 341 ? 13.128 1.702 12.782 1.00 91.00 341 ALA A CA 1
ATOM 2642 C C . ALA A 1 341 ? 12.935 3.225 12.670 1.00 91.00 341 ALA A C 1
ATOM 2644 O O . ALA A 1 341 ? 13.513 3.863 11.787 1.00 91.00 341 ALA A O 1
ATOM 2645 N N . LEU A 1 342 ? 12.172 3.819 13.596 1.00 90.88 342 LEU A N 1
ATOM 2646 C CA . LEU A 1 342 ? 11.936 5.263 13.637 1.00 90.88 342 LEU A CA 1
ATOM 2647 C C . LEU A 1 342 ? 13.228 6.045 13.888 1.00 90.88 342 LEU A C 1
ATOM 2649 O O . LEU A 1 342 ? 13.585 6.909 13.090 1.00 90.88 342 LEU A O 1
ATOM 2653 N N . TRP A 1 343 ? 13.968 5.723 14.948 1.00 92.50 343 TRP A N 1
ATOM 2654 C CA . TRP A 1 343 ? 15.206 6.435 15.280 1.00 92.50 343 TRP A CA 1
ATOM 2655 C C . TRP A 1 343 ? 16.308 6.218 14.247 1.00 92.50 343 TRP A C 1
ATOM 2657 O O . TRP A 1 343 ? 17.046 7.148 13.920 1.00 92.50 343 TRP A O 1
ATOM 2667 N N . TRP A 1 344 ? 16.388 5.018 13.676 1.00 91.56 344 TRP A N 1
ATOM 2668 C CA . TRP A 1 344 ? 17.304 4.733 12.582 1.00 91.56 344 TRP A CA 1
ATOM 2669 C C . TRP A 1 344 ? 17.009 5.597 11.358 1.00 91.56 344 TRP A C 1
ATOM 2671 O O . TRP A 1 344 ? 17.938 6.128 10.757 1.00 91.56 344 TRP A O 1
ATOM 2681 N N . SER A 1 345 ? 15.733 5.793 11.005 1.00 90.25 345 SER A N 1
ATOM 2682 C CA . SER A 1 345 ? 15.367 6.661 9.879 1.00 90.25 345 SER A CA 1
ATOM 2683 C C . SER A 1 345 ? 15.883 8.093 10.069 1.00 90.25 345 SER A C 1
ATOM 2685 O O . SER A 1 345 ? 16.463 8.669 9.149 1.00 90.25 345 SER A O 1
ATOM 2687 N N . VAL A 1 346 ? 15.783 8.626 11.291 1.00 93.38 346 VAL A N 1
ATOM 2688 C CA . VAL A 1 346 ? 16.304 9.949 11.659 1.00 93.38 346 VAL A CA 1
ATOM 2689 C C . VAL A 1 346 ? 17.824 9.997 11.502 1.00 93.38 346 VAL A C 1
ATOM 2691 O O . VAL A 1 346 ? 18.352 10.902 10.852 1.00 93.38 346 VAL A O 1
ATOM 2694 N N . VAL A 1 347 ? 18.532 8.998 12.039 1.00 95.12 347 VAL A N 1
ATOM 2695 C CA . VAL A 1 347 ? 19.994 8.885 11.908 1.00 95.12 347 VAL A CA 1
ATOM 2696 C C . VAL A 1 347 ? 20.407 8.825 10.438 1.00 95.12 347 VAL A C 1
ATOM 2698 O O . VAL A 1 347 ? 21.343 9.517 10.041 1.00 95.12 347 VAL A O 1
ATOM 2701 N N . MET A 1 348 ? 19.691 8.062 9.611 1.00 91.44 348 MET A N 1
ATOM 2702 C CA . MET A 1 348 ? 19.969 7.947 8.180 1.00 91.44 348 MET A CA 1
ATOM 2703 C C . MET A 1 348 ? 19.776 9.272 7.441 1.00 91.44 348 MET A C 1
ATOM 2705 O O . MET A 1 348 ? 20.626 9.621 6.624 1.00 91.44 348 MET A O 1
ATOM 2709 N N . PHE A 1 349 ? 18.720 10.040 7.728 1.00 94.56 349 PHE A N 1
ATOM 2710 C CA . PHE A 1 349 ? 18.528 11.352 7.101 1.00 94.56 349 PHE A CA 1
ATOM 2711 C C . PHE A 1 349 ? 19.668 12.321 7.436 1.00 94.56 349 PHE A C 1
ATOM 2713 O O . PHE A 1 349 ? 20.236 12.936 6.531 1.00 94.56 349 PHE A O 1
ATOM 2720 N N . PHE A 1 350 ? 20.073 12.412 8.706 1.00 96.06 350 PHE A N 1
ATOM 2721 C CA . PHE A 1 350 ? 21.210 13.255 9.091 1.00 96.06 350 PHE A CA 1
ATOM 2722 C C . PHE A 1 350 ? 22.545 12.729 8.545 1.00 96.06 350 PHE A C 1
ATOM 2724 O O . PHE A 1 350 ? 23.388 13.521 8.120 1.00 96.06 350 PHE A O 1
ATOM 2731 N N . GLY A 1 351 ? 22.722 11.408 8.474 1.00 95.25 351 GLY A N 1
ATOM 2732 C CA . GLY A 1 351 ? 23.884 10.770 7.854 1.00 95.25 351 GLY A CA 1
ATOM 2733 C C . GLY A 1 351 ? 24.002 11.088 6.360 1.00 95.25 351 GLY A C 1
ATOM 2734 O O . GLY A 1 351 ? 25.072 11.490 5.899 1.00 95.25 351 GLY A O 1
ATOM 2735 N N . PHE A 1 352 ? 22.903 10.994 5.605 1.00 93.38 352 PHE A N 1
ATOM 2736 C CA . PHE A 1 352 ? 22.867 11.377 4.191 1.00 93.38 352 PHE A CA 1
ATOM 2737 C C . PHE A 1 352 ? 23.079 12.877 3.986 1.00 93.38 352 PHE A C 1
ATOM 2739 O O . PHE A 1 352 ? 23.794 13.263 3.060 1.00 93.38 352 PHE A O 1
ATOM 2746 N N . ALA A 1 353 ? 22.524 13.724 4.858 1.00 95.75 353 ALA A N 1
ATOM 2747 C CA . ALA A 1 353 ? 22.779 15.160 4.817 1.00 95.75 353 ALA A CA 1
ATOM 2748 C C . ALA A 1 353 ? 24.276 15.463 5.018 1.00 95.75 353 ALA A C 1
ATOM 2750 O O . ALA A 1 353 ? 24.866 16.191 4.220 1.00 95.75 353 ALA A O 1
ATOM 2751 N N . ALA A 1 354 ? 24.922 14.841 6.011 1.00 96.38 354 ALA A N 1
ATOM 2752 C CA . ALA A 1 354 ? 26.360 14.980 6.245 1.00 96.38 354 ALA A CA 1
ATOM 2753 C C . ALA A 1 354 ? 27.194 14.472 5.054 1.00 96.38 354 ALA A C 1
ATOM 2755 O O . ALA A 1 354 ?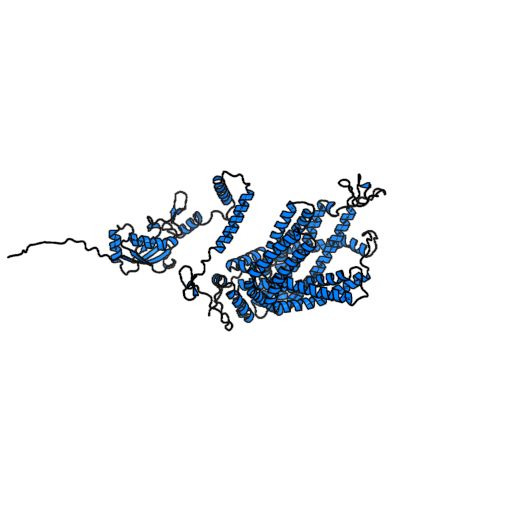 28.120 15.150 4.605 1.00 96.38 354 ALA A O 1
ATOM 2756 N N . PHE A 1 355 ? 26.832 13.320 4.482 1.00 95.06 355 PHE A N 1
ATOM 2757 C CA . PHE A 1 355 ? 27.481 12.787 3.282 1.00 95.06 355 PHE A CA 1
ATOM 2758 C C . PHE A 1 355 ? 27.361 13.740 2.081 1.00 95.06 355 PHE A C 1
ATOM 2760 O O . PHE A 1 355 ? 28.341 13.965 1.366 1.00 95.06 355 PHE A O 1
ATOM 2767 N N . ALA A 1 356 ? 26.193 14.353 1.878 1.00 94.31 356 ALA A N 1
ATOM 2768 C CA . ALA A 1 356 ? 25.978 15.333 0.818 1.00 94.31 356 ALA A CA 1
ATOM 2769 C C . ALA A 1 356 ? 26.847 16.592 1.004 1.00 94.31 356 ALA A C 1
ATOM 2771 O O . ALA A 1 356 ? 27.414 17.084 0.025 1.00 94.31 356 ALA A O 1
ATOM 2772 N N . VAL A 1 357 ? 27.039 17.059 2.247 1.00 96.56 357 VAL A N 1
ATOM 2773 C CA . VAL A 1 357 ? 27.980 18.152 2.565 1.00 96.56 357 VAL A CA 1
ATOM 2774 C C . VAL A 1 357 ? 29.416 17.766 2.204 1.00 96.56 357 VAL A C 1
ATOM 2776 O O . VAL A 1 357 ? 30.106 18.547 1.550 1.00 96.56 357 VAL A O 1
ATOM 2779 N N . ILE A 1 358 ? 29.857 16.549 2.550 1.00 96.81 358 ILE A N 1
ATOM 2780 C CA . ILE A 1 358 ? 31.201 16.045 2.204 1.00 96.81 358 ILE A CA 1
ATOM 2781 C C . ILE A 1 358 ? 31.401 16.018 0.680 1.00 96.81 358 ILE A C 1
ATOM 2783 O O . ILE A 1 358 ? 32.467 16.377 0.179 1.00 96.81 358 ILE A O 1
ATOM 2787 N N . LYS A 1 359 ? 30.362 15.647 -0.078 1.00 94.62 359 LYS A N 1
ATOM 2788 C CA . LYS A 1 359 ? 30.361 15.665 -1.551 1.00 94.62 359 LYS A CA 1
ATOM 2789 C C . LYS A 1 359 ? 30.127 17.054 -2.163 1.00 94.62 359 LYS A C 1
ATOM 2791 O O . LYS A 1 359 ? 30.039 17.154 -3.384 1.00 94.62 359 LYS A O 1
ATOM 2796 N N . LYS A 1 360 ? 30.067 18.115 -1.349 1.00 94.38 360 LYS A N 1
ATOM 2797 C CA . LYS A 1 360 ? 29.827 19.513 -1.756 1.00 94.38 360 LYS A CA 1
ATOM 2798 C C . LYS A 1 360 ? 28.493 19.733 -2.487 1.00 94.38 360 LYS A C 1
ATOM 2800 O O . LYS A 1 360 ? 28.349 20.695 -3.237 1.00 94.38 360 LYS A O 1
ATOM 2805 N N . ASN A 1 361 ? 27.506 18.863 -2.265 1.00 93.25 361 ASN A N 1
ATOM 2806 C CA . ASN A 1 361 ? 26.155 19.017 -2.801 1.00 93.25 361 ASN A CA 1
ATOM 2807 C C . ASN A 1 361 ? 25.231 19.628 -1.737 1.00 93.25 361 ASN A C 1
ATOM 2809 O O . ASN A 1 361 ? 24.505 18.927 -1.028 1.00 93.25 361 ASN A O 1
ATOM 2813 N N . TYR A 1 362 ? 25.281 20.955 -1.617 1.00 93.75 362 TYR A N 1
ATOM 2814 C CA . TYR A 1 362 ? 24.572 21.688 -0.566 1.00 93.75 362 TYR A CA 1
ATOM 2815 C C . TYR A 1 362 ? 23.048 21.654 -0.720 1.00 93.75 362 TYR A C 1
ATOM 2817 O O . TYR A 1 362 ? 22.344 21.613 0.284 1.00 93.75 362 TYR A O 1
ATOM 2825 N N . THR A 1 363 ? 22.523 21.602 -1.948 1.00 89.56 363 THR A N 1
ATOM 2826 C CA . THR A 1 363 ? 21.072 21.530 -2.186 1.00 89.56 363 THR A CA 1
ATOM 2827 C C . THR A 1 363 ? 20.484 20.251 -1.600 1.00 89.56 363 THR A C 1
ATOM 2829 O O . THR A 1 363 ? 19.524 20.305 -0.834 1.00 89.56 363 THR A O 1
ATOM 2832 N N . VAL A 1 364 ? 21.099 19.099 -1.894 1.00 88.06 364 VAL A N 1
ATOM 2833 C CA . VAL A 1 364 ? 20.661 17.807 -1.344 1.00 88.06 364 VAL A CA 1
ATOM 2834 C C . VAL A 1 364 ? 20.841 17.775 0.172 1.00 88.06 364 VAL A C 1
ATOM 2836 O O . VAL A 1 364 ? 19.960 17.278 0.874 1.00 88.06 364 VAL A O 1
ATOM 2839 N N . ALA A 1 365 ? 21.931 18.348 0.692 1.00 94.38 365 ALA A N 1
ATOM 2840 C CA . ALA A 1 365 ? 22.169 18.420 2.130 1.00 94.38 365 ALA A CA 1
ATOM 2841 C C . ALA A 1 365 ? 21.078 19.207 2.873 1.00 94.38 365 ALA A C 1
ATOM 2843 O O . ALA A 1 365 ? 20.573 18.729 3.886 1.00 94.38 365 ALA A O 1
ATOM 2844 N N . ILE A 1 366 ? 20.682 20.378 2.359 1.00 94.25 366 ILE A N 1
ATOM 2845 C CA . ILE A 1 366 ? 19.644 21.218 2.973 1.00 94.25 366 ILE A CA 1
ATOM 2846 C C . ILE A 1 366 ? 18.290 20.507 2.940 1.00 94.25 366 ILE A C 1
ATOM 2848 O O . ILE A 1 366 ? 17.642 20.388 3.978 1.00 94.25 366 ILE A O 1
ATOM 2852 N N . VAL A 1 367 ? 17.878 19.986 1.778 1.00 91.06 367 VAL A N 1
ATOM 2853 C CA . VAL A 1 367 ? 16.590 19.284 1.634 1.00 91.06 367 VAL A CA 1
ATOM 2854 C C . VAL A 1 367 ? 16.528 18.069 2.562 1.00 91.06 367 VAL A C 1
ATOM 2856 O O . VAL A 1 367 ? 15.567 17.913 3.314 1.00 91.06 367 VAL A O 1
ATOM 2859 N N . THR A 1 368 ? 17.574 17.241 2.574 1.00 91.06 368 THR A N 1
ATOM 2860 C CA . THR A 1 368 ? 17.622 16.037 3.419 1.00 91.06 368 THR A CA 1
ATOM 2861 C C . THR A 1 368 ? 17.703 16.388 4.906 1.00 91.06 368 THR A C 1
ATOM 2863 O O . THR A 1 368 ? 17.098 15.705 5.726 1.00 91.06 368 THR A O 1
ATOM 2866 N N . GLY A 1 369 ? 18.386 17.479 5.267 1.00 95.62 369 GLY A N 1
ATOM 2867 C CA . GLY A 1 369 ? 18.435 17.985 6.639 1.00 95.62 369 GLY A CA 1
ATOM 2868 C C . GLY A 1 369 ? 17.076 18.475 7.147 1.00 95.62 369 GLY A C 1
ATOM 2869 O O . GLY A 1 369 ? 16.698 18.151 8.271 1.00 95.62 369 GLY A O 1
ATOM 2870 N N . ILE A 1 370 ? 16.305 19.188 6.315 1.00 94.69 370 ILE A N 1
ATOM 2871 C CA . ILE A 1 370 ? 14.930 19.609 6.642 1.00 94.69 370 ILE A CA 1
ATOM 2872 C C . ILE A 1 370 ? 14.027 18.385 6.834 1.00 94.69 370 ILE A C 1
ATOM 2874 O O . ILE A 1 370 ? 13.300 18.307 7.824 1.00 94.69 370 ILE A O 1
ATOM 2878 N N . ILE A 1 371 ? 14.105 17.402 5.930 1.00 91.94 371 ILE A N 1
ATOM 2879 C CA . ILE A 1 371 ? 13.367 16.137 6.065 1.00 91.94 371 ILE A CA 1
ATOM 2880 C C . ILE A 1 371 ? 13.772 15.414 7.358 1.00 91.94 371 ILE A C 1
ATOM 2882 O O . ILE A 1 371 ? 12.902 14.944 8.086 1.00 91.94 371 ILE A O 1
ATOM 2886 N N . GLY A 1 372 ? 15.066 15.380 7.689 1.00 94.12 372 GLY A N 1
ATOM 2887 C CA . GLY A 1 372 ? 15.576 14.811 8.938 1.00 94.12 372 GLY A CA 1
ATOM 2888 C C . GLY A 1 372 ? 15.037 15.508 10.189 1.00 94.12 372 GLY A C 1
ATOM 2889 O O . GLY A 1 372 ? 14.708 14.836 11.164 1.00 94.12 372 GLY A O 1
ATOM 2890 N N . LEU A 1 373 ? 14.868 16.834 10.156 1.00 95.38 373 LEU A N 1
ATOM 2891 C CA . LEU A 1 373 ? 14.256 17.592 11.250 1.00 95.38 373 LEU A CA 1
ATOM 2892 C C . LEU A 1 373 ? 12.768 17.254 11.413 1.00 95.38 373 LEU A C 1
ATOM 2894 O O . LEU A 1 373 ? 12.322 16.998 12.529 1.00 95.38 373 LEU A O 1
ATOM 2898 N N . PHE A 1 374 ? 12.009 17.190 10.314 1.00 93.12 374 PHE A N 1
ATOM 2899 C CA . PHE A 1 374 ? 10.612 16.751 10.365 1.00 93.12 374 PHE A CA 1
ATOM 2900 C C . PHE A 1 374 ? 10.486 15.309 10.865 1.00 93.12 374 PHE A C 1
ATOM 2902 O O . PHE A 1 374 ? 9.629 15.033 11.703 1.00 93.12 374 PHE A O 1
ATOM 2909 N N . ALA A 1 375 ? 11.365 14.409 10.415 1.00 90.75 375 ALA A N 1
ATOM 2910 C CA . ALA A 1 375 ? 11.418 13.027 10.883 1.00 90.75 375 ALA A CA 1
ATOM 2911 C C . ALA A 1 375 ? 11.745 12.942 12.383 1.00 90.75 375 ALA A C 1
ATOM 2913 O O . ALA A 1 375 ? 11.138 12.141 13.087 1.00 90.75 375 ALA A O 1
ATOM 2914 N N . LEU A 1 376 ? 12.646 13.790 12.894 1.00 94.06 376 LEU A N 1
ATOM 2915 C CA . LEU A 1 376 ? 12.953 13.885 14.323 1.00 94.06 376 LEU A CA 1
ATOM 2916 C C . LEU A 1 376 ? 11.730 14.351 15.126 1.00 94.06 376 LEU A C 1
ATOM 2918 O O . LEU A 1 376 ? 11.368 13.716 16.115 1.00 94.06 376 LEU A O 1
ATOM 2922 N N . CYS A 1 377 ? 11.064 15.424 14.689 1.00 93.44 377 CYS A N 1
ATOM 2923 C CA . CYS A 1 377 ? 9.840 15.914 15.326 1.00 93.44 377 CYS A CA 1
ATOM 2924 C C . CYS A 1 377 ? 8.737 14.847 15.327 1.00 93.44 377 CYS A C 1
ATOM 2926 O O . CYS A 1 377 ? 8.090 14.633 16.351 1.00 93.44 377 CYS A O 1
ATOM 2928 N N . TYR A 1 378 ? 8.558 14.144 14.207 1.00 89.50 378 TYR A N 1
ATOM 2929 C CA . TYR A 1 378 ? 7.610 13.040 14.088 1.00 89.50 378 TYR A CA 1
ATOM 2930 C C . TYR A 1 378 ? 7.963 11.875 15.023 1.00 89.50 378 TYR A C 1
ATOM 2932 O O . TYR A 1 378 ? 7.101 11.393 15.756 1.00 89.50 378 TYR A O 1
ATOM 2940 N N . ALA A 1 379 ? 9.235 11.464 15.063 1.00 88.81 379 ALA A N 1
ATOM 2941 C CA . ALA A 1 379 ? 9.703 10.382 15.924 1.00 88.81 379 ALA A CA 1
ATOM 2942 C C . ALA A 1 379 ? 9.453 10.682 17.409 1.00 88.81 379 ALA A C 1
ATOM 2944 O O . ALA A 1 379 ? 9.096 9.765 18.145 1.00 88.81 379 ALA A O 1
ATOM 2945 N N . TYR A 1 380 ? 9.586 11.938 17.847 1.00 91.50 380 TYR A N 1
ATOM 2946 C CA . TYR A 1 380 ? 9.204 12.346 19.202 1.00 91.50 380 TYR A CA 1
ATOM 2947 C C . TYR A 1 380 ? 7.686 12.358 19.412 1.00 91.50 380 TYR A C 1
ATOM 2949 O O . TYR A 1 380 ? 7.215 11.841 20.421 1.00 91.50 380 TYR A O 1
ATOM 2957 N N . ALA A 1 381 ? 6.919 12.903 18.466 1.00 87.31 381 ALA A N 1
ATOM 2958 C CA . ALA A 1 381 ? 5.467 13.042 18.590 1.00 87.31 381 ALA A CA 1
ATOM 2959 C C . ALA A 1 381 ? 4.715 11.699 18.611 1.00 87.31 381 ALA A C 1
ATOM 2961 O O . ALA A 1 381 ? 3.618 11.612 19.157 1.00 87.31 381 ALA A O 1
ATOM 2962 N N . VAL A 1 382 ? 5.282 10.652 18.007 1.00 87.44 382 VAL A N 1
ATOM 2963 C CA . VAL A 1 382 ? 4.592 9.370 17.813 1.00 87.44 382 VAL A CA 1
ATOM 2964 C C . VAL A 1 382 ? 4.879 8.328 18.907 1.00 87.44 382 VAL A C 1
ATOM 2966 O O . VAL A 1 382 ? 4.280 7.253 18.895 1.00 87.44 382 VAL A O 1
ATOM 2969 N N . GLN A 1 383 ? 5.763 8.623 19.874 1.00 84.94 383 GLN A N 1
ATOM 2970 C CA . GLN A 1 383 ? 6.211 7.656 20.896 1.00 84.94 383 GLN A CA 1
ATOM 2971 C C . GLN A 1 383 ? 5.062 7.035 21.699 1.00 84.94 383 GLN A C 1
ATOM 2973 O O . GLN A 1 383 ? 5.083 5.829 21.960 1.00 84.94 383 GLN A O 1
ATOM 2978 N N . ASP A 1 384 ? 4.049 7.831 22.041 1.00 82.50 384 ASP A N 1
ATOM 2979 C CA . ASP A 1 384 ? 2.915 7.376 22.851 1.00 82.50 384 ASP A CA 1
ATOM 2980 C C . ASP A 1 384 ? 2.054 6.337 22.117 1.00 82.50 384 ASP A C 1
ATOM 2982 O O . ASP A 1 384 ? 1.467 5.461 22.740 1.00 82.50 384 ASP A O 1
ATOM 2986 N N . ARG A 1 385 ? 2.066 6.342 20.779 1.00 82.94 385 ARG A N 1
ATOM 2987 C CA . ARG A 1 385 ? 1.243 5.456 19.935 1.00 82.94 385 ARG A CA 1
ATOM 2988 C C . ARG A 1 385 ? 1.882 4.091 19.663 1.00 82.94 385 ARG A C 1
ATOM 2990 O O . ARG A 1 385 ? 1.206 3.161 19.221 1.00 82.94 385 ARG A O 1
ATOM 2997 N N . ILE A 1 386 ? 3.181 3.944 19.932 1.00 87.38 386 ILE A N 1
ATOM 2998 C CA . ILE A 1 386 ? 3.948 2.719 19.648 1.00 87.38 386 ILE A CA 1
ATOM 2999 C C . ILE A 1 386 ? 3.384 1.471 20.358 1.00 87.38 386 ILE A C 1
ATOM 3001 O O . ILE A 1 386 ? 3.343 0.416 19.720 1.00 87.38 386 ILE A O 1
ATOM 3005 N N . PRO A 1 387 ? 2.952 1.519 21.637 1.00 87.88 387 PRO A N 1
ATOM 3006 C CA . PRO A 1 387 ? 2.391 0.351 22.318 1.00 87.88 387 PRO A CA 1
ATOM 3007 C C . PRO A 1 387 ? 1.156 -0.224 21.614 1.00 87.88 387 PRO A C 1
ATOM 3009 O O . PRO A 1 387 ? 1.089 -1.434 21.401 1.00 87.88 387 PRO A O 1
ATOM 3012 N N . PHE A 1 388 ? 0.242 0.635 21.155 1.00 86.62 388 PHE A N 1
ATOM 3013 C CA . PHE A 1 388 ? -0.950 0.216 20.418 1.00 86.62 388 PHE A CA 1
ATOM 3014 C C . PHE A 1 388 ? -0.605 -0.389 19.047 1.00 86.62 388 PHE A C 1
ATOM 3016 O O . PHE A 1 388 ? -1.121 -1.446 18.679 1.00 86.62 388 PHE A O 1
ATOM 3023 N N . ALA A 1 389 ? 0.334 0.211 18.308 1.00 89.31 389 ALA A N 1
ATOM 3024 C CA . ALA A 1 389 ? 0.841 -0.374 17.062 1.00 89.31 389 ALA A CA 1
ATOM 3025 C C . ALA A 1 389 ? 1.499 -1.751 17.297 1.00 89.31 389 ALA A C 1
ATOM 3027 O O . ALA A 1 389 ? 1.314 -2.684 16.514 1.00 89.31 389 ALA A O 1
ATOM 3028 N N . ALA A 1 390 ? 2.227 -1.911 18.407 1.00 90.88 390 ALA A N 1
ATOM 3029 C CA . ALA A 1 390 ? 2.844 -3.179 18.781 1.00 90.88 390 ALA A CA 1
ATOM 3030 C C . ALA A 1 390 ? 1.808 -4.259 19.139 1.00 90.88 390 ALA A C 1
ATOM 3032 O O . ALA A 1 390 ? 1.995 -5.410 18.743 1.00 90.88 390 ALA A O 1
ATOM 3033 N N . ALA A 1 391 ? 0.721 -3.906 19.834 1.00 89.88 391 ALA A N 1
ATOM 3034 C CA . ALA A 1 391 ? -0.376 -4.829 20.133 1.00 89.88 391 ALA A CA 1
ATOM 3035 C C . ALA A 1 391 ? -1.063 -5.325 18.848 1.00 89.88 391 ALA A C 1
ATOM 3037 O O . ALA A 1 391 ? -1.219 -6.533 18.657 1.00 89.88 391 ALA A O 1
ATOM 3038 N N . ASN A 1 392 ? -1.361 -4.419 17.908 1.00 91.44 392 ASN A N 1
ATOM 3039 C CA . ASN A 1 392 ? -1.899 -4.777 16.589 1.00 91.44 392 ASN A CA 1
ATOM 3040 C C . ASN A 1 392 ? -0.969 -5.726 15.822 1.00 91.44 392 ASN A C 1
ATOM 3042 O O . ASN A 1 392 ? -1.411 -6.742 15.282 1.00 91.44 392 ASN A O 1
ATOM 3046 N N . LEU A 1 393 ? 0.337 -5.440 15.813 1.00 92.69 393 LEU A N 1
ATOM 3047 C CA . LEU A 1 393 ? 1.332 -6.290 15.160 1.00 92.69 393 LEU A CA 1
ATOM 3048 C C . LEU A 1 393 ? 1.431 -7.683 15.808 1.00 92.69 393 LEU A C 1
ATOM 3050 O O . LEU A 1 393 ? 1.619 -8.678 15.104 1.00 92.69 393 LEU A O 1
ATOM 3054 N N . ARG A 1 394 ? 1.278 -7.794 17.134 1.00 92.62 394 ARG A N 1
ATOM 3055 C CA . ARG A 1 394 ? 1.256 -9.092 17.829 1.00 92.62 394 ARG A CA 1
ATOM 3056 C C . ARG A 1 394 ? -0.004 -9.893 17.524 1.00 92.62 394 ARG A C 1
ATOM 3058 O O . ARG A 1 394 ? 0.124 -11.083 17.236 1.00 92.62 394 ARG A O 1
ATOM 3065 N N . ALA A 1 395 ? -1.174 -9.254 17.515 1.00 92.69 395 ALA A N 1
ATOM 3066 C CA . ALA A 1 395 ? -2.434 -9.888 17.127 1.00 92.69 395 ALA A CA 1
ATOM 3067 C C . ALA A 1 395 ? -2.388 -10.387 15.671 1.00 92.69 395 ALA A C 1
ATOM 3069 O O . ALA A 1 395 ? -2.670 -11.554 15.396 1.00 92.69 395 ALA A O 1
ATOM 3070 N N . ALA A 1 396 ? -1.914 -9.549 14.744 1.00 94.56 396 ALA A N 1
ATOM 3071 C CA . ALA A 1 396 ? -1.689 -9.939 13.353 1.00 94.56 396 ALA A CA 1
ATOM 3072 C C . ALA A 1 396 ? -0.693 -11.107 13.241 1.00 94.56 396 ALA A C 1
ATOM 3074 O O . ALA A 1 396 ? -0.923 -12.076 12.515 1.00 94.56 396 ALA A O 1
ATOM 3075 N N . GLY A 1 397 ? 0.399 -11.056 14.008 1.00 93.00 397 GLY A N 1
ATOM 3076 C CA . GLY A 1 397 ? 1.386 -12.127 14.075 1.00 93.00 397 GLY A CA 1
ATOM 3077 C C . GLY A 1 397 ? 0.817 -13.456 14.582 1.00 93.00 397 GLY A C 1
ATOM 3078 O O . GLY A 1 397 ? 1.213 -14.513 14.089 1.00 93.00 397 GLY A O 1
ATOM 3079 N N . ALA A 1 398 ? -0.121 -13.430 15.530 1.00 92.31 398 ALA A N 1
ATOM 3080 C CA . ALA A 1 398 ? -0.803 -14.625 16.019 1.00 92.31 398 ALA A CA 1
ATOM 3081 C C . ALA A 1 398 ? -1.688 -15.264 14.940 1.00 92.31 398 ALA A C 1
ATOM 3083 O O . ALA A 1 398 ? -1.570 -16.467 14.686 1.00 92.31 398 ALA A O 1
ATOM 3084 N N . ALA A 1 399 ? -2.478 -14.449 14.233 1.00 93.00 399 ALA A N 1
ATOM 3085 C CA . ALA A 1 399 ? -3.306 -14.900 13.116 1.00 93.00 399 ALA A CA 1
ATOM 3086 C C . ALA A 1 399 ? -2.465 -15.564 12.009 1.00 93.00 399 ALA A C 1
ATOM 3088 O O . ALA A 1 399 ? -2.785 -16.652 11.526 1.00 93.00 399 ALA A O 1
ATOM 3089 N N . ILE A 1 400 ? -1.335 -14.950 11.644 1.00 94.25 400 ILE A N 1
ATOM 3090 C CA . ILE A 1 400 ? -0.441 -15.477 10.605 1.00 94.25 400 ILE A CA 1
ATOM 3091 C C . ILE A 1 400 ? 0.288 -16.750 11.055 1.00 94.25 400 ILE A C 1
ATOM 3093 O O . ILE A 1 400 ? 0.391 -17.696 10.274 1.00 94.25 400 ILE A O 1
ATOM 3097 N N . ARG A 1 401 ? 0.725 -16.846 12.319 1.00 91.81 401 ARG A N 1
ATOM 3098 C CA . ARG A 1 401 ? 1.325 -18.084 12.858 1.00 91.81 401 ARG A CA 1
ATOM 3099 C C . ARG A 1 401 ? 0.346 -19.256 12.864 1.00 91.81 401 ARG A C 1
ATOM 3101 O O . ARG A 1 401 ? 0.773 -20.391 12.666 1.00 91.81 401 ARG A O 1
ATOM 3108 N N . LYS A 1 402 ? -0.951 -18.998 13.062 1.00 92.25 402 LYS A N 1
ATOM 3109 C CA . LYS A 1 402 ? -2.000 -20.023 12.950 1.00 92.25 402 LYS A CA 1
ATOM 3110 C C . LYS A 1 402 ? -2.193 -20.497 11.503 1.00 92.25 402 LYS A C 1
ATOM 3112 O O . LYS A 1 402 ? -2.556 -21.653 11.286 1.00 92.25 402 LYS A O 1
ATOM 3117 N N . HIS A 1 403 ? -1.910 -19.637 10.523 1.00 93.88 403 HIS A N 1
ATOM 3118 C CA . HIS A 1 403 ? -2.109 -19.887 9.094 1.00 93.88 403 HIS A CA 1
ATOM 3119 C C . HIS A 1 403 ? -0.822 -19.723 8.269 1.00 93.88 403 HIS A C 1
ATOM 3121 O O . HIS A 1 403 ? -0.758 -18.836 7.410 1.00 93.88 403 HIS A O 1
ATOM 3127 N N . PRO A 1 404 ? 0.186 -20.606 8.425 1.00 91.88 404 PRO A N 1
ATOM 3128 C CA . PRO A 1 404 ? 1.430 -20.533 7.647 1.00 91.88 404 PRO A CA 1
ATOM 3129 C C . PRO A 1 404 ? 1.201 -20.703 6.134 1.00 91.88 404 PRO A C 1
ATOM 3131 O O . PRO A 1 404 ? 2.025 -20.274 5.326 1.00 91.88 404 PRO A O 1
ATOM 3134 N N . SER A 1 405 ? 0.051 -21.260 5.735 1.00 94.00 405 SER A N 1
ATOM 3135 C CA . SER A 1 405 ? -0.430 -21.298 4.350 1.00 94.00 405 SER A CA 1
ATOM 3136 C C . SER A 1 405 ? -0.471 -19.920 3.682 1.00 94.00 405 SER A C 1
ATOM 3138 O O . SER A 1 405 ? -0.299 -19.842 2.471 1.00 94.00 405 SER A O 1
ATOM 3140 N N . THR A 1 406 ? -0.653 -18.830 4.436 1.00 94.25 406 THR A N 1
ATOM 3141 C CA . THR A 1 406 ? -0.621 -17.455 3.899 1.00 94.25 406 THR A CA 1
ATOM 3142 C C . THR A 1 406 ? 0.736 -17.094 3.293 1.00 94.25 406 THR A C 1
ATOM 3144 O O . THR A 1 406 ? 0.786 -16.532 2.200 1.00 94.25 406 THR A O 1
ATOM 3147 N N . HIS A 1 407 ? 1.839 -17.487 3.937 1.00 93.12 407 HIS A N 1
ATOM 3148 C CA . HIS A 1 407 ? 3.181 -17.286 3.391 1.00 93.12 407 HIS A CA 1
ATOM 3149 C C . HIS A 1 407 ? 3.421 -18.144 2.151 1.00 93.12 407 HIS A C 1
ATOM 3151 O O . HIS A 1 407 ? 3.998 -17.656 1.185 1.00 93.12 407 HIS A O 1
ATOM 3157 N N . VAL A 1 408 ? 2.932 -19.390 2.136 1.00 93.50 408 VAL A N 1
ATOM 3158 C CA . VAL A 1 408 ? 3.028 -20.261 0.952 1.00 93.50 408 VAL A CA 1
ATOM 3159 C C . VAL A 1 408 ? 2.332 -19.615 -0.245 1.00 93.50 408 VAL A C 1
ATOM 3161 O O . VAL A 1 408 ? 2.927 -19.520 -1.314 1.00 93.50 408 VAL A O 1
ATOM 3164 N N . VAL A 1 409 ? 1.111 -19.101 -0.060 1.00 94.50 409 VAL A N 1
ATOM 3165 C CA . VAL A 1 409 ? 0.391 -18.370 -1.113 1.00 94.50 409 VAL A CA 1
ATOM 3166 C C . VAL A 1 409 ? 1.188 -17.152 -1.581 1.00 94.50 409 VAL A C 1
ATOM 3168 O O . VAL A 1 409 ? 1.341 -16.959 -2.785 1.00 94.50 409 VAL A O 1
ATOM 3171 N N . ALA A 1 410 ? 1.746 -16.363 -0.661 1.00 93.94 410 ALA A N 1
ATOM 3172 C CA . ALA A 1 410 ? 2.539 -15.189 -1.015 1.00 93.94 410 ALA A CA 1
ATOM 3173 C C . ALA A 1 410 ? 3.794 -15.546 -1.838 1.00 93.94 410 ALA A C 1
ATOM 3175 O O . ALA A 1 410 ? 4.072 -14.889 -2.839 1.00 93.94 410 ALA A O 1
ATOM 3176 N N . PHE A 1 411 ? 4.510 -16.621 -1.488 1.00 91.88 411 PHE A N 1
ATOM 3177 C CA . PHE A 1 411 ? 5.653 -17.108 -2.271 1.00 91.88 411 PHE A CA 1
ATOM 3178 C C . PHE A 1 411 ? 5.247 -17.682 -3.635 1.00 91.88 411 PHE A C 1
ATOM 3180 O O . PHE A 1 411 ? 5.959 -17.479 -4.615 1.00 91.88 411 PHE A O 1
ATOM 3187 N N . VAL A 1 412 ? 4.097 -18.352 -3.744 1.00 94.06 412 VAL A N 1
ATOM 3188 C CA . VAL A 1 412 ? 3.578 -18.804 -5.047 1.00 94.06 412 VAL A CA 1
ATOM 3189 C C . VAL A 1 412 ? 3.281 -17.605 -5.949 1.00 94.06 412 VAL A C 1
ATOM 3191 O O . VAL A 1 412 ? 3.705 -17.586 -7.103 1.00 94.06 412 VAL A O 1
ATOM 3194 N N . PHE A 1 413 ? 2.618 -16.572 -5.427 1.00 93.38 413 PHE A N 1
ATOM 3195 C CA . PHE A 1 413 ? 2.352 -15.357 -6.198 1.00 93.38 413 PHE A CA 1
ATOM 3196 C C . PHE A 1 413 ? 3.618 -14.552 -6.508 1.00 93.38 413 PHE A C 1
ATOM 3198 O O . PHE A 1 413 ? 3.662 -13.914 -7.555 1.00 93.38 413 PHE A O 1
ATOM 3205 N N . LEU A 1 414 ? 4.672 -14.639 -5.687 1.00 89.94 414 LEU A N 1
ATOM 3206 C CA . LEU A 1 414 ? 5.992 -14.116 -6.050 1.00 89.94 414 LEU A CA 1
ATOM 3207 C C . LEU A 1 414 ? 6.527 -14.801 -7.316 1.00 89.94 414 LEU A C 1
ATOM 3209 O O . LEU A 1 414 ? 6.995 -14.116 -8.222 1.00 89.94 414 LEU A O 1
ATOM 3213 N N . LEU A 1 415 ? 6.440 -16.132 -7.414 1.00 91.06 415 LEU A N 1
ATOM 3214 C CA . LEU A 1 415 ? 6.876 -16.854 -8.617 1.00 91.06 415 LEU A CA 1
ATOM 3215 C C . LEU A 1 415 ? 6.045 -16.458 -9.843 1.00 91.06 415 LEU A C 1
ATOM 3217 O O . LEU A 1 415 ? 6.602 -16.229 -10.916 1.00 91.06 415 LEU A O 1
ATOM 3221 N N . VAL A 1 416 ? 4.727 -16.311 -9.674 1.00 93.06 416 VAL A N 1
ATOM 3222 C CA . VAL A 1 416 ? 3.832 -15.804 -10.728 1.00 93.06 416 VAL A CA 1
ATOM 3223 C C . VAL A 1 416 ? 4.229 -14.386 -11.146 1.00 93.06 416 VAL A C 1
ATOM 3225 O O . VAL A 1 416 ? 4.278 -14.087 -12.336 1.00 93.06 416 VAL A O 1
ATOM 3228 N N . GLN A 1 417 ? 4.568 -13.521 -10.191 1.00 91.75 417 GLN A N 1
ATOM 3229 C CA . GLN A 1 417 ? 5.001 -12.156 -10.459 1.00 91.75 417 GLN A CA 1
ATOM 3230 C C . GLN A 1 417 ? 6.351 -12.116 -11.186 1.00 91.75 417 GLN A C 1
ATOM 3232 O O . GLN A 1 417 ? 6.497 -11.349 -12.132 1.00 91.75 417 GLN A O 1
ATOM 3237 N N . ILE A 1 418 ? 7.317 -12.961 -10.814 1.00 89.25 418 ILE A N 1
ATOM 3238 C CA . ILE A 1 418 ? 8.594 -13.088 -11.535 1.00 89.25 418 ILE A CA 1
ATOM 3239 C C . ILE A 1 418 ? 8.344 -13.547 -12.976 1.00 89.25 418 ILE A C 1
ATOM 3241 O O . ILE A 1 418 ? 8.881 -12.951 -13.910 1.00 89.25 418 ILE A O 1
ATOM 3245 N N . ALA A 1 419 ? 7.490 -14.556 -13.173 1.00 91.38 419 ALA A N 1
ATOM 3246 C CA . ALA A 1 419 ? 7.116 -15.025 -14.504 1.00 91.38 419 ALA A CA 1
ATOM 3247 C C . ALA A 1 419 ? 6.436 -13.919 -15.328 1.00 91.38 419 ALA A C 1
ATOM 3249 O O . ALA A 1 419 ? 6.754 -13.742 -16.502 1.00 91.38 419 ALA A O 1
ATOM 3250 N N . TRP A 1 420 ? 5.555 -13.129 -14.709 1.00 94.12 420 TRP A N 1
ATOM 3251 C CA . TRP A 1 420 ? 4.924 -11.973 -15.342 1.00 94.12 420 TRP A CA 1
ATOM 3252 C C . TRP A 1 420 ? 5.941 -10.915 -15.776 1.00 94.12 420 TRP A C 1
ATOM 3254 O O . TRP A 1 420 ? 5.918 -10.486 -16.927 1.00 94.12 420 TRP A O 1
ATOM 3264 N N . VAL A 1 421 ? 6.858 -10.524 -14.885 1.00 90.88 421 VAL A N 1
ATOM 3265 C CA . VAL A 1 421 ? 7.922 -9.553 -15.188 1.00 90.88 421 VAL A CA 1
ATOM 3266 C C . VAL A 1 421 ? 8.792 -10.055 -16.337 1.00 90.88 421 VAL A C 1
ATOM 3268 O O . VAL A 1 421 ? 9.121 -9.282 -17.231 1.00 90.88 421 VAL A O 1
ATOM 3271 N N . PHE A 1 422 ? 9.123 -11.348 -16.351 1.00 88.06 422 PHE A N 1
ATOM 3272 C CA . PHE A 1 422 ? 9.899 -11.965 -17.422 1.00 88.06 422 PHE A CA 1
ATOM 3273 C C . PHE A 1 422 ? 9.157 -11.916 -18.764 1.00 88.06 422 PHE A C 1
ATOM 3275 O O . PHE A 1 422 ? 9.686 -11.401 -19.747 1.00 88.06 422 PHE A O 1
ATOM 3282 N N . VAL A 1 423 ? 7.910 -12.393 -18.801 1.00 89.88 423 VAL A N 1
ATOM 3283 C CA . VAL A 1 423 ? 7.058 -12.370 -20.002 1.00 89.88 423 VAL A CA 1
ATOM 3284 C C . VAL A 1 423 ? 6.909 -10.946 -20.540 1.00 89.88 423 VAL A C 1
ATOM 3286 O O . VAL A 1 423 ? 7.084 -10.712 -21.737 1.00 89.88 423 VAL A O 1
ATOM 3289 N N . TRP A 1 424 ? 6.655 -9.985 -19.652 1.00 92.44 424 TRP A N 1
ATOM 3290 C CA . TRP A 1 424 ? 6.552 -8.577 -20.005 1.00 92.44 424 TRP A CA 1
ATOM 3291 C C . TRP A 1 424 ? 7.873 -8.010 -20.544 1.00 92.44 424 TRP A C 1
ATOM 3293 O O . TRP A 1 424 ? 7.874 -7.366 -21.592 1.00 92.44 424 TRP A O 1
ATOM 3303 N N . ALA A 1 425 ? 9.006 -8.280 -19.887 1.00 86.12 425 ALA A N 1
ATOM 3304 C CA . ALA A 1 425 ? 10.311 -7.757 -20.291 1.00 86.12 425 ALA A CA 1
ATOM 3305 C C . ALA A 1 425 ? 10.702 -8.232 -21.697 1.00 86.12 425 ALA A C 1
ATOM 3307 O O . ALA A 1 425 ? 11.131 -7.429 -22.525 1.00 86.12 425 ALA A O 1
ATOM 3308 N N . PHE A 1 426 ? 10.493 -9.516 -22.004 1.00 82.75 426 PHE A N 1
ATOM 3309 C CA . PHE A 1 426 ? 10.756 -10.052 -23.341 1.00 82.75 426 PHE A CA 1
ATOM 3310 C C . PHE A 1 426 ? 9.834 -9.444 -24.402 1.00 82.75 426 PHE A C 1
ATOM 3312 O O . PHE A 1 426 ? 10.297 -9.131 -25.501 1.00 82.75 426 PHE A O 1
ATOM 3319 N N . ALA A 1 427 ? 8.552 -9.238 -24.082 1.00 85.38 427 ALA A N 1
ATOM 3320 C CA . ALA A 1 427 ? 7.620 -8.576 -24.990 1.00 85.38 427 ALA A CA 1
ATOM 3321 C C . ALA A 1 427 ? 8.062 -7.133 -25.296 1.00 85.38 427 ALA A C 1
ATOM 3323 O O . ALA A 1 427 ? 8.080 -6.731 -26.460 1.00 85.38 427 ALA A O 1
ATOM 3324 N N . VAL A 1 428 ? 8.486 -6.374 -24.280 1.00 83.81 428 VAL A N 1
ATOM 3325 C CA . VAL A 1 428 ? 8.992 -5.002 -24.447 1.00 83.81 428 VAL A CA 1
ATOM 3326 C C . VAL A 1 428 ? 10.245 -4.972 -25.313 1.00 83.81 428 VAL A C 1
ATOM 3328 O O . VAL A 1 428 ? 10.268 -4.226 -26.289 1.00 83.81 428 VAL A O 1
ATOM 3331 N N . VAL A 1 429 ? 11.253 -5.801 -25.010 1.00 77.00 429 VAL A N 1
ATOM 3332 C CA . VAL A 1 429 ? 12.506 -5.850 -25.786 1.00 77.00 429 VAL A CA 1
ATOM 3333 C C . VAL A 1 429 ? 12.237 -6.224 -27.249 1.00 77.00 429 VAL A C 1
ATOM 3335 O O . VAL A 1 429 ? 12.795 -5.615 -28.164 1.00 77.00 429 VAL A O 1
ATOM 3338 N N . GLY A 1 430 ? 11.346 -7.190 -27.493 1.00 75.62 430 GLY A N 1
ATOM 3339 C CA . GLY A 1 430 ? 10.947 -7.573 -28.848 1.00 75.62 430 GLY A CA 1
ATOM 3340 C C . GLY A 1 430 ? 10.307 -6.416 -29.622 1.00 75.62 430 GLY A C 1
ATOM 3341 O O . GLY A 1 430 ? 10.654 -6.170 -30.779 1.00 75.62 430 GLY A O 1
ATOM 3342 N N . ILE A 1 431 ? 9.415 -5.658 -28.976 1.00 78.31 431 ILE A N 1
ATOM 3343 C CA . ILE A 1 431 ? 8.765 -4.486 -29.579 1.00 78.31 431 ILE A CA 1
ATOM 3344 C C . ILE A 1 431 ? 9.777 -3.372 -29.844 1.00 78.31 431 ILE A C 1
ATOM 3346 O O . ILE A 1 431 ? 9.777 -2.807 -30.939 1.00 78.31 431 ILE A O 1
ATOM 3350 N N . THR A 1 432 ? 10.654 -3.057 -28.887 1.00 71.12 432 THR A N 1
ATOM 3351 C CA . THR A 1 432 ? 11.655 -1.996 -29.066 1.00 71.12 432 THR A CA 1
ATOM 3352 C C . THR A 1 432 ? 12.581 -2.304 -30.233 1.00 71.12 432 THR A C 1
ATOM 3354 O O . THR A 1 432 ? 12.776 -1.438 -31.082 1.00 71.12 432 THR A O 1
ATOM 3357 N N . ASN A 1 433 ? 13.051 -3.550 -30.355 1.00 69.88 433 ASN A N 1
ATOM 3358 C CA . ASN A 1 433 ? 13.893 -3.972 -31.475 1.00 69.88 433 ASN A CA 1
ATOM 3359 C C . ASN A 1 433 ? 13.170 -3.795 -32.816 1.00 69.88 433 ASN A C 1
ATOM 3361 O O . ASN A 1 433 ? 13.734 -3.241 -33.762 1.00 69.88 433 ASN A O 1
ATOM 3365 N N . LYS A 1 434 ? 11.889 -4.180 -32.888 1.00 69.44 434 LYS A N 1
ATOM 3366 C CA . LYS A 1 434 ? 11.101 -4.036 -34.117 1.00 69.44 434 LYS A CA 1
ATOM 3367 C C . LYS A 1 434 ? 10.869 -2.576 -34.510 1.00 69.44 434 LYS A C 1
ATOM 3369 O O . LYS A 1 434 ? 10.891 -2.237 -35.694 1.00 69.44 434 LYS A O 1
ATOM 3374 N N . LEU A 1 435 ? 10.652 -1.702 -33.531 1.00 65.19 435 LEU A N 1
ATOM 3375 C CA . LEU A 1 435 ? 10.488 -0.268 -33.768 1.00 65.19 435 LEU A CA 1
ATOM 3376 C C . LEU A 1 435 ? 11.800 0.388 -34.225 1.00 65.19 435 LEU A C 1
ATOM 3378 O O . LEU A 1 435 ? 11.765 1.276 -35.079 1.00 65.19 435 LEU A O 1
ATOM 3382 N N . THR A 1 436 ? 12.954 -0.062 -33.722 1.00 60.16 436 THR A N 1
ATOM 3383 C CA . THR A 1 436 ? 14.273 0.423 -34.160 1.00 60.16 436 THR A CA 1
ATOM 3384 C C . THR A 1 436 ? 14.613 -0.011 -35.590 1.00 60.16 436 THR A C 1
ATOM 3386 O O . THR A 1 436 ? 15.107 0.813 -36.363 1.00 60.16 436 THR A O 1
ATOM 3389 N N . GLU A 1 437 ? 14.281 -1.246 -35.989 1.00 59.03 437 GLU A N 1
ATOM 3390 C CA . GLU A 1 437 ? 14.437 -1.713 -37.381 1.00 59.03 437 GLU A CA 1
ATOM 3391 C C . GLU A 1 437 ? 13.691 -0.814 -38.377 1.00 59.03 437 GLU A C 1
ATOM 3393 O O . GLU A 1 437 ? 14.237 -0.432 -39.405 1.00 59.03 437 GLU A O 1
ATOM 3398 N N . ASN A 1 438 ? 12.458 -0.414 -38.058 1.00 55.47 438 ASN A N 1
ATOM 3399 C CA . ASN A 1 438 ? 11.648 0.421 -38.951 1.00 55.47 438 ASN A CA 1
ATOM 3400 C C . ASN A 1 438 ? 12.085 1.899 -38.986 1.00 55.47 438 ASN A C 1
ATOM 3402 O O . ASN A 1 438 ? 11.637 2.649 -39.854 1.00 55.47 438 ASN A O 1
ATOM 3406 N N . SER A 1 439 ? 12.909 2.330 -38.026 1.00 50.69 439 SER A N 1
ATOM 3407 C CA . SER A 1 439 ? 13.327 3.730 -37.856 1.00 50.69 439 SER A CA 1
ATOM 3408 C C . SER A 1 439 ? 14.740 4.004 -38.370 1.00 50.69 439 SER A C 1
ATOM 3410 O O . SER A 1 439 ? 15.148 5.162 -38.430 1.00 50.69 439 SER A O 1
ATOM 3412 N N . THR A 1 440 ? 15.499 2.967 -38.736 1.00 47.62 440 THR A N 1
ATOM 3413 C CA . THR A 1 440 ? 16.830 3.123 -39.329 1.00 47.62 440 THR A CA 1
ATOM 3414 C C . THR A 1 440 ? 16.693 3.327 -40.843 1.00 47.62 440 THR A C 1
ATOM 3416 O O . THR A 1 440 ? 16.350 2.384 -41.556 1.00 47.62 440 THR A O 1
ATOM 3419 N N . PRO A 1 441 ? 16.929 4.539 -41.387 1.00 45.78 441 PRO A N 1
ATOM 3420 C CA . PRO A 1 441 ? 17.091 4.682 -42.828 1.00 45.78 441 PRO A CA 1
ATOM 3421 C C . PRO A 1 441 ? 18.293 3.838 -43.269 1.00 45.78 441 PRO A C 1
ATOM 3423 O O . PRO A 1 441 ? 19.319 3.811 -42.586 1.00 45.78 441 PRO A O 1
ATOM 3426 N N . ALA A 1 442 ? 18.165 3.136 -44.399 1.00 45.66 442 ALA A N 1
ATOM 3427 C CA . ALA A 1 442 ? 19.279 2.407 -44.999 1.00 45.66 442 ALA A CA 1
ATOM 3428 C C . ALA A 1 442 ? 20.501 3.342 -45.092 1.00 45.66 442 ALA A C 1
ATOM 3430 O O . ALA A 1 442 ? 20.326 4.497 -45.488 1.00 45.66 442 ALA A O 1
ATOM 3431 N N . PRO A 1 443 ? 21.715 2.894 -44.720 1.00 47.91 443 PRO A N 1
ATOM 3432 C CA . PRO A 1 443 ? 22.885 3.757 -44.711 1.00 47.91 443 PRO A CA 1
ATOM 3433 C C . PRO A 1 443 ? 23.159 4.269 -46.128 1.00 47.91 443 PRO A C 1
ATOM 3435 O O . PRO A 1 443 ? 23.732 3.570 -46.964 1.00 47.91 443 PRO A O 1
ATOM 3438 N N . THR A 1 444 ? 22.750 5.504 -46.410 1.00 47.75 444 THR A N 1
ATOM 3439 C CA . THR A 1 444 ? 23.179 6.231 -47.600 1.00 47.75 444 THR A CA 1
ATOM 3440 C C . THR A 1 444 ? 24.624 6.658 -47.400 1.00 47.75 444 THR A C 1
ATOM 3442 O O . THR A 1 444 ? 24.896 7.683 -46.789 1.00 47.75 444 THR A O 1
ATOM 3445 N N . SER A 1 445 ? 25.520 5.845 -47.958 1.00 50.41 445 SER A N 1
ATOM 3446 C CA . SER A 1 445 ? 26.871 6.197 -48.412 1.00 50.41 445 SER A CA 1
ATOM 3447 C C . SER A 1 445 ? 27.904 6.585 -47.336 1.00 50.41 445 SER A C 1
ATOM 3449 O O . SER A 1 445 ? 27.739 7.479 -46.516 1.00 50.41 445 SER A O 1
ATOM 3451 N N . ARG A 1 446 ? 29.032 5.870 -47.381 1.00 51.00 446 ARG A N 1
ATOM 3452 C CA . ARG A 1 446 ? 30.130 5.825 -46.403 1.00 51.00 446 ARG A CA 1
ATOM 3453 C C . ARG A 1 446 ? 31.019 7.082 -46.400 1.00 51.00 446 ARG A C 1
ATOM 3455 O O . ARG A 1 446 ? 32.113 7.039 -46.956 1.00 51.00 446 ARG A O 1
ATOM 3462 N N . THR A 1 447 ? 30.612 8.156 -45.725 1.00 53.81 447 THR A N 1
ATOM 3463 C CA . THR A 1 447 ? 31.499 9.321 -45.476 1.00 53.81 447 THR A CA 1
ATOM 3464 C C . THR A 1 447 ? 31.284 10.009 -44.116 1.00 53.81 447 THR A C 1
ATOM 3466 O O . THR A 1 447 ? 31.614 11.180 -43.952 1.00 53.81 447 THR A O 1
ATOM 3469 N N . ALA A 1 448 ? 30.767 9.301 -43.109 1.00 59.97 448 ALA A N 1
ATOM 3470 C CA . ALA A 1 448 ? 30.666 9.834 -41.748 1.00 59.97 448 ALA A CA 1
ATOM 3471 C C . ALA A 1 448 ? 32.018 9.743 -41.010 1.00 59.97 448 ALA A C 1
ATOM 3473 O O . ALA A 1 448 ? 32.620 8.670 -40.960 1.00 59.97 448 ALA A O 1
ATOM 3474 N N . THR A 1 449 ? 32.491 10.848 -40.422 1.00 64.25 449 THR A N 1
ATOM 3475 C CA . THR A 1 449 ? 33.787 10.919 -39.707 1.00 64.25 449 THR A CA 1
ATOM 3476 C C . THR A 1 449 ? 33.717 11.612 -38.342 1.00 64.25 449 THR A C 1
ATOM 3478 O O . THR A 1 449 ? 34.681 11.545 -37.582 1.00 64.25 449 THR A O 1
ATOM 3481 N N . VAL A 1 450 ? 32.596 12.259 -37.993 1.00 72.44 450 VAL A N 1
ATOM 3482 C CA . VAL A 1 450 ? 32.468 13.068 -36.767 1.00 72.44 450 VAL A CA 1
ATOM 3483 C C . VAL A 1 450 ? 31.727 12.299 -35.669 1.00 72.44 450 VAL A C 1
ATOM 3485 O O . VAL A 1 450 ? 30.578 11.903 -35.853 1.00 72.44 450 VAL A O 1
ATOM 3488 N N . ALA A 1 451 ? 32.372 12.095 -34.517 1.00 72.69 451 ALA A N 1
ATOM 3489 C CA . ALA A 1 451 ? 31.801 11.388 -33.366 1.00 72.69 451 ALA A CA 1
ATOM 3490 C C . ALA A 1 451 ? 30.711 12.198 -32.623 1.00 72.69 451 ALA A C 1
ATOM 3492 O O . ALA A 1 451 ? 30.574 13.409 -32.814 1.00 72.69 451 ALA A O 1
ATOM 3493 N N . SER A 1 452 ? 29.952 11.520 -31.750 1.00 71.69 452 SER A N 1
ATOM 3494 C CA . SER A 1 452 ? 28.971 12.128 -30.833 1.00 71.69 452 SER A CA 1
ATOM 3495 C C . SER A 1 452 ? 29.585 13.316 -30.075 1.00 71.69 452 SER A C 1
ATOM 3497 O O . SER A 1 452 ? 30.697 13.220 -29.560 1.00 71.69 452 SER A O 1
ATOM 3499 N N . GLY A 1 453 ? 28.897 14.460 -30.052 1.00 69.62 453 GLY A N 1
ATOM 3500 C CA . GLY A 1 453 ? 29.386 15.711 -29.455 1.00 69.62 453 GLY A CA 1
ATOM 3501 C C . GLY A 1 453 ? 30.272 16.577 -30.365 1.00 69.62 453 GLY A C 1
ATOM 3502 O O . GLY A 1 453 ? 30.584 17.712 -30.002 1.00 69.62 453 GLY A O 1
ATOM 3503 N N . GLY A 1 454 ? 30.652 16.096 -31.554 1.00 80.19 454 GLY A N 1
ATOM 3504 C CA . GLY A 1 454 ? 31.393 16.877 -32.549 1.00 80.19 454 GLY A CA 1
ATOM 3505 C C . GLY A 1 454 ? 30.512 17.880 -33.303 1.00 80.19 454 GLY A C 1
ATOM 3506 O O . GLY A 1 454 ? 29.299 17.710 -33.390 1.00 80.19 454 GLY A O 1
ATOM 3507 N N . ARG A 1 455 ? 31.105 18.945 -33.858 1.00 83.31 455 ARG A N 1
ATOM 3508 C CA . ARG A 1 455 ? 30.356 19.950 -34.634 1.00 83.31 455 ARG A CA 1
ATOM 3509 C C . ARG A 1 455 ? 29.989 19.434 -36.026 1.00 83.31 455 ARG A C 1
ATOM 3511 O O . ARG A 1 455 ? 30.797 18.767 -36.664 1.00 83.31 455 ARG A O 1
ATOM 3518 N N . CYS A 1 456 ? 28.809 19.794 -36.518 1.00 81.62 456 CYS A N 1
ATOM 3519 C CA . CYS A 1 456 ? 28.298 19.351 -37.815 1.00 81.62 456 CYS A CA 1
ATOM 3520 C C . CYS A 1 456 ? 27.501 20.438 -38.536 1.00 81.62 456 CYS A C 1
ATOM 3522 O O . CYS A 1 456 ? 26.979 21.365 -37.918 1.00 81.62 456 CYS A O 1
ATOM 3524 N N . ILE A 1 457 ? 27.401 20.291 -39.858 1.00 80.56 457 ILE A N 1
ATOM 3525 C CA . ILE A 1 457 ? 26.626 21.165 -40.751 1.00 80.56 457 ILE A CA 1
ATOM 3526 C C . ILE A 1 457 ? 25.493 20.367 -41.413 1.00 80.56 457 ILE A C 1
ATOM 3528 O O . ILE A 1 457 ? 24.411 20.895 -41.649 1.00 80.56 457 ILE A O 1
ATOM 3532 N N . ALA A 1 458 ? 25.726 19.077 -41.670 1.00 74.94 458 ALA A N 1
ATOM 3533 C CA . ALA A 1 458 ? 24.746 18.151 -42.226 1.00 74.94 458 ALA A CA 1
ATOM 3534 C C . ALA A 1 458 ? 24.803 16.794 -41.509 1.00 74.94 458 ALA A C 1
ATOM 3536 O O . ALA A 1 458 ? 25.862 16.363 -41.052 1.00 74.94 458 ALA A O 1
ATOM 3537 N N . SER A 1 459 ? 23.668 16.093 -41.447 1.00 68.25 459 SER A N 1
ATOM 3538 C CA . SER A 1 459 ? 23.546 14.770 -40.812 1.00 68.25 459 SER A CA 1
ATOM 3539 C C . SER A 1 459 ? 24.455 13.704 -41.432 1.00 68.25 459 SER A C 1
ATOM 3541 O O . SER A 1 459 ? 24.914 12.825 -40.717 1.00 68.25 459 SER A O 1
ATOM 3543 N N . ALA A 1 460 ? 24.797 13.821 -42.719 1.00 73.19 460 ALA A N 1
ATOM 3544 C CA . ALA A 1 460 ? 25.714 12.906 -43.408 1.00 73.19 460 ALA A CA 1
ATOM 3545 C C . ALA A 1 460 ? 27.165 12.931 -42.871 1.00 73.19 460 ALA A C 1
ATOM 3547 O O . ALA A 1 460 ? 27.942 12.029 -43.170 1.00 73.19 460 ALA A O 1
ATOM 3548 N N . GLN A 1 461 ? 27.547 13.958 -42.098 1.00 73.94 461 GLN A N 1
ATOM 3549 C CA . GLN A 1 461 ? 28.895 14.096 -41.522 1.00 73.94 461 GLN A CA 1
ATOM 3550 C C . GLN A 1 461 ? 29.050 13.360 -40.182 1.00 73.94 461 GLN A C 1
ATOM 3552 O O . GLN A 1 461 ? 30.173 13.074 -39.757 1.00 73.94 461 GLN A O 1
ATOM 3557 N N . CYS A 1 462 ? 27.935 13.071 -39.512 1.00 71.56 462 CYS A N 1
ATOM 3558 C CA . CYS A 1 462 ? 27.914 12.492 -38.178 1.00 71.56 462 CYS A CA 1
ATOM 3559 C C . CYS A 1 462 ? 27.966 10.962 -38.239 1.00 71.56 462 CYS A C 1
ATOM 3561 O O . CYS A 1 462 ? 27.234 10.340 -39.004 1.00 71.56 462 CYS A O 1
ATOM 3563 N N . LEU A 1 463 ? 28.796 10.347 -37.388 1.00 69.31 463 LEU A N 1
ATOM 3564 C CA . LEU A 1 463 ? 28.719 8.907 -37.097 1.00 69.31 463 LEU A CA 1
ATOM 3565 C C . LEU A 1 463 ? 27.385 8.549 -36.420 1.00 69.31 463 LEU A C 1
ATOM 3567 O O . LEU A 1 463 ? 26.941 7.406 -36.473 1.00 69.31 463 LEU A O 1
ATOM 3571 N N . THR A 1 464 ? 26.766 9.529 -35.760 1.00 63.88 464 THR A N 1
ATOM 3572 C CA . THR A 1 464 ? 25.450 9.444 -35.133 1.00 63.88 464 THR A CA 1
ATOM 3573 C C . THR A 1 464 ? 24.366 9.984 -36.077 1.00 63.88 464 THR A C 1
ATOM 3575 O O . THR A 1 464 ? 24.632 10.842 -36.910 1.00 63.88 464 THR A O 1
ATOM 3578 N N . ASN A 1 465 ? 23.125 9.502 -35.962 1.00 62.03 465 ASN A N 1
ATOM 3579 C CA . ASN A 1 465 ? 22.122 9.614 -37.036 1.00 62.03 465 ASN A CA 1
ATOM 3580 C C . ASN A 1 465 ? 21.685 11.036 -37.464 1.00 62.03 465 ASN A C 1
ATOM 3582 O O . ASN A 1 465 ? 21.114 11.170 -38.547 1.00 62.03 465 ASN A O 1
ATOM 3586 N N . TYR A 1 466 ? 21.890 12.100 -36.673 1.00 68.25 466 TYR A N 1
ATOM 3587 C CA . TYR A 1 466 ? 21.499 13.453 -37.096 1.00 68.25 466 TYR A CA 1
ATOM 3588 C C . TYR A 1 466 ? 22.318 14.589 -36.469 1.00 68.25 466 TYR A C 1
ATOM 3590 O O . TYR A 1 466 ? 22.830 14.504 -35.351 1.00 68.25 466 TYR A O 1
ATOM 3598 N N . CYS A 1 467 ? 22.396 15.693 -37.215 1.00 74.81 467 CYS A N 1
ATOM 3599 C CA . CYS A 1 467 ? 22.990 16.953 -36.787 1.00 74.81 467 CYS A CA 1
ATOM 3600 C C . CYS A 1 467 ? 21.898 17.870 -36.222 1.00 74.81 467 CYS A C 1
ATOM 3602 O O . CYS A 1 467 ? 20.943 18.185 -36.929 1.00 74.81 467 CYS A O 1
ATOM 3604 N N . THR A 1 468 ? 22.026 18.315 -34.970 1.00 77.75 468 THR A N 1
ATOM 3605 C CA . THR A 1 468 ? 21.085 19.268 -34.359 1.00 77.75 468 THR A CA 1
ATOM 3606 C C . THR A 1 468 ? 21.838 20.374 -33.645 1.00 77.75 468 THR A C 1
ATOM 3608 O O . THR A 1 468 ? 22.781 20.115 -32.901 1.00 77.75 468 THR A O 1
ATOM 3611 N N . SER A 1 469 ? 21.420 21.623 -33.860 1.00 80.88 469 SER A N 1
ATOM 3612 C CA . SER A 1 469 ? 22.067 22.804 -33.264 1.00 80.88 469 SER A CA 1
ATOM 3613 C C . SER A 1 469 ? 23.586 22.848 -33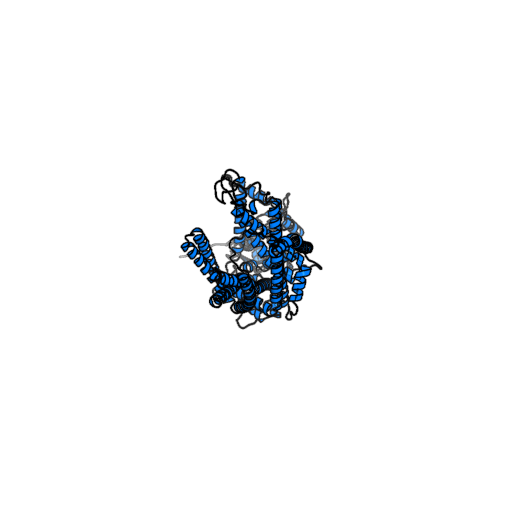.513 1.00 80.88 469 SER A C 1
ATOM 3615 O O . SER A 1 469 ? 24.350 23.276 -32.653 1.00 80.88 469 SER A O 1
ATOM 3617 N N . GLY A 1 470 ? 24.025 22.359 -34.678 1.00 78.50 470 GLY A N 1
ATOM 3618 C CA . GLY A 1 470 ? 25.434 22.321 -35.067 1.00 78.50 470 GLY A CA 1
ATOM 3619 C C . GLY A 1 470 ? 26.282 21.265 -34.352 1.00 78.50 470 GLY A C 1
ATOM 3620 O O . GLY A 1 470 ? 27.505 21.350 -34.432 1.00 78.50 470 GLY A O 1
ATOM 3621 N N . VAL A 1 471 ? 25.675 20.293 -33.657 1.00 82.12 471 VAL A N 1
ATOM 3622 C CA . VAL A 1 471 ? 26.374 19.208 -32.946 1.00 82.12 471 VAL A CA 1
ATOM 3623 C C . VAL A 1 471 ? 25.789 17.840 -33.317 1.00 82.12 471 VAL A C 1
ATOM 3625 O O . VAL A 1 471 ? 24.568 17.670 -33.394 1.00 82.12 471 VAL A O 1
ATOM 3628 N N . CYS A 1 472 ? 26.661 16.859 -33.552 1.00 78.94 472 CYS A N 1
ATOM 3629 C CA . CYS A 1 472 ? 26.295 15.465 -33.764 1.00 78.94 472 CYS A CA 1
ATOM 3630 C C . CYS A 1 472 ? 25.754 14.896 -32.458 1.00 78.94 472 CYS A C 1
ATOM 3632 O O . CYS A 1 472 ? 26.461 14.868 -31.449 1.00 78.94 472 CYS A O 1
ATOM 3634 N N . LYS A 1 473 ? 24.501 14.446 -32.464 1.00 71.06 473 LYS A N 1
ATOM 3635 C CA . LYS A 1 473 ? 23.898 13.779 -31.309 1.00 71.06 473 LYS A CA 1
ATOM 3636 C C . LYS A 1 473 ? 23.543 12.349 -31.664 1.00 71.06 473 LYS A C 1
ATOM 3638 O O . LYS A 1 473 ? 23.143 12.064 -32.796 1.00 71.06 473 LYS A O 1
ATOM 3643 N N . GLU A 1 474 ? 23.703 11.455 -30.698 1.00 60.19 474 GLU A N 1
ATOM 3644 C CA . GLU A 1 474 ? 23.105 10.128 -30.771 1.00 60.19 474 GLU A CA 1
ATOM 3645 C C . GLU A 1 474 ? 21.585 10.264 -30.857 1.00 60.19 474 GLU A C 1
ATOM 3647 O O . GLU A 1 474 ? 21.017 11.195 -30.270 1.00 60.19 474 GLU A O 1
ATOM 3652 N N . PRO A 1 475 ? 20.909 9.375 -31.604 1.00 55.34 475 PRO A N 1
ATOM 3653 C CA . PRO A 1 475 ? 19.470 9.303 -31.507 1.00 55.34 475 PRO A CA 1
ATOM 3654 C C . PRO A 1 475 ? 19.119 9.011 -30.054 1.00 55.34 475 PRO A C 1
ATOM 3656 O O . PRO A 1 475 ? 19.417 7.937 -29.535 1.00 55.34 475 PRO A O 1
ATOM 3659 N N . ASN A 1 476 ? 18.446 9.960 -29.402 1.00 50.44 476 ASN A N 1
ATOM 3660 C CA . ASN A 1 476 ? 17.640 9.599 -28.252 1.00 50.44 476 ASN A CA 1
ATOM 3661 C C . ASN A 1 476 ? 16.624 8.607 -28.803 1.00 50.44 476 ASN A C 1
ATOM 3663 O O . ASN A 1 476 ? 15.724 9.005 -29.544 1.00 50.44 476 ASN A O 1
ATOM 3667 N N . VAL A 1 477 ? 16.799 7.321 -28.493 1.00 45.84 477 VAL A N 1
ATOM 3668 C CA . VAL A 1 477 ? 15.889 6.259 -28.939 1.00 45.84 477 VAL A CA 1
ATOM 3669 C C . VAL A 1 477 ? 14.450 6.661 -28.611 1.00 45.84 477 VAL A C 1
ATOM 3671 O O . VAL A 1 477 ? 13.575 6.461 -29.436 1.00 45.84 477 VAL A O 1
ATOM 3674 N N . TYR A 1 478 ? 14.246 7.379 -27.500 1.00 45.75 478 TYR A N 1
ATOM 3675 C CA . TYR A 1 478 ? 12.975 7.954 -27.058 1.00 45.75 478 TYR A CA 1
ATOM 3676 C C . TYR A 1 478 ? 12.473 9.188 -27.835 1.00 45.75 478 TYR A C 1
ATOM 3678 O O . TYR A 1 478 ? 11.271 9.416 -27.858 1.00 45.75 478 TYR A O 1
ATOM 3686 N N . ALA A 1 479 ? 13.340 9.982 -28.477 1.00 41.00 479 ALA A N 1
ATOM 3687 C CA . ALA A 1 479 ? 12.969 11.231 -29.165 1.00 41.00 479 ALA A CA 1
ATOM 3688 C C . ALA A 1 479 ? 12.571 11.041 -30.643 1.00 41.00 479 ALA A C 1
ATOM 3690 O O . ALA A 1 479 ? 12.059 11.967 -31.266 1.00 41.00 479 ALA A O 1
ATOM 3691 N N . GLN A 1 480 ? 12.811 9.856 -31.214 1.00 43.09 480 GLN A N 1
ATOM 3692 C CA . GLN A 1 480 ? 12.415 9.487 -32.584 1.00 43.09 480 GLN A CA 1
ATOM 3693 C C . GLN A 1 480 ? 11.113 8.664 -32.627 1.00 43.09 480 GLN A C 1
ATOM 3695 O O . GLN A 1 480 ? 10.664 8.258 -33.701 1.00 43.09 480 GLN A O 1
ATOM 3700 N N . LEU A 1 481 ? 10.480 8.412 -31.476 1.00 48.44 481 LEU A N 1
ATOM 3701 C CA . LEU A 1 481 ? 9.208 7.702 -31.418 1.00 48.44 481 LEU A CA 1
ATOM 3702 C C . LEU A 1 481 ? 8.097 8.579 -32.029 1.00 48.44 481 LEU A C 1
ATOM 3704 O O . LEU A 1 481 ? 7.735 9.621 -31.490 1.00 48.44 481 LEU A O 1
ATOM 3708 N N . LYS A 1 482 ? 7.504 8.146 -33.151 1.00 54.03 482 LYS A N 1
ATOM 3709 C CA . LYS A 1 482 ? 6.246 8.723 -33.667 1.00 54.03 482 LYS A CA 1
ATOM 3710 C C . LYS A 1 482 ? 5.161 8.673 -32.575 1.00 54.03 482 LYS A C 1
ATOM 3712 O O . LYS A 1 482 ? 5.216 7.840 -31.671 1.00 54.03 482 LYS A O 1
ATOM 3717 N N . SER A 1 483 ? 4.122 9.506 -32.679 1.00 54.59 483 SER A N 1
ATOM 3718 C CA . SER A 1 483 ? 2.987 9.533 -31.728 1.00 54.59 483 SER A CA 1
ATOM 3719 C C . SER A 1 483 ? 2.421 8.133 -31.401 1.00 54.59 483 SER A C 1
ATOM 3721 O O . SER A 1 483 ? 2.149 7.825 -30.242 1.00 54.59 483 SER A O 1
ATOM 3723 N N . THR A 1 484 ? 2.375 7.227 -32.385 1.00 59.94 484 THR A N 1
ATOM 3724 C CA . THR A 1 484 ? 1.959 5.821 -32.228 1.00 59.94 484 THR A CA 1
ATOM 3725 C C . THR A 1 484 ? 2.806 5.000 -31.249 1.00 59.94 484 THR A C 1
ATOM 3727 O O . THR A 1 484 ? 2.295 4.074 -30.626 1.00 59.94 484 THR A O 1
ATOM 3730 N N . SER A 1 485 ? 4.088 5.319 -31.078 1.00 68.88 485 SER A N 1
ATOM 3731 C CA . SER A 1 485 ? 4.993 4.568 -30.200 1.00 68.88 485 SER A CA 1
ATOM 3732 C C . SER A 1 485 ? 4.991 5.044 -28.742 1.00 68.88 485 SER A C 1
ATOM 3734 O O . SER A 1 485 ? 5.222 4.227 -27.854 1.00 68.88 485 SER A O 1
ATOM 3736 N N . TYR A 1 486 ? 4.620 6.300 -28.463 1.00 72.94 486 TYR A N 1
ATOM 3737 C CA . TYR A 1 486 ? 4.344 6.743 -27.086 1.00 72.94 486 TYR A CA 1
ATOM 3738 C C . TYR A 1 486 ? 3.095 6.066 -26.513 1.00 72.94 486 TYR A C 1
ATOM 3740 O O . TYR A 1 486 ? 3.087 5.654 -25.356 1.00 72.94 486 TYR A O 1
ATOM 3748 N N . VAL A 1 487 ? 2.063 5.885 -27.343 1.00 81.00 487 VAL A N 1
ATOM 3749 C CA . VAL A 1 487 ? 0.842 5.159 -26.966 1.00 81.00 487 VAL A CA 1
ATOM 3750 C C . VAL A 1 487 ? 1.155 3.693 -26.650 1.00 81.00 487 VAL A C 1
ATOM 3752 O O . VAL A 1 487 ? 0.712 3.177 -25.627 1.00 81.00 487 VAL A O 1
ATOM 3755 N N . ALA A 1 488 ? 1.971 3.030 -27.477 1.00 81.19 488 ALA A N 1
ATOM 3756 C CA . ALA A 1 488 ? 2.411 1.659 -27.214 1.00 81.19 488 ALA A CA 1
ATOM 3757 C C . ALA A 1 488 ? 3.204 1.551 -25.900 1.00 81.19 488 ALA A C 1
ATOM 3759 O O . ALA A 1 488 ? 2.934 0.666 -25.091 1.00 81.19 488 ALA A O 1
ATOM 3760 N N . TYR A 1 489 ? 4.135 2.477 -25.658 1.00 82.56 489 TYR A N 1
ATOM 3761 C CA . TYR A 1 489 ? 4.906 2.523 -24.416 1.00 82.56 489 TYR A CA 1
ATOM 3762 C C . TYR A 1 489 ? 4.017 2.740 -23.182 1.00 82.56 489 TYR A C 1
ATOM 3764 O O . TYR A 1 489 ? 4.173 2.032 -22.189 1.00 82.56 489 TYR A O 1
ATOM 3772 N N . PHE A 1 490 ? 3.031 3.643 -23.263 1.00 89.06 490 PHE A N 1
ATOM 3773 C CA . PHE A 1 490 ? 2.043 3.849 -22.202 1.00 89.06 490 PHE A CA 1
ATOM 3774 C C . PHE A 1 490 ? 1.289 2.558 -21.869 1.00 89.06 490 PHE A C 1
ATOM 3776 O O . PHE A 1 490 ? 1.240 2.169 -20.706 1.00 89.06 490 PHE A O 1
ATOM 3783 N N . PHE A 1 491 ? 0.737 1.861 -22.868 1.00 91.25 491 PHE A N 1
ATOM 3784 C CA . PHE A 1 491 ? -0.005 0.621 -22.621 1.00 91.25 491 PHE A CA 1
ATOM 3785 C C . PHE A 1 491 ? 0.888 -0.515 -22.105 1.00 91.25 491 PHE A C 1
ATOM 3787 O O . PHE A 1 491 ? 0.435 -1.306 -21.280 1.00 91.25 491 PHE A O 1
ATOM 3794 N N . LEU A 1 492 ? 2.155 -0.582 -22.527 1.00 90.31 492 LEU A N 1
ATOM 3795 C CA . LEU A 1 492 ? 3.119 -1.545 -21.988 1.00 90.31 492 LEU A CA 1
ATOM 3796 C C . LEU A 1 492 ? 3.426 -1.268 -20.513 1.00 90.31 492 LEU A C 1
ATOM 3798 O O . LEU A 1 492 ? 3.369 -2.195 -19.707 1.00 90.31 492 LEU A O 1
ATOM 3802 N N . LEU A 1 493 ? 3.696 -0.015 -20.137 1.00 91.44 493 LEU A N 1
ATOM 3803 C CA . LEU A 1 493 ? 3.897 0.369 -18.735 1.00 91.44 493 LEU A CA 1
ATOM 3804 C C . LEU A 1 493 ? 2.640 0.136 -17.893 1.00 91.44 493 LEU A C 1
ATOM 3806 O O . LEU A 1 493 ? 2.726 -0.424 -16.800 1.00 91.44 493 LEU A O 1
ATOM 3810 N N . LEU A 1 494 ? 1.472 0.502 -18.423 1.00 95.81 494 LEU A N 1
ATOM 3811 C CA . LEU A 1 494 ? 0.195 0.252 -17.769 1.00 95.81 494 LEU A CA 1
ATOM 3812 C C . LEU A 1 494 ? 0.007 -1.239 -17.511 1.00 95.81 494 LEU A C 1
ATOM 3814 O O . LEU A 1 494 ? -0.346 -1.623 -16.402 1.00 95.81 494 LEU A O 1
ATOM 3818 N N . SER A 1 495 ? 0.302 -2.082 -18.501 1.00 96.06 495 SER A N 1
ATOM 3819 C CA . SER A 1 495 ? 0.236 -3.534 -18.358 1.00 96.06 495 SER A CA 1
ATOM 3820 C C . SER A 1 495 ? 1.169 -4.047 -17.255 1.00 96.06 495 SER A C 1
ATOM 3822 O O . SER A 1 495 ? 0.733 -4.823 -16.402 1.00 96.06 495 SER A O 1
ATOM 3824 N N . PHE A 1 496 ? 2.416 -3.561 -17.206 1.00 95.06 496 PHE A N 1
ATOM 3825 C CA . PHE A 1 496 ? 3.387 -3.921 -16.168 1.00 95.06 496 PHE A CA 1
ATOM 3826 C C . PHE A 1 496 ? 2.869 -3.624 -14.763 1.00 95.06 496 PHE A C 1
ATOM 3828 O O . PHE A 1 496 ? 2.746 -4.538 -13.941 1.00 95.06 496 PHE A O 1
ATOM 3835 N N . PHE A 1 497 ? 2.540 -2.353 -14.506 1.00 96.00 497 PHE A N 1
ATOM 3836 C CA . PHE A 1 497 ? 2.078 -1.904 -13.199 1.00 96.00 497 PHE A CA 1
ATOM 3837 C C . PHE A 1 497 ? 0.755 -2.563 -12.828 1.00 96.00 497 PHE A C 1
ATOM 3839 O O . PHE A 1 497 ? 0.574 -2.963 -11.680 1.00 96.00 497 PHE A O 1
ATOM 3846 N N . TRP A 1 498 ? -0.144 -2.761 -13.794 1.00 97.81 498 TRP A N 1
ATOM 3847 C CA . TRP A 1 498 ? -1.425 -3.399 -13.531 1.00 97.81 498 TRP A CA 1
ATOM 3848 C C . TRP A 1 498 ? -1.259 -4.853 -13.089 1.00 97.81 498 TRP A C 1
ATOM 3850 O O . TRP A 1 498 ? -1.864 -5.246 -12.094 1.00 97.81 498 TRP A O 1
ATOM 3860 N N . GLY A 1 499 ? -0.380 -5.627 -13.736 1.00 96.25 499 GLY A N 1
ATOM 3861 C CA . GLY A 1 499 ? -0.066 -6.992 -13.305 1.00 96.25 499 GLY A CA 1
ATOM 3862 C C . GLY A 1 499 ? 0.537 -7.047 -11.900 1.00 96.25 499 GLY A C 1
ATOM 3863 O O . GLY A 1 499 ? 0.051 -7.791 -11.049 1.00 96.25 499 GLY A O 1
ATOM 3864 N N . VAL A 1 500 ? 1.537 -6.202 -11.619 1.00 94.06 500 VAL A N 1
ATOM 3865 C CA . VAL A 1 500 ? 2.172 -6.107 -10.290 1.00 94.06 500 VAL A CA 1
ATOM 3866 C C . VAL A 1 500 ? 1.147 -5.774 -9.199 1.00 94.06 500 VAL A C 1
ATOM 3868 O O . VAL A 1 500 ? 1.126 -6.423 -8.151 1.00 94.06 500 VAL A O 1
ATOM 3871 N N . GLN A 1 501 ? 0.270 -4.799 -9.451 1.00 96.19 501 GLN A N 1
ATOM 3872 C CA . GLN A 1 501 ? -0.770 -4.395 -8.506 1.00 96.19 501 GLN A CA 1
ATOM 3873 C C . GLN A 1 501 ? -1.793 -5.511 -8.275 1.00 96.19 501 GLN A C 1
ATOM 3875 O O . GLN A 1 501 ? -2.122 -5.803 -7.127 1.00 96.19 501 GLN A O 1
ATOM 3880 N N . VAL A 1 502 ? -2.257 -6.188 -9.331 1.00 97.69 502 VAL A N 1
ATOM 3881 C CA . VAL A 1 502 ? -3.237 -7.277 -9.196 1.00 97.69 502 VAL A CA 1
ATOM 3882 C C . VAL A 1 502 ? -2.687 -8.411 -8.334 1.00 97.69 502 VAL A C 1
ATOM 3884 O O . VAL A 1 502 ? -3.364 -8.831 -7.398 1.00 97.69 502 VAL A O 1
ATOM 3887 N N . PHE A 1 503 ? -1.456 -8.874 -8.570 1.00 95.69 503 PHE A N 1
ATOM 3888 C CA . PHE A 1 503 ? -0.879 -9.958 -7.765 1.00 95.69 503 PHE A CA 1
ATOM 3889 C C . PHE A 1 503 ? -0.686 -9.559 -6.297 1.00 95.69 503 PHE A C 1
ATOM 3891 O O . PHE A 1 503 ? -1.061 -10.326 -5.407 1.00 95.69 503 PHE A O 1
ATOM 3898 N N . LYS A 1 504 ? -0.195 -8.339 -6.033 1.00 94.56 504 LYS A N 1
ATOM 3899 C CA . LYS A 1 504 ? -0.082 -7.790 -4.671 1.00 94.56 504 LYS A CA 1
ATOM 3900 C C . LYS A 1 504 ? -1.440 -7.774 -3.959 1.00 94.56 504 LYS A C 1
ATOM 3902 O O . LYS A 1 504 ? -1.547 -8.210 -2.813 1.00 94.56 504 LYS A O 1
ATOM 3907 N N . ASN A 1 505 ? -2.484 -7.313 -4.643 1.00 96.75 505 ASN A N 1
ATOM 3908 C CA . ASN A 1 505 ? -3.809 -7.143 -4.051 1.00 96.75 505 ASN A CA 1
ATOM 3909 C C . ASN A 1 505 ? -4.587 -8.467 -3.924 1.00 96.75 505 ASN A C 1
ATOM 3911 O O . ASN A 1 505 ? -5.398 -8.599 -3.008 1.00 96.75 505 ASN A O 1
ATOM 3915 N N . ILE A 1 506 ? -4.296 -9.485 -4.749 1.00 97.69 506 ILE A N 1
ATOM 3916 C CA . ILE A 1 506 ? -4.792 -10.859 -4.535 1.00 97.69 506 ILE A CA 1
ATOM 3917 C C . ILE A 1 506 ? -4.247 -11.427 -3.221 1.00 97.69 506 ILE A C 1
ATOM 3919 O O . ILE A 1 506 ? -5.020 -11.986 -2.437 1.00 97.69 506 ILE A O 1
ATOM 3923 N N . ILE A 1 507 ? -2.946 -11.262 -2.947 1.00 96.94 507 ILE A N 1
ATOM 3924 C CA . ILE A 1 507 ? -2.350 -11.685 -1.670 1.00 96.94 507 ILE A CA 1
ATOM 3925 C C . ILE A 1 507 ? -3.025 -10.934 -0.518 1.00 96.94 507 ILE A C 1
ATOM 3927 O O . ILE A 1 507 ? -3.481 -11.570 0.431 1.00 96.94 507 ILE A O 1
ATOM 3931 N N . HIS A 1 508 ? -3.154 -9.608 -0.624 1.00 97.56 508 HIS A N 1
ATOM 3932 C CA . HIS A 1 508 ? -3.762 -8.775 0.413 1.00 97.56 508 HIS A CA 1
ATOM 3933 C C . HIS A 1 508 ? -5.202 -9.204 0.745 1.00 97.56 508 HIS A C 1
ATOM 3935 O O . HIS A 1 508 ? -5.508 -9.494 1.900 1.00 97.56 508 HIS A O 1
ATOM 3941 N N . ALA A 1 509 ? -6.065 -9.352 -0.266 1.00 97.62 509 ALA A N 1
ATOM 3942 C CA . ALA A 1 509 ? -7.446 -9.803 -0.082 1.00 97.62 509 ALA A CA 1
ATOM 3943 C C . ALA A 1 509 ? -7.531 -11.241 0.473 1.00 97.62 509 ALA A C 1
ATOM 3945 O O . ALA A 1 509 ? -8.412 -11.555 1.276 1.00 97.62 509 ALA A O 1
ATOM 3946 N N . THR A 1 510 ? -6.598 -12.118 0.084 1.00 97.88 510 THR A N 1
ATOM 3947 C CA . THR A 1 510 ? -6.513 -13.494 0.602 1.00 97.88 510 THR A CA 1
ATOM 3948 C C . THR A 1 510 ? -6.144 -13.517 2.084 1.00 97.88 510 THR A C 1
ATOM 3950 O O . THR A 1 510 ? -6.756 -14.250 2.869 1.00 97.88 510 THR A O 1
ATOM 3953 N N . VAL A 1 511 ? -5.150 -12.718 2.481 1.00 97.94 511 VAL A N 1
ATOM 3954 C CA . VAL A 1 511 ? -4.745 -12.576 3.884 1.00 97.94 511 VAL A CA 1
ATOM 3955 C C . VAL A 1 511 ? -5.886 -11.975 4.694 1.00 97.94 511 VAL A C 1
ATOM 3957 O O . VAL A 1 511 ? -6.211 -12.526 5.741 1.00 97.94 511 VAL A O 1
ATOM 3960 N N . ALA A 1 512 ? -6.561 -10.946 4.176 1.00 97.75 512 ALA A N 1
ATOM 3961 C CA . ALA A 1 512 ? -7.704 -10.333 4.841 1.00 97.75 512 ALA A CA 1
ATOM 3962 C C . ALA A 1 512 ? -8.838 -11.327 5.117 1.00 97.75 512 ALA A C 1
ATOM 3964 O O . ALA A 1 512 ? -9.283 -11.464 6.255 1.00 97.75 512 ALA A O 1
ATOM 3965 N N . GLY A 1 513 ? -9.245 -12.111 4.115 1.00 96.06 513 GLY A N 1
ATOM 3966 C CA . GLY A 1 513 ? -10.244 -13.163 4.322 1.00 96.06 513 GLY A CA 1
ATOM 3967 C C . GLY A 1 513 ? -9.794 -14.233 5.330 1.00 96.06 513 GLY A C 1
ATOM 3968 O O . GLY A 1 513 ? -10.598 -14.706 6.137 1.00 96.06 513 GLY A O 1
ATOM 3969 N N . THR A 1 514 ? -8.503 -14.586 5.333 1.00 96.75 514 THR A N 1
ATOM 3970 C CA . THR A 1 514 ? -7.938 -15.571 6.272 1.00 96.75 514 THR A CA 1
ATOM 3971 C C . THR A 1 514 ? -7.959 -15.051 7.708 1.00 96.75 514 THR A C 1
ATOM 3973 O O . THR A 1 514 ? -8.439 -15.741 8.605 1.00 96.75 514 THR A O 1
ATOM 3976 N N . VAL A 1 515 ? -7.455 -13.834 7.922 1.00 96.75 515 VAL A N 1
ATOM 3977 C CA . VAL A 1 515 ? -7.336 -13.205 9.243 1.00 96.75 515 VAL A CA 1
ATOM 3978 C C . VAL A 1 515 ? -8.712 -12.875 9.811 1.00 96.75 515 VAL A C 1
ATOM 3980 O O . VAL A 1 515 ? -8.938 -13.109 10.991 1.00 96.75 515 VAL A O 1
ATOM 3983 N N . ALA A 1 516 ? -9.666 -12.437 8.988 1.00 94.94 516 ALA A N 1
ATOM 3984 C CA . ALA A 1 516 ? -11.042 -12.249 9.440 1.00 94.94 516 ALA A CA 1
ATOM 3985 C C . ALA A 1 516 ? -11.703 -13.572 9.853 1.00 94.94 516 ALA A C 1
ATOM 3987 O O . ALA A 1 516 ? -12.378 -13.628 10.875 1.00 94.94 516 ALA A O 1
ATOM 3988 N N . THR A 1 517 ? -11.459 -14.669 9.128 1.00 94.06 517 THR A N 1
ATOM 3989 C CA . THR A 1 517 ? -11.962 -15.991 9.549 1.00 94.06 517 THR A CA 1
ATOM 3990 C C . THR A 1 517 ? -11.369 -16.402 10.901 1.00 94.06 517 THR A C 1
ATOM 3992 O O . THR A 1 517 ? -12.087 -16.921 11.747 1.00 94.06 517 THR A O 1
ATOM 3995 N N . TRP A 1 518 ? -10.080 -16.132 11.132 1.00 94.38 518 TRP A N 1
ATOM 3996 C CA . TRP A 1 518 ? -9.436 -16.338 12.435 1.00 94.38 518 TRP A CA 1
ATOM 3997 C C . TRP A 1 518 ? -10.007 -15.424 13.535 1.00 94.38 518 TRP A C 1
ATOM 3999 O O . TRP A 1 518 ? -10.173 -15.858 14.669 1.00 94.38 518 TRP A O 1
ATOM 4009 N N . TRP A 1 519 ? -10.354 -14.180 13.204 1.00 93.31 519 TRP A N 1
ATOM 4010 C CA . TRP A 1 519 ? -10.948 -13.225 14.143 1.00 93.31 519 TRP A CA 1
ATOM 4011 C C . TRP A 1 519 ? -12.322 -13.687 14.641 1.00 93.31 519 TRP A C 1
ATOM 4013 O O . TRP A 1 519 ? -12.581 -13.711 15.844 1.00 93.31 519 TRP A O 1
ATOM 4023 N N . PHE A 1 520 ? -13.197 -14.085 13.714 1.00 89.81 520 PHE A N 1
ATOM 4024 C CA . PHE A 1 520 ? -14.598 -14.410 13.995 1.00 89.81 520 PHE A CA 1
ATOM 4025 C C . PHE A 1 520 ? -14.851 -15.880 14.359 1.00 89.81 520 PHE A C 1
ATOM 4027 O O . PHE A 1 520 ? -15.978 -16.235 14.702 1.00 89.81 520 PHE A O 1
ATOM 4034 N N . SER A 1 521 ? -13.867 -16.772 14.240 1.00 87.75 521 SER A N 1
ATOM 4035 C CA . SER A 1 521 ? -14.054 -18.210 14.477 1.00 87.75 521 SER A CA 1
ATOM 4036 C C . SER A 1 521 ? -12.863 -18.832 15.203 1.00 87.75 521 SER A C 1
ATOM 4038 O O . SER A 1 521 ? -11.713 -18.521 14.914 1.00 87.75 521 SER A O 1
ATOM 4040 N N . SER A 1 522 ? -13.137 -19.753 16.131 1.00 78.38 522 SER A N 1
ATOM 4041 C CA . SER A 1 522 ? -12.109 -20.470 16.902 1.00 78.38 522 SER A CA 1
ATOM 4042 C C . SER A 1 522 ? -11.442 -21.614 16.121 1.00 78.38 522 SER A C 1
ATOM 4044 O O . SER A 1 522 ? -10.279 -21.937 16.375 1.00 78.38 522 SER A O 1
ATOM 4046 N N . ASP A 1 523 ? -12.142 -22.209 15.144 1.00 80.81 523 ASP A N 1
ATOM 4047 C CA . ASP A 1 523 ? -11.565 -23.127 14.152 1.00 80.81 523 ASP A CA 1
ATOM 4048 C C . ASP A 1 523 ? -11.626 -22.495 12.756 1.00 80.81 523 ASP A C 1
ATOM 4050 O O . ASP A 1 523 ? -12.693 -22.180 12.233 1.00 80.81 523 ASP A O 1
ATOM 4054 N N . SER A 1 524 ? -10.455 -22.301 12.158 1.00 85.06 524 SER A N 1
ATOM 4055 C CA . SER A 1 524 ? -10.253 -21.589 10.893 1.00 85.06 524 SER A CA 1
ATOM 4056 C C . SER A 1 524 ? -9.500 -22.444 9.860 1.00 85.06 524 SER A C 1
ATOM 4058 O O . SER A 1 524 ? -8.834 -21.932 8.953 1.00 85.06 524 SER A O 1
ATOM 4060 N N . LYS A 1 525 ? -9.569 -23.779 9.972 1.00 86.62 525 LYS A N 1
ATOM 4061 C CA . LYS A 1 525 ? -8.965 -24.697 8.988 1.00 86.62 525 LYS A CA 1
ATOM 4062 C C . LYS A 1 525 ? -9.459 -24.403 7.569 1.00 86.62 525 LYS A C 1
ATOM 4064 O O . LYS A 1 525 ? -10.642 -24.206 7.325 1.00 86.62 525 LYS A O 1
ATOM 4069 N N . GLY A 1 526 ? -8.532 -24.382 6.612 1.00 88.44 526 GLY A N 1
ATOM 4070 C CA . GLY A 1 526 ? -8.849 -24.131 5.202 1.00 88.44 526 GLY A CA 1
ATOM 4071 C C . GLY A 1 526 ? -9.202 -22.676 4.854 1.00 88.44 526 GLY A C 1
ATOM 4072 O O . GLY A 1 526 ? -9.412 -22.390 3.674 1.00 88.44 526 GLY A O 1
ATOM 4073 N N . ALA A 1 527 ? -9.192 -21.743 5.818 1.00 93.69 527 ALA A N 1
ATOM 4074 C CA . ALA A 1 527 ? -9.553 -20.338 5.597 1.00 93.69 527 ALA A CA 1
ATOM 4075 C C . ALA A 1 527 ? -8.739 -19.666 4.477 1.00 93.69 527 ALA A C 1
ATOM 4077 O O . ALA A 1 527 ? -9.300 -18.932 3.661 1.00 93.69 527 ALA A O 1
ATOM 4078 N N . THR A 1 528 ? -7.436 -19.960 4.383 1.00 95.38 528 THR A N 1
ATOM 4079 C CA . THR A 1 528 ? -6.574 -19.418 3.320 1.00 95.38 528 THR A CA 1
ATOM 4080 C C . THR A 1 528 ? -6.986 -19.896 1.935 1.00 95.38 528 THR A C 1
ATOM 4082 O O . THR A 1 528 ? -7.051 -19.089 1.016 1.00 95.38 528 THR A O 1
ATOM 4085 N N . GLY A 1 529 ? -7.303 -21.185 1.779 1.00 94.19 529 GLY A N 1
ATOM 4086 C CA . GLY A 1 529 ? -7.718 -21.743 0.490 1.00 94.19 529 GLY A CA 1
ATOM 4087 C C . GLY A 1 529 ? -9.062 -21.180 0.034 1.00 94.19 529 GLY A C 1
ATOM 4088 O O . GLY A 1 529 ? -9.193 -20.754 -1.111 1.00 94.19 529 GLY A O 1
ATOM 4089 N N . ALA A 1 530 ? -10.035 -21.093 0.947 1.00 93.19 530 ALA A N 1
ATOM 4090 C CA . ALA A 1 530 ? -11.335 -20.489 0.661 1.00 93.19 530 ALA A CA 1
ATOM 4091 C C . ALA A 1 530 ? -11.204 -19.002 0.285 1.00 93.19 530 ALA A C 1
ATOM 4093 O O . ALA A 1 530 ? -11.796 -18.555 -0.697 1.00 93.19 530 ALA A O 1
ATOM 4094 N N . SER A 1 531 ? -10.388 -18.244 1.024 1.00 95.69 531 SER A N 1
ATOM 4095 C CA . SER A 1 531 ? -10.156 -16.818 0.758 1.00 95.69 531 SER A CA 1
ATOM 4096 C C . SER A 1 531 ? -9.409 -16.592 -0.557 1.00 95.69 531 SER A C 1
ATOM 4098 O O . SER A 1 531 ? -9.791 -15.712 -1.326 1.00 95.69 531 SER A O 1
ATOM 4100 N N . LEU A 1 532 ? -8.412 -17.429 -0.865 1.00 97.00 532 LEU A N 1
ATOM 4101 C CA . LEU A 1 532 ? -7.691 -17.387 -2.138 1.00 97.00 532 LEU A CA 1
ATOM 4102 C C . LEU A 1 532 ? -8.614 -17.719 -3.312 1.00 97.00 532 LEU A C 1
ATOM 4104 O O . LEU A 1 532 ? -8.583 -17.038 -4.337 1.00 97.00 532 LEU A O 1
ATOM 4108 N N . GLY A 1 533 ? -9.460 -18.740 -3.151 1.00 95.56 533 GLY A N 1
ATOM 4109 C CA . GLY A 1 533 ? -10.475 -19.107 -4.131 1.00 95.56 533 GLY A CA 1
ATOM 4110 C C . GLY A 1 533 ? -11.388 -17.925 -4.439 1.00 95.56 533 GLY A C 1
ATOM 4111 O O . GLY A 1 533 ? -11.537 -17.565 -5.602 1.00 95.56 533 GLY A O 1
ATOM 4112 N N . ARG A 1 534 ? -11.920 -17.240 -3.418 1.00 93.69 534 ARG A N 1
ATOM 4113 C CA . ARG A 1 534 ? -12.730 -16.025 -3.619 1.00 93.69 534 ARG A CA 1
ATOM 4114 C C . ARG A 1 534 ? -11.946 -14.901 -4.305 1.00 93.69 534 ARG A C 1
ATOM 4116 O O . ARG A 1 534 ? -12.454 -14.318 -5.260 1.00 93.69 534 ARG A O 1
ATOM 4123 N N . ALA A 1 535 ? -10.719 -14.616 -3.863 1.00 96.25 535 ALA A N 1
ATOM 4124 C CA . ALA A 1 535 ? -9.884 -13.546 -4.418 1.00 96.25 535 ALA A CA 1
ATOM 4125 C C . ALA A 1 535 ? -9.538 -13.766 -5.902 1.00 96.25 535 ALA A C 1
ATOM 4127 O O . ALA A 1 535 ? -9.518 -12.817 -6.680 1.00 96.25 535 ALA A O 1
ATOM 4128 N N . THR A 1 536 ? -9.315 -15.018 -6.308 1.00 95.94 536 THR A N 1
ATOM 4129 C CA . THR A 1 536 ? -8.947 -15.392 -7.688 1.00 95.94 536 THR A CA 1
ATOM 4130 C C . THR A 1 536 ? -10.139 -15.697 -8.594 1.00 95.94 536 THR A C 1
ATOM 4132 O O . THR A 1 536 ? -9.959 -15.826 -9.802 1.00 95.94 536 THR A O 1
ATOM 4135 N N . THR A 1 537 ? -11.357 -15.784 -8.048 1.00 94.38 537 THR A N 1
ATOM 4136 C CA . THR A 1 537 ? -12.573 -16.073 -8.824 1.00 94.38 537 THR A CA 1
ATOM 4137 C C . THR A 1 537 ? -13.604 -14.957 -8.679 1.00 94.38 537 THR A C 1
ATOM 4139 O O . THR A 1 537 ? -13.646 -14.036 -9.491 1.00 94.38 537 THR A O 1
ATOM 4142 N N . THR A 1 538 ? -14.435 -15.004 -7.638 1.00 93.38 538 THR A N 1
ATOM 4143 C CA . THR A 1 538 ? -15.601 -14.134 -7.468 1.00 93.38 538 THR A CA 1
ATOM 4144 C C . THR A 1 538 ? -15.233 -12.674 -7.253 1.00 93.38 538 THR A C 1
ATOM 4146 O O . THR A 1 538 ? -15.967 -11.809 -7.714 1.00 93.38 538 THR A O 1
ATOM 4149 N N . SER A 1 539 ? -14.111 -12.389 -6.590 1.00 95.44 539 SER A N 1
ATOM 4150 C CA . SER A 1 539 ? -13.665 -11.026 -6.269 1.00 95.44 539 SER A CA 1
ATOM 4151 C C . SER A 1 539 ? -12.573 -10.503 -7.209 1.00 95.44 539 SER A C 1
ATOM 4153 O O . SER A 1 539 ? -12.142 -9.358 -7.059 1.00 95.44 539 SER A O 1
ATOM 4155 N N . LEU A 1 540 ? -12.134 -11.304 -8.190 1.00 96.38 540 LEU A N 1
ATOM 4156 C CA . LEU A 1 540 ? -11.018 -10.949 -9.072 1.00 96.38 540 LEU A CA 1
ATOM 4157 C C . LEU A 1 540 ? -11.280 -9.641 -9.827 1.00 96.38 540 LEU A C 1
ATOM 4159 O O . LEU A 1 540 ? -10.388 -8.807 -9.925 1.00 96.38 540 LEU A O 1
ATOM 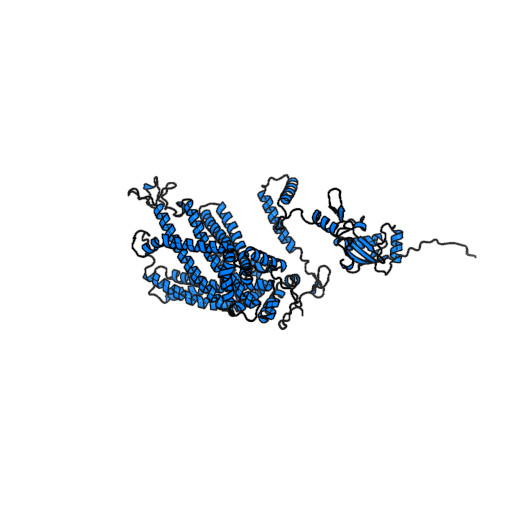4163 N N . GLY A 1 541 ? -12.506 -9.421 -10.312 1.00 96.38 541 GLY A N 1
ATOM 4164 C CA . GLY A 1 541 ? -12.844 -8.203 -11.052 1.00 96.38 541 GLY A CA 1
ATOM 4165 C C . GLY A 1 541 ? -12.705 -6.936 -10.211 1.00 96.38 541 GLY A C 1
ATOM 4166 O O . GLY A 1 541 ? -12.144 -5.950 -10.685 1.00 96.38 541 GLY A O 1
ATOM 4167 N N . SER A 1 542 ? -13.118 -6.975 -8.942 1.00 96.81 542 SER A N 1
ATOM 4168 C CA . SER A 1 542 ? -12.966 -5.844 -8.017 1.00 96.81 542 SER A CA 1
ATOM 4169 C C . SER A 1 542 ? -11.497 -5.559 -7.712 1.00 96.81 542 SER A C 1
ATOM 4171 O O . SER A 1 542 ? -11.089 -4.398 -7.669 1.00 96.81 542 SER A O 1
ATOM 4173 N N . ILE A 1 543 ? -10.685 -6.613 -7.568 1.00 97.56 543 ILE A N 1
ATOM 4174 C CA . ILE A 1 543 ? -9.232 -6.492 -7.397 1.00 97.56 543 ILE A CA 1
ATOM 4175 C C . ILE A 1 543 ? -8.590 -5.881 -8.648 1.00 97.56 543 ILE A C 1
ATOM 4177 O O . ILE A 1 543 ? -7.791 -4.948 -8.533 1.00 97.56 543 ILE A O 1
ATOM 4181 N N . CYS A 1 544 ? -8.968 -6.346 -9.841 1.00 97.88 544 CYS A N 1
ATOM 4182 C CA . CYS A 1 544 ? -8.500 -5.802 -11.115 1.00 97.88 544 CYS A CA 1
ATOM 4183 C C . CYS A 1 544 ? -8.883 -4.330 -11.289 1.00 97.88 544 CYS A C 1
ATOM 4185 O O . CYS A 1 544 ? -8.033 -3.546 -11.710 1.00 97.88 544 CYS A O 1
ATOM 4187 N N . PHE A 1 545 ? -10.112 -3.943 -10.937 1.00 97.62 545 PHE A N 1
ATOM 4188 C CA . PHE A 1 545 ? -10.580 -2.563 -11.045 1.00 97.62 545 PHE A CA 1
ATOM 4189 C C . PHE A 1 545 ? -9.801 -1.611 -10.131 1.00 97.62 545 PHE A C 1
ATOM 4191 O O . PHE A 1 545 ? -9.220 -0.644 -10.621 1.00 97.62 545 PHE A O 1
ATOM 4198 N N . GLY A 1 546 ? -9.701 -1.907 -8.830 1.00 95.81 546 GLY A N 1
ATOM 4199 C CA . GLY A 1 546 ? -8.942 -1.056 -7.905 1.00 95.81 546 GLY A CA 1
ATOM 4200 C C . GLY A 1 546 ? -7.451 -0.984 -8.265 1.00 95.81 546 GLY A C 1
ATOM 4201 O O . GLY A 1 546 ? -6.840 0.085 -8.212 1.00 95.81 546 GLY A O 1
ATOM 4202 N N . SER A 1 547 ? -6.871 -2.102 -8.719 1.00 97.88 547 SER A N 1
ATOM 4203 C CA . SER A 1 547 ? -5.471 -2.167 -9.166 1.00 97.88 547 SER A CA 1
ATOM 4204 C C . SER A 1 547 ? -5.216 -1.356 -10.440 1.00 97.88 547 SER A C 1
ATOM 4206 O O . SER A 1 547 ? -4.131 -0.800 -10.598 1.00 97.88 547 SER A O 1
ATOM 4208 N N . LEU A 1 548 ? -6.203 -1.266 -11.341 1.00 97.44 548 LEU A N 1
ATOM 4209 C CA . LEU A 1 548 ? -6.096 -0.507 -12.589 1.00 97.44 548 LEU A CA 1
ATOM 4210 C C . LEU A 1 548 ? -5.936 0.990 -12.317 1.00 97.44 548 LEU A C 1
ATOM 4212 O O . LEU A 1 548 ? -5.106 1.634 -12.951 1.00 97.44 548 LEU A O 1
ATOM 4216 N N . ILE A 1 549 ? -6.690 1.536 -11.357 1.00 95.62 549 ILE A N 1
ATOM 4217 C CA . ILE A 1 549 ? -6.644 2.969 -11.028 1.00 95.62 549 ILE A CA 1
ATOM 4218 C C . ILE A 1 549 ? -5.233 3.364 -10.573 1.00 95.62 549 ILE A C 1
ATOM 4220 O O . ILE A 1 549 ? -4.652 4.314 -11.098 1.00 95.62 549 ILE A O 1
ATOM 4224 N N . VAL A 1 550 ? -4.645 2.592 -9.653 1.00 95.56 550 VAL A N 1
ATOM 4225 C CA . VAL A 1 550 ? -3.273 2.833 -9.181 1.00 95.56 550 VAL A CA 1
ATOM 4226 C C . VAL A 1 550 ? -2.260 2.638 -10.310 1.00 95.56 550 VAL A C 1
ATOM 4228 O O . VAL A 1 550 ? -1.352 3.453 -10.456 1.00 95.56 550 VAL A O 1
ATOM 4231 N N . ALA A 1 551 ? -2.427 1.617 -11.153 1.00 96.81 551 ALA A N 1
ATOM 4232 C CA . ALA A 1 551 ? -1.529 1.373 -12.280 1.00 96.81 551 ALA A CA 1
ATOM 4233 C C . ALA A 1 551 ? -1.539 2.511 -13.316 1.00 96.81 551 ALA A C 1
ATOM 4235 O O . ALA A 1 551 ? -0.482 2.882 -13.831 1.00 96.81 551 ALA A O 1
ATOM 4236 N N . VAL A 1 552 ? -2.702 3.111 -13.596 1.00 96.38 552 VAL A N 1
ATOM 4237 C CA . VAL A 1 552 ? -2.808 4.297 -14.463 1.00 96.38 552 VAL A CA 1
ATOM 4238 C C . VAL A 1 552 ? -2.055 5.474 -13.850 1.00 96.38 552 VAL A C 1
ATOM 4240 O O . VAL A 1 552 ? -1.249 6.093 -14.541 1.00 96.38 552 VAL A O 1
ATOM 4243 N N . LEU A 1 553 ? -2.251 5.754 -12.559 1.00 95.19 553 LEU A N 1
ATOM 4244 C CA . LEU A 1 553 ? -1.550 6.844 -11.871 1.00 95.19 553 LEU A CA 1
ATOM 4245 C C . LEU A 1 553 ? -0.028 6.632 -11.861 1.00 95.19 553 LEU A C 1
ATOM 4247 O O . LEU A 1 553 ? 0.714 7.565 -12.163 1.00 95.19 553 LEU A O 1
ATOM 4251 N N . GLN A 1 554 ? 0.432 5.403 -11.609 1.00 94.25 554 GLN A N 1
ATOM 4252 C CA . GLN A 1 554 ? 1.850 5.029 -11.681 1.00 94.25 554 GLN A CA 1
ATOM 4253 C C . GLN A 1 554 ? 2.423 5.231 -13.088 1.00 94.25 554 GLN A C 1
ATOM 4255 O O . GLN A 1 554 ? 3.501 5.802 -13.249 1.00 94.25 554 GLN A O 1
ATOM 4260 N N . THR A 1 555 ? 1.673 4.834 -14.117 1.00 93.75 555 THR A N 1
ATOM 4261 C CA . THR A 1 555 ? 2.080 5.009 -15.516 1.00 93.75 555 THR A CA 1
ATOM 4262 C C . THR A 1 555 ? 2.178 6.486 -15.889 1.00 93.75 555 THR A C 1
ATOM 4264 O O . THR A 1 555 ? 3.176 6.917 -16.463 1.00 93.75 555 THR A O 1
ATOM 4267 N N . LEU A 1 556 ? 1.168 7.286 -15.534 1.00 92.12 556 LEU A N 1
ATOM 4268 C CA . LEU A 1 556 ? 1.160 8.726 -15.795 1.00 92.12 556 LEU A CA 1
ATOM 4269 C C . LEU A 1 556 ? 2.295 9.436 -15.055 1.00 92.12 556 LEU A C 1
ATOM 4271 O O . LEU A 1 556 ? 2.951 10.296 -15.636 1.00 92.12 556 LEU A O 1
ATOM 4275 N N . ARG A 1 557 ? 2.567 9.056 -13.801 1.00 91.12 557 ARG A N 1
ATOM 4276 C CA . ARG A 1 557 ? 3.682 9.600 -13.017 1.00 91.12 557 ARG A CA 1
ATOM 4277 C C . ARG A 1 557 ? 5.024 9.300 -13.680 1.00 91.12 557 ARG A C 1
ATOM 4279 O O . ARG A 1 557 ? 5.850 10.202 -13.778 1.00 91.12 557 ARG A O 1
ATOM 4286 N N . GLN A 1 558 ? 5.217 8.074 -14.168 1.00 89.06 558 GLN A N 1
ATOM 4287 C CA . GLN A 1 558 ? 6.437 7.681 -14.876 1.00 89.06 558 GLN A CA 1
ATOM 4288 C C . GLN A 1 558 ? 6.640 8.499 -16.160 1.00 89.06 558 GLN A C 1
ATOM 4290 O O . GLN A 1 558 ? 7.754 8.922 -16.458 1.00 89.06 558 GLN A O 1
ATOM 4295 N N . LEU A 1 559 ? 5.566 8.757 -16.912 1.00 86.44 559 LEU A N 1
ATOM 4296 C CA . LEU A 1 559 ? 5.633 9.601 -18.108 1.00 86.44 559 LEU A CA 1
ATOM 4297 C C . LEU A 1 559 ? 5.883 11.077 -17.777 1.00 86.44 559 LEU A C 1
ATOM 4299 O O . LEU A 1 559 ? 6.655 11.731 -18.475 1.00 86.44 559 LEU A O 1
ATOM 4303 N N . ALA A 1 560 ? 5.265 11.597 -16.714 1.00 86.06 560 ALA A N 1
ATOM 4304 C CA . ALA A 1 560 ? 5.501 12.958 -16.241 1.00 86.06 560 ALA A CA 1
ATOM 4305 C C . ALA A 1 560 ? 6.953 13.149 -15.776 1.00 86.06 560 ALA A C 1
ATOM 4307 O O . ALA A 1 560 ? 7.554 14.180 -16.061 1.00 86.06 560 ALA A O 1
ATOM 4308 N N . GLU A 1 561 ? 7.549 12.149 -15.121 1.00 85.81 561 GLU A N 1
ATOM 4309 C CA . GLU A 1 561 ? 8.965 12.193 -14.750 1.00 85.81 561 GLU A CA 1
ATOM 4310 C C . GLU A 1 561 ? 9.868 12.282 -15.987 1.00 85.81 561 GLU A C 1
ATOM 4312 O O . GLU A 1 561 ? 10.772 13.117 -16.037 1.00 85.81 561 GLU A O 1
ATOM 4317 N N . GLU A 1 562 ? 9.599 11.469 -17.008 1.00 81.44 562 GLU A N 1
ATOM 4318 C CA . GLU A 1 562 ? 10.373 11.498 -18.249 1.00 81.44 562 GLU A CA 1
ATOM 4319 C C . GLU A 1 562 ? 10.232 12.845 -18.980 1.00 81.44 562 GLU A C 1
ATOM 4321 O O . GLU A 1 562 ? 11.225 13.417 -19.426 1.00 81.44 562 GLU A O 1
ATOM 4326 N N . ALA A 1 563 ? 9.023 13.412 -19.035 1.00 78.75 563 ALA A N 1
ATOM 4327 C CA . ALA A 1 563 ? 8.792 14.743 -19.601 1.00 78.75 563 ALA A CA 1
ATOM 4328 C C . ALA A 1 563 ? 9.477 15.856 -18.783 1.00 78.75 563 ALA A C 1
ATOM 4330 O O . ALA A 1 563 ? 10.059 16.782 -19.349 1.00 78.75 563 ALA A O 1
ATOM 4331 N N . SER A 1 564 ? 9.494 15.744 -17.451 1.00 77.38 564 SER A N 1
ATOM 4332 C CA . SER A 1 564 ? 10.187 16.701 -16.583 1.00 77.38 564 SER A CA 1
ATOM 4333 C C . SER A 1 564 ? 11.697 16.688 -16.816 1.00 77.38 564 SER A C 1
ATOM 4335 O O . SER A 1 564 ? 12.324 17.748 -16.770 1.00 77.38 564 SER A O 1
ATOM 4337 N N . ARG A 1 565 ? 12.293 15.524 -17.109 1.00 76.44 565 ARG A N 1
ATOM 4338 C CA . ARG A 1 565 ? 13.720 15.418 -17.471 1.00 76.44 565 ARG A CA 1
ATOM 4339 C C . ARG A 1 565 ? 14.051 16.128 -18.784 1.00 76.44 565 ARG A C 1
ATOM 4341 O O . ARG A 1 565 ? 15.196 16.525 -18.983 1.00 76.44 565 ARG A O 1
ATOM 4348 N N . GLN A 1 566 ? 13.060 16.326 -19.653 1.00 76.12 566 GLN A N 1
ATOM 4349 C CA . GLN A 1 566 ? 13.198 17.060 -20.914 1.00 76.12 566 GLN A CA 1
ATOM 4350 C C . GLN A 1 566 ? 13.036 18.583 -20.751 1.00 76.12 566 GLN A C 1
ATOM 4352 O O . GLN A 1 566 ? 13.210 19.315 -21.722 1.00 76.12 566 GLN A O 1
ATOM 4357 N N . GLY A 1 567 ? 12.775 19.073 -19.532 1.00 72.75 567 GLY A N 1
ATOM 4358 C CA . GLY A 1 567 ? 12.731 20.502 -19.206 1.00 72.75 567 GLY A CA 1
ATOM 4359 C C . GLY A 1 567 ? 11.330 21.118 -19.152 1.00 72.75 567 GLY A C 1
ATOM 4360 O O . GLY A 1 567 ? 11.223 22.341 -19.087 1.00 72.75 567 GLY A O 1
ATOM 4361 N N . ASP A 1 568 ? 10.265 20.309 -19.162 1.00 75.88 568 ASP A N 1
ATOM 4362 C CA . ASP A 1 568 ? 8.891 20.804 -19.031 1.00 75.88 568 ASP A CA 1
ATOM 4363 C C . ASP A 1 568 ? 8.530 21.072 -17.555 1.00 75.88 568 ASP A C 1
ATOM 4365 O O . ASP A 1 568 ? 8.439 20.158 -16.730 1.00 75.88 568 ASP A O 1
ATOM 4369 N N . CYS A 1 569 ? 8.317 22.342 -17.201 1.00 75.25 569 CYS A N 1
ATOM 4370 C CA . CYS A 1 569 ? 7.961 22.744 -15.839 1.00 75.25 569 CYS A CA 1
ATOM 4371 C C . CYS A 1 569 ? 6.547 22.298 -15.430 1.00 75.25 569 CYS A C 1
ATOM 4373 O O . CYS A 1 569 ? 6.313 22.039 -14.245 1.00 75.25 569 CYS A O 1
ATOM 4375 N N . ALA A 1 570 ? 5.622 22.144 -16.386 1.00 80.56 570 ALA A N 1
ATOM 4376 C CA . ALA A 1 570 ? 4.283 21.627 -16.117 1.00 80.56 570 ALA A CA 1
ATOM 4377 C C . ALA A 1 570 ? 4.336 20.145 -15.711 1.00 80.56 570 ALA A C 1
ATOM 4379 O O . ALA A 1 570 ? 3.553 19.702 -14.867 1.00 80.56 570 ALA A O 1
ATOM 4380 N N . ALA A 1 571 ? 5.314 19.398 -16.233 1.00 80.25 571 ALA A N 1
ATOM 4381 C CA . ALA A 1 571 ? 5.528 17.998 -15.889 1.00 80.25 571 ALA A CA 1
ATOM 4382 C C . ALA A 1 571 ? 5.981 17.805 -14.428 1.00 80.25 571 ALA A C 1
ATOM 4384 O O . ALA A 1 571 ? 5.584 16.829 -13.796 1.00 80.25 571 ALA A O 1
ATOM 4385 N N . CYS A 1 572 ? 6.716 18.761 -13.848 1.00 77.62 572 CYS A N 1
ATOM 4386 C CA . CYS A 1 572 ? 7.092 18.738 -12.428 1.00 77.62 572 CYS A CA 1
ATOM 4387 C C . CYS A 1 572 ? 5.864 18.882 -11.506 1.00 77.62 572 CYS A C 1
ATOM 4389 O O . CYS A 1 572 ? 5.685 18.114 -10.556 1.00 77.62 572 CYS A O 1
ATOM 4391 N N . ILE A 1 573 ? 4.962 19.819 -11.826 1.00 86.06 573 ILE A N 1
ATOM 4392 C CA . ILE A 1 573 ? 3.704 20.007 -11.085 1.00 86.06 573 ILE A CA 1
ATOM 4393 C C . ILE A 1 573 ? 2.817 18.764 -11.231 1.00 86.06 573 ILE A C 1
ATOM 4395 O O . ILE A 1 573 ? 2.298 18.254 -10.237 1.00 86.06 573 ILE A O 1
ATOM 4399 N N . ALA A 1 574 ? 2.693 18.231 -12.451 1.00 86.00 574 ALA A N 1
ATOM 4400 C CA . ALA A 1 574 ? 1.948 17.005 -12.710 1.00 86.00 574 ALA A CA 1
ATOM 4401 C C . ALA A 1 574 ? 2.521 15.807 -11.937 1.00 86.00 574 ALA A C 1
ATOM 4403 O O . ALA A 1 574 ? 1.757 15.059 -11.333 1.00 86.00 574 ALA A O 1
ATOM 4404 N N . GLN A 1 575 ? 3.847 15.642 -11.880 1.00 87.38 575 GLN A N 1
ATOM 4405 C CA . GLN A 1 575 ? 4.499 14.572 -11.118 1.00 87.38 575 GLN A CA 1
ATOM 4406 C C . GLN A 1 575 ? 4.175 14.658 -9.617 1.00 87.38 575 GLN A C 1
ATOM 4408 O O . GLN A 1 575 ? 3.945 13.626 -8.978 1.00 87.38 575 GLN A O 1
ATOM 4413 N N . CYS A 1 576 ? 4.120 15.873 -9.062 1.00 85.44 576 CYS A N 1
ATOM 4414 C CA . CYS A 1 576 ? 3.722 16.108 -7.675 1.00 85.44 576 CYS A CA 1
ATOM 4415 C C . CYS A 1 576 ? 2.253 15.717 -7.438 1.00 85.44 576 CYS A C 1
ATOM 4417 O O . CYS A 1 576 ? 1.979 14.864 -6.593 1.00 85.44 576 CYS A O 1
ATOM 4419 N N . ILE A 1 577 ? 1.324 16.248 -8.245 1.00 90.56 577 ILE A N 1
ATOM 4420 C CA . ILE A 1 577 ? -0.120 15.963 -8.134 1.00 90.56 577 ILE A CA 1
ATOM 4421 C C . ILE A 1 577 ? -0.399 14.466 -8.304 1.00 90.56 577 ILE A C 1
ATOM 4423 O O . ILE A 1 577 ? -1.096 13.869 -7.485 1.00 90.56 577 ILE A O 1
ATOM 4427 N N . LEU A 1 578 ? 0.177 13.837 -9.331 1.00 89.88 578 LEU A N 1
ATOM 4428 C CA . LEU A 1 578 ? 0.033 12.402 -9.580 1.00 89.88 578 LEU A CA 1
ATOM 4429 C C . LEU A 1 578 ? 0.622 11.568 -8.439 1.00 89.88 578 LEU A C 1
ATOM 4431 O O . LEU A 1 578 ? 0.072 10.523 -8.114 1.00 89.88 578 LEU A O 1
ATOM 4435 N N . GLY A 1 579 ? 1.695 12.038 -7.796 1.00 86.88 579 GLY A N 1
ATOM 4436 C CA . GLY A 1 579 ? 2.230 11.427 -6.578 1.00 86.88 579 GLY A CA 1
ATOM 4437 C C . GLY A 1 579 ? 1.246 11.446 -5.416 1.00 86.88 579 GLY A C 1
ATOM 4438 O O . GLY A 1 579 ? 1.022 10.412 -4.788 1.00 86.88 579 GLY A O 1
ATOM 4439 N N . CYS A 1 580 ? 0.626 12.598 -5.160 1.00 89.31 580 CYS A N 1
ATOM 4440 C CA . CYS A 1 580 ? -0.395 12.732 -4.123 1.00 89.31 580 CYS A CA 1
ATOM 4441 C C . CYS A 1 580 ? -1.610 11.839 -4.416 1.00 89.31 580 CYS A C 1
ATOM 4443 O O . CYS A 1 580 ? -2.056 11.106 -3.535 1.00 89.31 580 CYS A O 1
ATOM 4445 N N . LEU A 1 581 ? -2.102 11.841 -5.661 1.00 91.62 581 LEU A N 1
ATOM 4446 C CA . LEU A 1 581 ? -3.232 11.005 -6.080 1.00 91.62 581 LEU A CA 1
ATOM 4447 C C . LEU A 1 581 ? -2.916 9.511 -5.991 1.00 91.62 581 LEU A C 1
ATOM 4449 O O . LEU A 1 581 ? -3.758 8.737 -5.543 1.00 91.62 581 LEU A O 1
ATOM 4453 N N . GLN A 1 582 ? -1.709 9.099 -6.390 1.00 91.06 582 GLN A N 1
ATOM 4454 C CA . GLN A 1 582 ? -1.267 7.713 -6.262 1.00 91.06 582 GLN A CA 1
ATOM 4455 C C . GLN A 1 582 ? -1.268 7.282 -4.792 1.00 91.06 582 GLN A C 1
ATOM 4457 O O . GLN A 1 582 ? -1.844 6.247 -4.474 1.00 91.06 582 GLN A O 1
ATOM 4462 N N . SER A 1 583 ? -0.681 8.087 -3.901 1.00 87.06 583 SER A N 1
ATOM 4463 C CA . SER A 1 583 ? -0.631 7.795 -2.461 1.00 87.06 583 SER A CA 1
ATOM 4464 C C . SER A 1 583 ? -2.031 7.684 -1.841 1.00 87.06 583 SER A C 1
ATOM 4466 O O . SER A 1 583 ? -2.328 6.740 -1.101 1.00 87.06 583 SER A O 1
ATOM 4468 N N . LEU A 1 584 ? -2.931 8.605 -2.205 1.00 88.31 584 LEU A N 1
ATOM 4469 C CA . LEU A 1 584 ? -4.322 8.589 -1.755 1.00 88.31 584 LEU A CA 1
ATOM 4470 C C . LEU A 1 584 ? -5.041 7.314 -2.214 1.00 88.31 584 LEU A C 1
ATOM 4472 O O . LEU A 1 584 ? -5.674 6.633 -1.408 1.00 88.31 584 LEU A O 1
ATOM 4476 N N . MET A 1 585 ? -4.912 6.966 -3.497 1.00 90.94 585 MET A N 1
ATOM 4477 C CA . MET A 1 585 ? -5.550 5.775 -4.056 1.00 90.94 585 MET A CA 1
ATOM 4478 C C . MET A 1 585 ? -4.957 4.474 -3.514 1.00 90.94 585 MET A C 1
ATOM 4480 O O . MET A 1 585 ? -5.703 3.529 -3.289 1.00 90.94 585 MET A O 1
ATOM 4484 N N . GLU A 1 586 ? -3.648 4.400 -3.269 1.00 89.19 586 GLU A N 1
ATOM 4485 C CA . GLU A 1 586 ? -3.021 3.235 -2.629 1.00 89.19 586 GLU A CA 1
ATOM 4486 C C . GLU A 1 586 ? -3.540 3.034 -1.200 1.00 89.19 586 GLU A C 1
ATOM 4488 O O . GLU A 1 586 ? -3.851 1.905 -0.814 1.00 89.19 586 GLU A O 1
ATOM 4493 N N . THR A 1 587 ? -3.712 4.124 -0.449 1.00 88.12 587 THR A N 1
ATOM 4494 C CA . THR A 1 587 ? -4.290 4.091 0.902 1.00 88.12 587 THR A CA 1
ATOM 4495 C C . THR A 1 587 ? -5.749 3.644 0.865 1.00 88.12 587 THR A C 1
ATOM 4497 O O . THR A 1 587 ? -6.128 2.720 1.580 1.00 88.12 587 THR A O 1
ATOM 4500 N N . PHE A 1 588 ? -6.562 4.229 -0.018 1.00 91.31 588 PHE A N 1
ATOM 4501 C CA . PHE A 1 588 ? -7.956 3.821 -0.201 1.00 91.31 588 PHE A CA 1
ATOM 4502 C C . PHE A 1 588 ? -8.071 2.342 -0.600 1.00 91.31 588 PHE A C 1
ATOM 4504 O O . PHE A 1 588 ? -8.858 1.596 -0.017 1.00 91.31 588 PHE A O 1
ATOM 4511 N N . ASN A 1 589 ? -7.240 1.893 -1.546 1.00 93.88 589 ASN A N 1
ATOM 4512 C CA . ASN A 1 589 ? -7.188 0.504 -1.991 1.00 93.88 589 ASN A CA 1
ATOM 4513 C C . ASN A 1 589 ? -6.850 -0.458 -0.850 1.00 93.88 589 ASN A C 1
ATOM 4515 O O . ASN A 1 589 ? -7.482 -1.509 -0.758 1.00 93.88 589 ASN A O 1
ATOM 4519 N N . ARG A 1 590 ? -5.886 -0.108 0.017 1.00 93.62 590 ARG A N 1
ATOM 4520 C CA . ARG A 1 590 ? -5.501 -0.927 1.179 1.00 93.62 590 ARG A CA 1
ATOM 4521 C C . ARG A 1 590 ? -6.727 -1.266 2.027 1.00 93.62 590 ARG A C 1
ATOM 4523 O O . ARG A 1 590 ? -6.968 -2.433 2.298 1.00 93.62 590 ARG A O 1
ATOM 4530 N N . TRP A 1 591 ? -7.554 -0.281 2.368 1.00 93.94 591 TRP A N 1
ATOM 4531 C CA . TRP A 1 591 ? -8.751 -0.506 3.189 1.00 93.94 591 TRP A CA 1
ATOM 4532 C C . TRP A 1 591 ? -9.889 -1.176 2.415 1.00 93.94 591 TRP A C 1
ATOM 4534 O O . TRP A 1 591 ? -10.509 -2.120 2.908 1.00 93.94 591 TRP A O 1
ATOM 4544 N N . ALA A 1 592 ? -10.143 -0.744 1.177 1.00 95.62 592 ALA A N 1
ATOM 4545 C CA . ALA A 1 592 ? -11.202 -1.308 0.344 1.00 95.62 592 ALA A CA 1
ATOM 4546 C C . ALA A 1 592 ? -10.981 -2.807 0.075 1.00 95.62 592 ALA A C 1
ATOM 4548 O O . ALA A 1 592 ? -11.923 -3.600 0.142 1.00 95.62 592 ALA A O 1
ATOM 4549 N N . PHE A 1 593 ? -9.738 -3.227 -0.185 1.00 97.19 593 PHE A N 1
ATOM 4550 C CA . PHE A 1 593 ? -9.429 -4.627 -0.467 1.00 97.19 593 PHE A CA 1
ATOM 4551 C C . PHE A 1 593 ? -9.567 -5.552 0.742 1.00 97.19 593 PHE A C 1
ATOM 4553 O O . PHE A 1 593 ? -9.840 -6.738 0.540 1.00 97.19 593 PHE A O 1
ATOM 4560 N N . VAL A 1 594 ? -9.484 -5.036 1.974 1.00 96.69 594 VAL A N 1
ATOM 4561 C CA . VAL A 1 594 ? -9.852 -5.813 3.166 1.00 96.69 594 VAL A CA 1
ATOM 4562 C C . VAL A 1 594 ? -11.323 -6.226 3.075 1.00 96.69 594 VAL A C 1
ATOM 4564 O O . VAL A 1 594 ? -11.628 -7.416 3.111 1.00 96.69 594 VAL A O 1
ATOM 4567 N N . TYR A 1 595 ? -12.238 -5.284 2.827 1.00 94.56 595 TYR A N 1
ATOM 4568 C CA . TYR A 1 595 ? -13.668 -5.584 2.661 1.00 94.56 595 TYR A CA 1
ATOM 4569 C C . TYR A 1 595 ? -13.959 -6.481 1.447 1.00 94.56 595 TYR A C 1
ATOM 4571 O O . TYR A 1 595 ? -14.810 -7.371 1.522 1.00 94.56 595 TYR A O 1
ATOM 4579 N N . VAL A 1 596 ? -13.236 -6.307 0.335 1.00 95.12 596 VAL A N 1
ATOM 4580 C CA . VAL A 1 596 ? -13.329 -7.216 -0.825 1.00 95.12 596 VAL A CA 1
ATOM 4581 C C . VAL A 1 596 ? -12.899 -8.644 -0.450 1.00 95.12 596 VAL A C 1
ATOM 4583 O O . VAL A 1 596 ? -13.510 -9.607 -0.916 1.00 95.12 596 VAL A O 1
ATOM 4586 N N . GLY A 1 597 ? -11.884 -8.806 0.403 1.00 94.31 597 GLY A N 1
ATOM 4587 C CA . GLY A 1 597 ? -11.400 -10.110 0.871 1.00 94.31 597 GLY A CA 1
ATOM 4588 C C . GLY A 1 597 ? -12.326 -10.799 1.881 1.00 94.31 597 GLY A C 1
ATOM 4589 O O . GLY A 1 597 ? -12.556 -12.013 1.788 1.00 94.31 597 GLY A O 1
ATOM 4590 N N . ILE A 1 598 ? -12.879 -10.028 2.823 1.00 92.75 598 ILE A N 1
ATOM 4591 C CA . ILE A 1 598 ? -13.777 -10.523 3.877 1.00 92.75 598 ILE A CA 1
ATOM 4592 C C . ILE A 1 598 ? -15.161 -10.837 3.300 1.00 92.75 598 ILE A C 1
ATOM 4594 O O . ILE A 1 598 ? -15.626 -11.973 3.397 1.00 92.75 598 ILE A O 1
ATOM 4598 N N . TYR A 1 599 ? -15.795 -9.852 2.659 1.00 90.06 599 TYR A N 1
ATOM 4599 C CA . TYR A 1 599 ? -17.203 -9.917 2.255 1.00 90.06 599 TYR A CA 1
ATOM 4600 C C . TYR A 1 599 ? -17.410 -10.201 0.770 1.00 90.06 599 TYR A C 1
ATOM 4602 O O . TYR A 1 599 ? -18.469 -10.686 0.378 1.00 90.06 599 TYR A O 1
ATOM 4610 N N . GLY A 1 600 ? -16.423 -9.914 -0.082 1.00 89.25 600 GLY A N 1
ATOM 4611 C CA . GLY A 1 600 ? -16.596 -10.047 -1.528 1.00 89.25 600 GLY A CA 1
ATOM 4612 C C . GLY A 1 600 ? -17.546 -9.004 -2.112 1.00 89.25 600 GLY A C 1
ATOM 4613 O O . GLY A 1 600 ? -18.321 -9.329 -3.012 1.00 89.25 600 GLY A O 1
ATOM 4614 N N . TYR A 1 601 ? -17.519 -7.767 -1.607 1.00 90.25 601 TYR A N 1
ATOM 4615 C CA . TYR A 1 601 ? -18.215 -6.641 -2.235 1.00 90.25 601 TYR A CA 1
ATOM 4616 C C . TYR A 1 601 ? -17.558 -6.209 -3.544 1.00 90.25 601 TYR A C 1
ATOM 4618 O O . TYR A 1 601 ? -16.397 -6.519 -3.814 1.00 90.25 601 TYR A O 1
ATOM 4626 N N . LYS A 1 602 ? -18.315 -5.453 -4.347 1.00 92.88 602 LYS A N 1
ATOM 4627 C CA . LYS A 1 602 ? -17.732 -4.668 -5.437 1.00 92.88 602 LYS A CA 1
ATOM 4628 C C . LYS A 1 602 ? -16.787 -3.624 -4.855 1.00 92.88 602 LYS A C 1
ATOM 4630 O O . LYS A 1 602 ? -16.993 -3.161 -3.736 1.00 92.88 602 LYS A O 1
ATOM 4635 N N . PHE A 1 603 ? -15.784 -3.219 -5.619 1.00 93.81 603 PHE A N 1
ATOM 4636 C CA . PHE A 1 603 ? -14.708 -2.367 -5.105 1.00 93.81 603 PHE A CA 1
ATOM 4637 C C . PHE A 1 603 ? -15.202 -1.021 -4.540 1.00 93.81 603 PHE A C 1
ATOM 4639 O O . PHE A 1 603 ? -14.819 -0.646 -3.435 1.00 93.81 603 PHE A O 1
ATOM 4646 N N . MET A 1 604 ? -16.087 -0.315 -5.256 1.00 91.38 604 MET A N 1
ATOM 4647 C CA . MET A 1 604 ? -16.605 0.984 -4.793 1.00 91.38 604 MET A CA 1
ATOM 4648 C C . MET A 1 604 ? -17.481 0.850 -3.545 1.00 91.38 604 MET A C 1
ATOM 4650 O O . MET A 1 604 ? -17.409 1.691 -2.651 1.00 91.38 604 MET A O 1
ATOM 4654 N N . ASP A 1 605 ? -18.284 -0.213 -3.478 1.00 90.69 605 ASP A N 1
ATOM 4655 C CA . ASP A 1 605 ? -19.156 -0.488 -2.335 1.00 90.69 605 ASP A CA 1
ATOM 4656 C C . ASP A 1 605 ? -18.318 -0.868 -1.106 1.00 90.69 605 ASP A C 1
ATOM 4658 O O . ASP A 1 605 ? -18.563 -0.367 -0.013 1.00 90.69 605 ASP A O 1
ATOM 4662 N N . ALA A 1 606 ? -17.273 -1.681 -1.302 1.00 91.88 606 ALA A N 1
ATOM 4663 C CA . ALA A 1 606 ? -16.302 -2.046 -0.274 1.00 91.88 606 ALA A CA 1
ATOM 4664 C C . ALA A 1 606 ? -15.587 -0.814 0.295 1.00 91.88 606 ALA A C 1
ATOM 4666 O O . ALA A 1 606 ? -15.538 -0.635 1.509 1.00 91.88 606 ALA A O 1
ATOM 4667 N N . GLY A 1 607 ? -15.067 0.045 -0.586 1.00 91.19 607 GLY A N 1
ATOM 4668 C CA . GLY A 1 607 ? -14.366 1.265 -0.201 1.00 91.19 607 GLY A CA 1
ATOM 4669 C C . GLY A 1 607 ? -15.268 2.260 0.529 1.00 91.19 607 GLY A C 1
ATOM 4670 O O . GLY A 1 607 ? -14.869 2.829 1.538 1.00 91.19 607 GLY A O 1
ATOM 4671 N N . ARG A 1 608 ? -16.518 2.430 0.083 1.00 89.19 608 ARG A N 1
ATOM 4672 C CA . ARG A 1 608 ? -17.485 3.281 0.790 1.00 89.19 608 ARG A CA 1
ATOM 4673 C C . ARG A 1 608 ? -17.832 2.715 2.166 1.00 89.19 608 ARG A C 1
ATOM 4675 O O . ARG A 1 608 ? -17.842 3.469 3.130 1.00 89.19 608 ARG A O 1
ATOM 4682 N N . ALA A 1 609 ? -18.085 1.410 2.256 1.00 89.50 609 ALA A N 1
ATOM 4683 C CA . ALA A 1 609 ? -18.469 0.760 3.504 1.00 89.50 609 ALA A CA 1
ATOM 4684 C C . ALA A 1 609 ? -17.353 0.814 4.557 1.00 89.50 609 ALA A C 1
ATOM 4686 O O . ALA A 1 609 ? -17.627 1.147 5.704 1.00 89.50 609 ALA A O 1
ATOM 4687 N N . VAL A 1 610 ? -16.098 0.547 4.173 1.00 90.75 610 VAL A N 1
ATOM 4688 C CA . VAL A 1 610 ? -14.972 0.595 5.119 1.00 90.75 610 VAL A CA 1
ATOM 4689 C C . VAL A 1 610 ? -14.672 2.021 5.584 1.00 90.75 610 VAL A C 1
ATOM 4691 O O . VAL A 1 610 ? -14.439 2.236 6.769 1.00 90.75 610 VAL A O 1
ATOM 4694 N N . MET A 1 611 ? -14.745 3.011 4.686 1.00 88.38 611 MET A N 1
ATOM 4695 C CA . MET A 1 611 ? -14.550 4.413 5.067 1.00 88.38 611 MET A CA 1
ATOM 4696 C C . MET A 1 611 ? -15.677 4.909 5.973 1.00 88.38 611 MET A C 1
ATOM 4698 O O . MET A 1 611 ? -15.417 5.616 6.939 1.00 88.38 611 MET A O 1
ATOM 4702 N N . GLN A 1 612 ? -16.918 4.498 5.701 1.00 87.44 612 GLN A N 1
ATOM 4703 C CA . GLN A 1 612 ? -18.047 4.804 6.571 1.00 87.44 612 GLN A CA 1
ATOM 4704 C C . GLN A 1 612 ? -17.896 4.141 7.946 1.00 87.44 612 GLN A C 1
ATOM 4706 O O . GLN A 1 612 ? -18.121 4.801 8.952 1.00 87.44 612 GLN A O 1
ATOM 4711 N N . LEU A 1 613 ? -17.440 2.884 8.008 1.00 87.00 613 LEU A N 1
ATOM 4712 C CA . LEU A 1 613 ? -17.155 2.212 9.279 1.00 87.00 613 LEU A CA 1
ATOM 4713 C C . LEU A 1 613 ? -16.132 2.998 10.112 1.00 87.00 613 LEU A C 1
ATOM 4715 O O . LEU A 1 613 ? -16.320 3.167 11.315 1.00 87.00 613 LEU A O 1
ATOM 4719 N N . PHE A 1 614 ? -15.050 3.468 9.488 1.00 87.00 614 PHE A N 1
ATOM 4720 C CA . PHE A 1 614 ? -14.017 4.219 10.199 1.00 87.00 614 PHE A CA 1
ATOM 4721 C C . PHE A 1 614 ? -14.499 5.581 10.676 1.00 87.00 614 PHE A C 1
ATOM 4723 O O . PHE A 1 614 ? -14.213 5.940 11.818 1.00 87.00 614 PHE A O 1
ATOM 4730 N N . HIS A 1 615 ? -15.283 6.279 9.860 1.00 83.75 615 HIS A N 1
ATOM 4731 C CA . HIS A 1 615 ? -15.900 7.542 10.238 1.00 83.75 615 HIS A CA 1
ATOM 4732 C C . HIS A 1 615 ? -16.887 7.361 11.404 1.00 83.75 615 HIS A C 1
ATOM 4734 O O . HIS A 1 615 ? -16.778 8.037 12.425 1.00 83.75 615 HIS A O 1
ATOM 4740 N N . ASP A 1 616 ? -17.797 6.386 11.308 1.00 82.12 616 ASP A N 1
ATOM 4741 C CA . ASP A 1 616 ? -18.832 6.126 12.318 1.00 82.12 616 ASP A CA 1
ATOM 4742 C C . ASP A 1 616 ? -18.238 5.663 13.664 1.00 82.12 616 ASP A C 1
ATOM 4744 O O . ASP A 1 616 ? -18.850 5.844 14.717 1.00 82.12 616 ASP A O 1
ATOM 4748 N N . ARG A 1 617 ? -17.029 5.082 13.644 1.00 78.38 617 ARG A N 1
ATOM 4749 C CA . ARG A 1 617 ? -16.267 4.669 14.833 1.00 78.38 617 ARG A CA 1
ATOM 4750 C C . ARG A 1 617 ? -15.175 5.663 15.250 1.00 78.38 617 ARG A C 1
ATOM 4752 O O . ARG A 1 617 ? -14.447 5.367 16.185 1.00 78.38 617 ARG A O 1
ATOM 4759 N N . GLY A 1 618 ? -14.972 6.785 14.560 1.00 75.56 618 GLY A N 1
ATOM 4760 C CA . GLY A 1 618 ? -13.895 7.737 14.883 1.00 75.56 618 GLY A CA 1
ATOM 4761 C C . GLY A 1 618 ? -12.464 7.189 14.718 1.00 75.56 618 GLY A C 1
ATOM 4762 O O . GLY A 1 618 ? -11.532 7.669 15.365 1.00 75.56 618 GLY A O 1
ATOM 4763 N N . PHE A 1 619 ? -12.263 6.183 13.861 1.00 76.06 619 PHE A N 1
ATOM 4764 C CA . PHE A 1 619 ? -10.957 5.555 13.609 1.00 76.06 619 PHE A CA 1
ATOM 4765 C C . PHE A 1 619 ? -10.076 6.335 12.614 1.00 76.06 619 PHE A C 1
ATOM 4767 O O . PHE A 1 619 ? -8.900 5.995 12.459 1.00 76.06 619 PHE A O 1
ATOM 4774 N N . ASP A 1 620 ? -10.585 7.400 11.982 1.00 71.81 620 ASP A N 1
ATOM 4775 C CA . ASP A 1 620 ? -9.877 8.181 10.951 1.00 71.81 620 ASP A CA 1
ATOM 4776 C C . ASP A 1 620 ? -8.494 8.680 11.406 1.00 71.81 620 ASP A C 1
ATOM 4778 O O . ASP A 1 620 ? -7.518 8.640 10.652 1.00 71.81 620 ASP A O 1
ATOM 4782 N N . ALA A 1 621 ? -8.377 9.119 12.663 1.00 65.75 621 ALA A N 1
ATOM 4783 C CA . ALA A 1 621 ? -7.114 9.594 13.232 1.00 65.75 621 ALA A CA 1
ATOM 4784 C C . ALA A 1 621 ? -6.152 8.455 13.612 1.00 65.75 621 ALA A C 1
ATOM 4786 O O . ALA A 1 621 ? -4.941 8.650 13.645 1.00 65.75 621 ALA A O 1
ATOM 4787 N N . ILE A 1 622 ? -6.676 7.267 13.917 1.00 69.94 622 ILE A N 1
ATOM 4788 C CA . ILE A 1 622 ? -5.873 6.110 14.334 1.00 69.94 622 ILE A CA 1
ATOM 4789 C C . ILE A 1 622 ? -5.215 5.471 13.108 1.00 69.94 622 ILE A C 1
ATOM 4791 O O . ILE A 1 622 ? -4.038 5.118 13.131 1.00 69.94 622 ILE A O 1
ATOM 4795 N N . ILE A 1 623 ? -5.976 5.358 12.025 1.00 72.88 623 ILE A N 1
ATOM 4796 C CA . ILE A 1 623 ? -5.574 4.655 10.808 1.00 72.88 623 ILE A CA 1
ATOM 4797 C C . ILE A 1 623 ? -4.500 5.408 10.025 1.00 72.88 623 ILE A C 1
ATOM 4799 O O . ILE A 1 623 ? -3.586 4.795 9.472 1.00 72.88 623 ILE A O 1
ATOM 4803 N N . ASN A 1 624 ? -4.585 6.738 9.999 1.00 67.62 624 ASN A N 1
ATOM 4804 C CA . ASN A 1 624 ? -3.597 7.576 9.322 1.00 67.62 624 ASN A CA 1
ATOM 4805 C C . ASN A 1 624 ? -2.220 7.571 10.011 1.00 67.62 624 ASN A C 1
ATOM 4807 O O . ASN A 1 624 ? -1.235 7.967 9.394 1.00 67.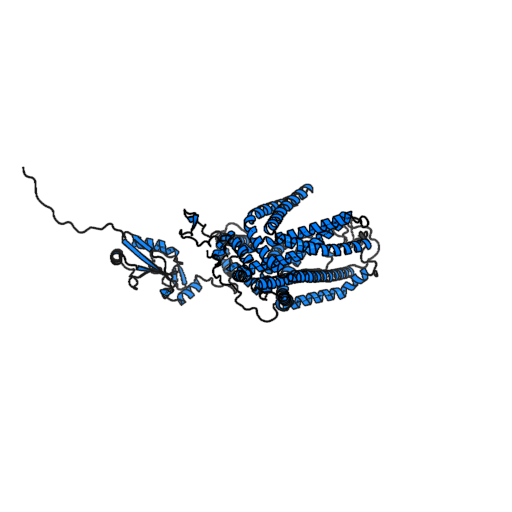62 624 ASN A O 1
ATOM 4811 N N . ASP A 1 625 ? -2.138 7.091 11.254 1.00 63.50 625 ASP A N 1
ATOM 4812 C CA . ASP A 1 625 ? -0.914 7.050 12.059 1.00 63.50 625 ASP A CA 1
ATOM 4813 C C . ASP A 1 625 ? -0.326 5.622 12.192 1.00 63.50 625 ASP A C 1
ATOM 4815 O O . ASP A 1 625 ? 0.396 5.319 13.147 1.00 63.50 625 ASP A O 1
ATOM 4819 N N . ASP A 1 626 ? -0.614 4.730 11.235 1.00 75.81 626 ASP A N 1
ATOM 4820 C CA . ASP A 1 626 ? -0.084 3.359 11.202 1.00 75.81 626 ASP A CA 1
ATOM 4821 C C . ASP A 1 626 ? 1.443 3.317 10.975 1.00 75.81 626 ASP A C 1
ATOM 4823 O O . ASP A 1 626 ? 1.960 3.502 9.872 1.00 75.81 626 ASP A O 1
ATOM 4827 N N . LEU A 1 627 ? 2.176 3.015 12.050 1.00 83.50 627 LEU A N 1
ATOM 4828 C CA . LEU A 1 627 ? 3.636 2.874 12.076 1.00 83.50 627 LEU A CA 1
ATOM 4829 C C . LEU A 1 627 ? 4.144 1.492 11.636 1.00 83.50 627 LEU A C 1
ATOM 4831 O O . LEU A 1 627 ? 5.355 1.303 11.458 1.00 83.50 627 LEU A O 1
ATOM 4835 N N . VAL A 1 628 ? 3.257 0.501 11.521 1.00 88.19 628 VAL A N 1
ATOM 4836 C CA . VAL A 1 628 ? 3.662 -0.903 11.406 1.00 88.19 628 VAL A CA 1
ATOM 4837 C C . VAL A 1 628 ? 4.327 -1.183 10.059 1.00 88.19 628 VAL A C 1
ATOM 4839 O O . VAL A 1 628 ? 5.376 -1.831 10.023 1.00 88.19 628 VAL A O 1
ATOM 4842 N N . GLY A 1 629 ? 3.800 -0.622 8.967 1.00 87.12 629 GLY A N 1
ATOM 4843 C CA . GLY A 1 629 ? 4.374 -0.780 7.626 1.00 87.12 629 GLY A CA 1
ATOM 4844 C C . GLY A 1 629 ? 5.833 -0.308 7.527 1.00 87.12 629 GLY A C 1
ATOM 4845 O O . GLY A 1 629 ? 6.676 -0.978 6.919 1.00 87.12 629 GLY A O 1
ATOM 4846 N N . THR A 1 630 ? 6.175 0.798 8.197 1.00 87.00 630 THR A N 1
ATOM 4847 C CA . THR A 1 630 ? 7.551 1.326 8.251 1.00 87.00 630 THR A CA 1
ATOM 4848 C C . THR A 1 630 ? 8.488 0.371 8.988 1.00 87.00 630 THR A C 1
ATOM 4850 O O . THR A 1 630 ? 9.584 0.077 8.505 1.00 87.00 630 THR A O 1
ATOM 4853 N N . ALA A 1 631 ? 8.053 -0.171 10.129 1.00 91.44 631 ALA A N 1
ATOM 4854 C CA . ALA A 1 631 ? 8.844 -1.129 10.900 1.00 91.44 631 ALA A CA 1
ATOM 4855 C C . ALA A 1 631 ? 9.072 -2.446 10.137 1.00 91.44 631 ALA A C 1
ATOM 4857 O O . ALA A 1 631 ? 10.180 -2.983 10.144 1.00 91.44 631 ALA A O 1
ATOM 4858 N N . LEU A 1 632 ? 8.052 -2.937 9.429 1.00 93.56 632 LEU A N 1
ATOM 4859 C CA . LEU A 1 632 ? 8.136 -4.135 8.589 1.00 93.56 632 LEU A CA 1
ATOM 4860 C C . LEU A 1 632 ? 9.087 -3.941 7.396 1.00 93.56 632 LEU A C 1
ATOM 4862 O O . LEU A 1 632 ? 9.890 -4.824 7.087 1.00 93.56 632 LEU A O 1
ATOM 4866 N N . THR A 1 633 ? 9.066 -2.764 6.767 1.00 92.00 633 THR A N 1
ATOM 4867 C CA . THR A 1 633 ? 10.006 -2.411 5.688 1.00 92.00 633 THR A CA 1
ATOM 4868 C C . THR A 1 633 ? 11.442 -2.327 6.207 1.00 92.00 633 THR A C 1
ATOM 4870 O O . THR A 1 633 ? 12.370 -2.823 5.566 1.00 92.00 633 THR A O 1
ATOM 4873 N N . PHE A 1 634 ? 11.638 -1.763 7.401 1.00 92.56 634 PHE A N 1
ATOM 4874 C CA . PHE A 1 634 ? 12.946 -1.731 8.050 1.00 92.56 634 PHE A CA 1
ATOM 4875 C C . PHE A 1 634 ? 13.462 -3.139 8.383 1.00 92.56 634 PHE A C 1
ATOM 4877 O O . PHE A 1 634 ? 14.631 -3.448 8.148 1.00 92.56 634 PHE A O 1
ATOM 4884 N N . ALA A 1 635 ? 12.587 -4.028 8.855 1.00 94.19 635 ALA A N 1
ATOM 4885 C CA . ALA A 1 635 ? 12.934 -5.425 9.084 1.00 94.19 635 ALA A CA 1
ATOM 4886 C C . ALA A 1 635 ? 13.360 -6.131 7.780 1.00 94.19 635 ALA A C 1
ATOM 4888 O O . ALA A 1 635 ? 14.356 -6.858 7.777 1.00 94.19 635 ALA A O 1
ATOM 4889 N N . ALA A 1 636 ? 12.677 -5.870 6.658 1.00 95.44 636 ALA A N 1
ATOM 4890 C CA . ALA A 1 636 ? 13.077 -6.382 5.344 1.00 95.44 636 ALA A CA 1
ATOM 4891 C C . ALA A 1 636 ? 14.448 -5.843 4.892 1.00 95.44 636 ALA A C 1
ATOM 4893 O O . ALA A 1 636 ? 15.277 -6.605 4.393 1.00 95.44 636 ALA A O 1
ATOM 4894 N N . PHE A 1 637 ? 14.726 -4.557 5.129 1.00 94.50 637 PHE A N 1
ATOM 4895 C CA . PHE A 1 637 ? 16.047 -3.970 4.887 1.00 94.50 637 PHE A CA 1
ATOM 4896 C C . PHE A 1 637 ? 17.141 -4.642 5.726 1.00 94.50 637 PHE A C 1
ATOM 4898 O O . PHE A 1 637 ? 18.210 -4.943 5.202 1.00 94.50 637 PHE A O 1
ATOM 4905 N N . GLY A 1 638 ? 16.858 -4.966 6.991 1.00 94.31 638 GLY A N 1
ATOM 4906 C CA . GLY A 1 638 ? 17.770 -5.732 7.842 1.00 94.31 638 GLY A CA 1
ATOM 4907 C C . GLY A 1 638 ? 18.145 -7.094 7.245 1.00 94.31 638 GLY A C 1
ATOM 4908 O O . GLY A 1 638 ? 19.320 -7.456 7.251 1.00 94.31 638 GLY A O 1
ATOM 4909 N N . VAL A 1 639 ? 17.185 -7.822 6.659 1.00 96.38 639 VAL A N 1
ATOM 4910 C CA . VAL A 1 639 ? 17.466 -9.079 5.934 1.00 96.38 639 VAL A CA 1
ATOM 4911 C C . VAL A 1 639 ? 18.325 -8.822 4.698 1.00 96.38 639 VAL A C 1
ATOM 4913 O O . VAL A 1 639 ? 19.293 -9.543 4.476 1.00 96.38 639 VAL A O 1
ATOM 4916 N N . GLY A 1 640 ? 18.027 -7.768 3.935 1.00 96.25 640 GLY A N 1
ATOM 4917 C CA . GLY A 1 640 ? 18.857 -7.334 2.811 1.00 96.25 640 GLY A CA 1
ATOM 4918 C C . GLY A 1 640 ? 20.313 -7.087 3.222 1.00 96.25 640 GLY A C 1
ATOM 4919 O O . GLY A 1 640 ? 21.223 -7.620 2.595 1.00 96.25 640 GLY A O 1
ATOM 4920 N N . CYS A 1 641 ? 20.550 -6.358 4.315 1.00 95.44 641 CYS A N 1
ATOM 4921 C CA . CYS A 1 641 ? 21.893 -6.123 4.850 1.00 95.44 641 CYS A CA 1
ATOM 4922 C C . CYS A 1 641 ? 22.597 -7.420 5.270 1.00 95.44 641 CYS A C 1
ATOM 4924 O O . CYS A 1 641 ? 23.777 -7.595 4.973 1.00 95.44 641 CYS A O 1
ATOM 4926 N N . LEU A 1 642 ? 21.888 -8.354 5.914 1.00 96.25 642 LEU A N 1
ATOM 4927 C CA . LEU A 1 642 ? 22.448 -9.666 6.263 1.00 96.25 642 LEU A CA 1
ATOM 4928 C C . LEU A 1 642 ? 22.843 -10.459 5.009 1.00 96.25 642 LEU A C 1
ATOM 4930 O O . LEU A 1 642 ? 23.935 -11.019 4.955 1.00 96.25 642 LEU A O 1
ATOM 4934 N N . CYS A 1 643 ? 22.007 -10.462 3.971 1.00 95.44 643 CYS A N 1
ATOM 4935 C CA . CYS A 1 643 ? 22.331 -11.096 2.694 1.00 95.44 643 CYS A CA 1
ATOM 4936 C C . CYS A 1 643 ? 23.486 -10.390 1.963 1.00 95.44 643 CYS A C 1
ATOM 4938 O O . CYS A 1 643 ? 24.309 -11.061 1.343 1.00 95.44 643 CYS A O 1
ATOM 4940 N N . ALA A 1 644 ? 23.598 -9.064 2.067 1.00 95.38 644 ALA A N 1
ATOM 4941 C CA . ALA A 1 644 ? 24.727 -8.309 1.530 1.00 95.38 644 ALA A CA 1
ATOM 4942 C C . ALA A 1 644 ? 26.045 -8.692 2.219 1.00 95.38 644 ALA A C 1
ATOM 4944 O O . ALA A 1 644 ? 27.055 -8.896 1.546 1.00 95.38 644 ALA A O 1
ATOM 4945 N N . LEU A 1 645 ? 26.025 -8.866 3.547 1.00 95.06 645 LEU A N 1
ATOM 4946 C CA . LEU A 1 645 ? 27.171 -9.370 4.308 1.00 95.06 645 LEU A CA 1
ATOM 4947 C C . LEU A 1 645 ? 27.558 -10.784 3.868 1.00 95.06 645 LEU A C 1
ATOM 4949 O O . LEU A 1 645 ? 28.741 -11.055 3.699 1.00 95.06 645 LEU A O 1
ATOM 4953 N N . LEU A 1 646 ? 26.589 -11.670 3.620 1.00 92.94 646 LEU A N 1
ATOM 4954 C CA . LEU A 1 646 ? 26.873 -13.004 3.078 1.00 92.94 646 LEU A CA 1
ATOM 4955 C C . LEU A 1 646 ? 27.502 -12.936 1.678 1.00 92.94 646 LEU A C 1
ATOM 4957 O O . LEU A 1 646 ? 28.446 -13.673 1.406 1.00 92.94 646 LEU A O 1
ATOM 4961 N N . GLY A 1 647 ? 27.036 -12.025 0.817 1.00 90.81 647 GLY A N 1
ATOM 4962 C CA . GLY A 1 647 ? 27.651 -11.764 -0.489 1.00 90.81 647 GLY A CA 1
ATOM 4963 C C . GLY A 1 647 ? 29.093 -11.253 -0.379 1.00 90.81 647 GLY A C 1
ATOM 4964 O O . GLY A 1 647 ? 29.956 -11.678 -1.144 1.00 90.81 647 GLY A O 1
ATOM 4965 N N . LEU A 1 648 ? 29.377 -10.402 0.612 1.00 91.62 648 LEU A N 1
ATOM 4966 C CA . LEU A 1 648 ? 30.730 -9.923 0.916 1.00 91.62 648 LEU A CA 1
ATOM 4967 C C . LEU A 1 648 ? 31.628 -11.052 1.442 1.00 91.62 648 LEU A C 1
ATOM 4969 O O . LEU A 1 648 ? 32.766 -11.195 1.011 1.00 91.62 648 LEU A O 1
ATOM 4973 N N . VAL A 1 649 ? 31.122 -11.880 2.358 1.00 91.31 649 VAL A N 1
ATOM 4974 C CA . VAL A 1 649 ? 31.860 -13.039 2.885 1.00 91.31 649 VAL A CA 1
ATOM 4975 C C . VAL A 1 649 ? 32.183 -14.023 1.761 1.00 91.31 649 VAL A C 1
ATOM 4977 O O . VAL A 1 649 ? 33.311 -14.504 1.682 1.00 91.31 649 VAL A O 1
ATOM 4980 N N . TYR A 1 650 ? 31.234 -14.273 0.856 1.00 88.25 650 TYR A N 1
ATOM 4981 C CA . TYR A 1 650 ? 31.454 -15.120 -0.313 1.00 88.25 650 TYR A CA 1
ATOM 4982 C C . TYR A 1 650 ? 32.590 -14.592 -1.204 1.00 88.25 650 TYR A C 1
ATOM 4984 O O . TYR A 1 650 ? 33.465 -15.367 -1.583 1.00 88.25 650 TYR A O 1
ATOM 4992 N N . TYR A 1 651 ? 32.647 -13.276 -1.447 1.00 87.56 651 TYR A N 1
ATOM 4993 C CA . TYR A 1 651 ? 33.744 -12.637 -2.188 1.00 87.56 651 TYR A CA 1
ATOM 4994 C C . TYR A 1 651 ? 35.131 -12.907 -1.574 1.00 87.56 651 TYR A C 1
ATOM 4996 O O . TYR A 1 651 ? 36.085 -13.163 -2.309 1.00 87.56 651 TYR A O 1
ATOM 5004 N N . TYR A 1 652 ? 35.251 -12.875 -0.242 1.00 88.62 652 TYR A N 1
ATOM 5005 C CA . TYR A 1 652 ? 36.527 -13.111 0.446 1.00 88.62 652 TYR A CA 1
ATOM 5006 C C . TYR A 1 652 ? 36.935 -14.588 0.506 1.00 88.62 652 TYR A C 1
ATOM 5008 O O . TYR A 1 652 ? 38.128 -14.881 0.572 1.00 88.62 652 TYR A O 1
ATOM 5016 N N . ILE A 1 653 ? 35.974 -15.516 0.508 1.00 87.94 653 ILE A N 1
ATOM 5017 C CA . ILE A 1 653 ? 36.256 -16.957 0.564 1.00 87.94 653 ILE A CA 1
ATOM 5018 C C . ILE A 1 653 ? 36.614 -17.492 -0.824 1.00 87.94 653 ILE A C 1
ATOM 5020 O O . ILE A 1 653 ? 37.564 -18.261 -0.965 1.00 87.94 653 ILE A O 1
ATOM 5024 N N . ASP A 1 654 ? 35.868 -17.093 -1.852 1.00 80.31 654 ASP A N 1
ATOM 5025 C CA . ASP A 1 654 ? 36.002 -17.650 -3.193 1.00 80.31 654 ASP A CA 1
ATOM 5026 C C . ASP A 1 654 ? 36.899 -16.784 -4.086 1.00 80.31 654 ASP A C 1
ATOM 5028 O O . ASP A 1 654 ? 36.463 -16.128 -5.035 1.00 80.31 654 ASP A O 1
ATOM 5032 N N . VAL A 1 655 ? 38.199 -16.807 -3.775 1.00 68.00 655 VAL A N 1
ATOM 5033 C CA . VAL A 1 655 ? 39.250 -16.064 -4.499 1.00 68.00 655 VAL A CA 1
ATOM 5034 C C . VAL A 1 655 ? 39.307 -16.449 -5.990 1.00 68.00 655 VAL A C 1
ATOM 5036 O O . VAL A 1 655 ? 39.841 -15.700 -6.805 1.00 68.00 655 VAL A O 1
ATOM 5039 N N . SER A 1 656 ? 38.722 -17.589 -6.378 1.00 66.94 656 SER A N 1
ATOM 5040 C CA . SER A 1 656 ? 38.683 -18.054 -7.768 1.00 66.94 656 SER A CA 1
ATOM 5041 C C . SER A 1 656 ? 37.704 -17.276 -8.663 1.00 66.94 656 SER A C 1
ATOM 5043 O O . SER A 1 656 ? 37.919 -17.200 -9.870 1.00 66.94 656 SER A O 1
ATOM 5045 N N . ASN A 1 657 ? 36.682 -16.635 -8.081 1.00 64.31 657 ASN A N 1
ATOM 5046 C CA . ASN A 1 657 ? 35.593 -15.954 -8.796 1.00 64.31 657 ASN A CA 1
ATOM 5047 C C . ASN A 1 657 ? 35.688 -14.411 -8.744 1.00 64.31 657 ASN A C 1
ATOM 5049 O O . ASN A 1 657 ? 34.685 -13.699 -8.835 1.00 64.31 657 ASN A O 1
ATOM 5053 N N . GLN A 1 658 ? 36.902 -13.866 -8.613 1.00 69.44 658 GLN A N 1
ATOM 5054 C CA . GLN A 1 658 ? 37.160 -12.423 -8.526 1.00 69.44 658 GLN A CA 1
ATOM 5055 C C . GLN A 1 658 ? 37.171 -11.759 -9.916 1.00 69.44 658 GLN A C 1
ATOM 5057 O O . GLN A 1 658 ? 38.219 -11.506 -10.510 1.00 69.44 658 GLN A O 1
ATOM 5062 N N . PHE A 1 659 ? 35.986 -11.471 -10.457 1.00 76.50 659 PHE A N 1
ATOM 5063 C CA . PHE A 1 659 ? 35.840 -10.645 -11.661 1.00 76.50 659 PHE A CA 1
ATOM 5064 C C . PHE A 1 659 ? 35.835 -9.143 -11.332 1.00 76.50 659 PHE A C 1
ATOM 5066 O O . PHE A 1 659 ? 35.709 -8.728 -10.177 1.00 76.50 659 PHE A O 1
ATOM 5073 N N . GLN A 1 660 ? 35.984 -8.303 -12.362 1.00 77.31 660 GLN A N 1
ATOM 5074 C CA . GLN A 1 660 ? 35.991 -6.845 -12.208 1.00 77.31 660 GLN A CA 1
ATOM 5075 C C . GLN A 1 660 ? 34.740 -6.377 -11.448 1.00 77.31 660 GLN A C 1
ATOM 5077 O O . GLN A 1 660 ? 33.618 -6.694 -11.836 1.00 77.31 660 GLN A O 1
ATOM 5082 N N . TYR A 1 661 ? 34.951 -5.617 -10.370 1.00 81.25 661 TYR A N 1
ATOM 5083 C CA . TYR A 1 661 ? 33.904 -5.099 -9.480 1.00 81.25 661 TYR A CA 1
ATOM 5084 C C . TYR A 1 661 ? 33.128 -6.150 -8.660 1.00 81.25 661 TYR A C 1
ATOM 5086 O O . TYR A 1 661 ? 32.118 -5.794 -8.049 1.00 81.25 661 TYR A O 1
ATOM 5094 N N . ALA A 1 662 ? 33.589 -7.406 -8.574 1.00 81.38 662 ALA A N 1
ATOM 5095 C CA . ALA A 1 662 ? 32.946 -8.446 -7.759 1.00 81.38 662 ALA A CA 1
ATOM 5096 C C . ALA A 1 662 ? 32.783 -8.041 -6.277 1.00 81.38 662 ALA A C 1
ATOM 5098 O O . ALA A 1 662 ? 31.750 -8.344 -5.681 1.00 81.38 662 ALA A O 1
ATOM 5099 N N . GLU A 1 663 ? 33.735 -7.271 -5.729 1.00 85.50 663 GLU A N 1
ATOM 5100 C CA . GLU A 1 663 ? 33.686 -6.694 -4.373 1.00 85.50 663 GLU A CA 1
ATOM 5101 C C . GLU A 1 663 ? 32.406 -5.884 -4.112 1.00 85.50 663 GLU A C 1
ATOM 5103 O O . GLU A 1 663 ? 31.883 -5.884 -3.001 1.00 85.50 663 GLU A O 1
ATOM 5108 N N . TYR A 1 664 ? 31.868 -5.222 -5.141 1.00 87.94 664 TYR A N 1
ATOM 5109 C CA . TYR A 1 664 ? 30.655 -4.408 -5.045 1.00 87.94 664 TYR A CA 1
ATOM 5110 C C . TYR A 1 664 ? 29.419 -5.146 -5.568 1.00 87.94 664 TYR A C 1
ATOM 5112 O O . TYR A 1 664 ? 28.337 -5.024 -4.996 1.00 87.94 664 TYR A O 1
ATOM 5120 N N . ILE A 1 665 ? 29.564 -5.929 -6.641 1.00 86.25 665 ILE A N 1
ATOM 5121 C CA . ILE A 1 665 ? 28.449 -6.614 -7.308 1.00 86.25 665 ILE A CA 1
ATOM 5122 C C . ILE A 1 665 ? 27.858 -7.711 -6.417 1.00 86.25 665 ILE A C 1
ATOM 5124 O O . ILE A 1 665 ? 26.633 -7.818 -6.325 1.00 86.25 665 ILE A O 1
ATOM 5128 N N . LEU A 1 666 ? 28.690 -8.515 -5.746 1.00 87.19 666 LEU A N 1
ATOM 5129 C CA . LEU A 1 666 ? 28.211 -9.653 -4.954 1.00 87.19 666 LEU A CA 1
ATOM 5130 C C . LEU A 1 666 ? 27.418 -9.205 -3.707 1.00 87.19 666 LEU A C 1
ATOM 5132 O O . LEU A 1 666 ? 26.292 -9.685 -3.532 1.00 87.19 666 LEU A O 1
ATOM 5136 N N . PRO A 1 667 ? 27.891 -8.240 -2.887 1.00 91.44 667 PRO A N 1
ATOM 5137 C CA . PRO A 1 667 ? 27.089 -7.702 -1.786 1.00 91.44 667 PRO A CA 1
ATOM 5138 C C . PRO A 1 667 ? 25.820 -6.994 -2.261 1.00 91.44 667 PRO A C 1
ATOM 5140 O O . PRO A 1 667 ? 24.765 -7.152 -1.649 1.00 91.44 667 PRO A O 1
ATOM 5143 N N . LEU A 1 668 ? 25.890 -6.239 -3.363 1.00 91.62 668 LEU A N 1
ATOM 5144 C CA . LEU A 1 668 ? 24.732 -5.528 -3.906 1.00 91.62 668 LEU A CA 1
ATOM 5145 C C . LEU A 1 668 ? 23.648 -6.500 -4.391 1.00 91.62 668 LEU A C 1
ATOM 5147 O O . LEU A 1 668 ? 22.462 -6.291 -4.141 1.00 91.62 668 LEU A O 1
ATOM 5151 N N . THR A 1 669 ? 24.058 -7.601 -5.022 1.00 87.94 669 THR A N 1
ATOM 5152 C CA . THR A 1 669 ? 23.153 -8.687 -5.417 1.00 87.94 669 THR A CA 1
ATOM 5153 C C . THR A 1 669 ? 22.493 -9.307 -4.185 1.00 87.94 669 THR A C 1
ATOM 5155 O O . THR A 1 669 ? 21.271 -9.451 -4.149 1.00 87.94 669 THR A O 1
ATOM 5158 N N . GLY A 1 670 ? 23.270 -9.585 -3.132 1.00 91.50 670 GLY A N 1
ATOM 5159 C CA . GLY A 1 670 ? 22.736 -10.051 -1.852 1.00 91.50 670 GLY A CA 1
ATOM 5160 C C . GLY A 1 670 ? 21.733 -9.083 -1.225 1.00 91.50 670 GLY A C 1
ATOM 5161 O O . GLY A 1 670 ? 20.678 -9.523 -0.772 1.00 91.50 670 GLY A O 1
ATOM 5162 N N . LEU A 1 671 ? 22.003 -7.775 -1.266 1.00 94.81 671 LEU A N 1
ATOM 5163 C CA . LEU A 1 671 ? 21.094 -6.745 -0.760 1.00 94.81 671 LEU A CA 1
ATOM 5164 C C . LEU A 1 671 ? 19.739 -6.783 -1.472 1.00 94.81 671 LEU A C 1
ATOM 5166 O O . LEU A 1 671 ? 18.705 -6.838 -0.808 1.00 94.81 671 LEU A O 1
ATOM 5170 N N . PHE A 1 672 ? 19.732 -6.766 -2.808 1.00 92.38 672 PHE A N 1
ATOM 5171 C CA . PHE A 1 672 ? 18.494 -6.703 -3.588 1.00 92.38 672 PHE A CA 1
ATOM 5172 C C . PHE A 1 672 ? 17.674 -7.989 -3.509 1.00 92.38 672 PHE A C 1
ATOM 5174 O O . PHE A 1 672 ? 16.462 -7.916 -3.304 1.00 92.38 672 PHE A O 1
ATOM 5181 N N . PHE A 1 673 ? 18.310 -9.159 -3.625 1.00 89.56 673 PHE A N 1
ATOM 5182 C CA . PHE A 1 673 ? 17.604 -10.435 -3.486 1.00 89.56 673 PHE A CA 1
ATOM 5183 C C . PHE A 1 673 ? 17.114 -10.646 -2.051 1.00 89.56 673 PHE A C 1
ATOM 5185 O O . PHE A 1 673 ? 15.962 -11.029 -1.851 1.00 89.56 673 PHE A O 1
ATOM 5192 N N . GLY A 1 674 ? 17.944 -10.329 -1.053 1.00 93.88 674 GLY A N 1
ATOM 5193 C CA . GLY A 1 674 ? 17.569 -10.406 0.357 1.00 93.88 674 GLY A CA 1
ATOM 5194 C C . GLY A 1 674 ? 16.377 -9.514 0.690 1.00 93.88 674 GLY A C 1
ATOM 5195 O O . GLY A 1 674 ? 15.399 -9.981 1.271 1.00 93.88 674 GLY A O 1
ATOM 5196 N N . LEU A 1 675 ? 16.418 -8.252 0.254 1.00 94.56 675 LEU A N 1
ATOM 5197 C CA . LEU A 1 675 ? 15.322 -7.301 0.427 1.00 94.56 675 LEU A CA 1
ATOM 5198 C C . LEU A 1 675 ? 14.054 -7.758 -0.308 1.00 94.56 675 LEU A C 1
ATOM 5200 O O . LEU A 1 675 ? 12.978 -7.779 0.287 1.00 94.56 675 LEU A O 1
ATOM 5204 N N . GLY A 1 676 ? 14.173 -8.149 -1.580 1.00 90.69 676 GLY A N 1
ATOM 5205 C CA . GLY A 1 676 ? 13.038 -8.566 -2.405 1.00 90.69 676 GLY A CA 1
ATOM 5206 C C . GLY A 1 676 ? 12.301 -9.772 -1.824 1.00 90.69 676 GLY A C 1
ATOM 5207 O O . GLY A 1 676 ? 11.075 -9.760 -1.733 1.00 90.69 676 GLY A O 1
ATOM 5208 N N . VAL A 1 677 ? 13.045 -10.778 -1.356 1.00 92.31 677 VAL A N 1
ATOM 5209 C CA . VAL A 1 677 ? 12.474 -11.957 -0.691 1.00 92.31 677 VAL A CA 1
ATOM 5210 C C . VAL A 1 677 ? 11.862 -11.586 0.660 1.00 92.31 677 VAL A C 1
ATOM 5212 O O . VAL A 1 677 ? 10.775 -12.060 0.986 1.00 92.31 677 VAL A O 1
ATOM 5215 N N . ALA A 1 678 ? 12.509 -10.713 1.438 1.00 95.12 678 ALA A N 1
ATOM 5216 C CA . ALA A 1 678 ? 12.045 -10.355 2.774 1.00 95.12 678 ALA A CA 1
ATOM 5217 C C . ALA A 1 678 ? 10.776 -9.495 2.792 1.00 95.12 678 ALA A C 1
ATOM 5219 O O . ALA A 1 678 ? 9.994 -9.595 3.736 1.00 95.12 678 ALA A O 1
ATOM 5220 N N . ILE A 1 679 ? 10.522 -8.699 1.749 1.00 93.88 679 ILE A N 1
ATOM 5221 C CA . ILE A 1 679 ? 9.285 -7.911 1.625 1.00 93.88 679 ILE A CA 1
ATOM 5222 C C . ILE A 1 679 ? 8.040 -8.813 1.589 1.00 93.88 679 ILE A C 1
ATOM 5224 O O . ILE A 1 679 ? 6.976 -8.395 2.034 1.00 93.88 679 ILE A O 1
ATOM 5228 N N . ILE A 1 680 ? 8.152 -10.063 1.129 1.00 93.00 680 ILE A N 1
ATOM 5229 C CA . ILE A 1 680 ? 7.009 -10.974 0.972 1.00 93.00 680 ILE A CA 1
ATOM 5230 C C . ILE A 1 680 ? 6.367 -11.368 2.310 1.00 93.00 680 ILE A C 1
ATOM 5232 O O . ILE A 1 680 ? 5.191 -11.056 2.513 1.00 93.00 680 ILE A O 1
ATOM 5236 N N . PRO A 1 681 ? 7.076 -12.007 3.262 1.00 93.94 681 PRO A N 1
ATOM 5237 C CA . PRO A 1 681 ? 6.489 -12.321 4.561 1.00 93.94 681 PRO A CA 1
ATOM 5238 C C . PRO A 1 681 ? 6.115 -11.066 5.360 1.00 93.94 681 PRO A C 1
ATOM 5240 O O . PRO A 1 681 ? 5.132 -11.099 6.097 1.00 93.94 681 PRO A O 1
ATOM 5243 N N . MET A 1 682 ? 6.835 -9.954 5.180 1.00 94.88 682 MET A N 1
ATOM 5244 C CA . MET A 1 682 ? 6.503 -8.675 5.815 1.00 94.88 682 MET A CA 1
ATOM 5245 C C . MET A 1 682 ? 5.188 -8.093 5.275 1.00 94.88 682 MET A C 1
ATOM 5247 O O . MET A 1 682 ? 4.334 -7.689 6.056 1.00 94.88 682 MET A O 1
ATOM 5251 N N . GLY A 1 683 ? 4.965 -8.135 3.959 1.00 94.12 683 GLY A N 1
ATOM 5252 C CA . GLY A 1 683 ? 3.726 -7.677 3.323 1.00 94.12 683 GLY A CA 1
ATOM 5253 C C . GLY A 1 683 ? 2.497 -8.517 3.691 1.00 94.12 683 GLY A C 1
ATOM 5254 O O . GLY A 1 683 ? 1.387 -7.988 3.777 1.00 94.12 683 GLY A O 1
ATOM 5255 N N . VAL A 1 684 ? 2.683 -9.813 3.974 1.00 96.50 684 VAL A N 1
ATOM 5256 C CA . VAL A 1 684 ? 1.621 -10.666 4.540 1.00 96.50 684 VAL A CA 1
ATOM 5257 C C . VAL A 1 684 ? 1.195 -10.149 5.914 1.00 96.50 684 VAL A C 1
ATOM 5259 O O . VAL A 1 684 ? 0.001 -10.027 6.176 1.00 96.50 684 VAL A O 1
ATOM 5262 N N . VAL A 1 685 ? 2.146 -9.797 6.780 1.00 96.12 685 VAL A N 1
ATOM 5263 C CA . VAL A 1 685 ? 1.820 -9.264 8.110 1.00 96.12 685 VAL A CA 1
ATOM 5264 C C . VAL A 1 685 ? 1.248 -7.853 8.036 1.00 96.12 685 VAL A C 1
ATOM 5266 O O . VAL A 1 685 ? 0.290 -7.573 8.746 1.00 96.12 685 VAL A O 1
ATOM 5269 N N . ASP A 1 686 ? 1.733 -7.002 7.133 1.00 95.19 686 ASP A N 1
ATOM 5270 C CA . ASP A 1 686 ? 1.132 -5.685 6.879 1.00 95.19 686 ASP A CA 1
ATOM 5271 C C . ASP A 1 686 ? -0.353 -5.799 6.485 1.00 95.19 686 ASP A C 1
ATOM 5273 O O . ASP A 1 686 ? -1.219 -5.109 7.024 1.00 95.19 686 ASP A O 1
ATOM 5277 N N . SER A 1 687 ? -0.667 -6.758 5.609 1.00 96.44 687 SER A N 1
ATOM 5278 C CA . SER A 1 687 ? -2.044 -7.059 5.202 1.00 96.44 687 SER A CA 1
ATOM 5279 C C . SER A 1 687 ? -2.893 -7.574 6.369 1.00 96.44 687 SER A C 1
ATOM 5281 O O . SER A 1 687 ? -4.064 -7.214 6.505 1.00 96.44 687 SER A O 1
ATOM 5283 N N . ALA A 1 688 ? -2.302 -8.397 7.239 1.00 96.75 688 ALA A N 1
ATOM 5284 C CA . ALA A 1 688 ? -2.964 -8.877 8.442 1.00 96.75 688 ALA A CA 1
ATOM 5285 C C . ALA A 1 688 ? -3.267 -7.733 9.416 1.00 96.75 688 ALA A C 1
ATOM 5287 O O . ALA A 1 688 ? -4.382 -7.664 9.915 1.00 96.75 688 ALA A O 1
ATOM 5288 N N . VAL A 1 689 ? -2.333 -6.804 9.631 1.00 95.38 689 VAL A N 1
ATOM 5289 C CA . VAL A 1 689 ? -2.524 -5.633 10.505 1.00 95.38 689 VAL A CA 1
ATOM 5290 C C . VAL A 1 689 ? -3.672 -4.756 10.011 1.00 95.38 689 VAL A C 1
ATOM 5292 O O . VAL A 1 689 ? -4.563 -4.441 10.795 1.00 95.38 689 VAL A O 1
ATOM 5295 N N . ALA A 1 690 ? -3.724 -4.444 8.711 1.00 94.81 690 ALA A N 1
ATOM 5296 C CA . ALA A 1 690 ? -4.850 -3.706 8.128 1.00 94.81 690 ALA A CA 1
ATOM 5297 C C . ALA A 1 690 ? -6.198 -4.415 8.369 1.00 94.81 690 ALA A C 1
ATOM 5299 O O . ALA A 1 690 ? -7.219 -3.780 8.627 1.00 94.81 690 ALA A O 1
ATOM 5300 N N . THR A 1 691 ? -6.194 -5.749 8.347 1.00 95.88 691 THR A N 1
ATOM 5301 C CA . THR A 1 691 ? -7.389 -6.554 8.623 1.00 95.88 691 THR A CA 1
ATOM 5302 C C . THR A 1 691 ? -7.778 -6.520 10.097 1.00 95.88 691 THR A C 1
ATOM 5304 O O . THR A 1 691 ? -8.958 -6.389 10.402 1.00 95.88 691 THR A O 1
ATOM 5307 N N . ILE A 1 692 ? -6.805 -6.594 11.011 1.00 94.75 692 ILE A N 1
ATOM 5308 C CA . ILE A 1 692 ? -7.039 -6.455 12.454 1.00 94.75 692 ILE A CA 1
ATOM 5309 C C . ILE A 1 692 ? -7.698 -5.105 12.754 1.00 94.75 692 ILE A C 1
ATOM 5311 O O . ILE A 1 692 ? -8.691 -5.084 13.469 1.00 94.75 692 ILE A O 1
ATOM 5315 N N . PHE A 1 693 ? -7.225 -4.008 12.150 1.00 92.00 693 PHE A N 1
ATOM 5316 C CA . PHE A 1 693 ? -7.852 -2.688 12.291 1.00 92.00 693 PHE A CA 1
ATOM 5317 C C . PHE A 1 693 ? -9.326 -2.685 11.882 1.00 92.00 693 PHE A C 1
ATOM 5319 O O . PHE A 1 693 ? -10.176 -2.192 12.623 1.00 92.00 693 PHE A O 1
ATOM 5326 N N . VAL A 1 694 ? -9.633 -3.257 10.717 1.00 92.88 694 VAL A N 1
ATOM 5327 C CA . VAL A 1 694 ? -11.006 -3.348 10.210 1.00 92.88 694 VAL A CA 1
ATOM 5328 C C . VAL A 1 694 ? -11.885 -4.203 11.122 1.00 92.88 694 VAL A C 1
ATOM 5330 O O . VAL A 1 694 ? -12.946 -3.747 11.541 1.00 92.88 694 VAL A O 1
ATOM 5333 N N . CYS A 1 695 ? -11.450 -5.419 11.459 1.00 92.12 695 CYS A N 1
ATOM 5334 C CA . CYS A 1 695 ? -12.228 -6.329 12.297 1.00 92.12 695 CYS A CA 1
ATOM 5335 C C . CYS A 1 695 ? -12.442 -5.765 13.708 1.00 92.12 695 CYS A C 1
ATOM 5337 O O . CYS A 1 695 ? -13.519 -5.926 14.278 1.00 92.12 695 CYS A O 1
ATOM 5339 N N . PHE A 1 696 ? -11.439 -5.070 14.248 1.00 89.12 696 PHE A N 1
ATOM 5340 C CA . PHE A 1 696 ? -11.519 -4.410 15.545 1.00 89.12 696 PHE A CA 1
ATOM 5341 C C . PHE A 1 696 ? -12.499 -3.236 15.552 1.00 89.12 696 PHE A C 1
ATOM 5343 O O . PHE A 1 696 ? -13.266 -3.102 16.500 1.00 89.12 696 PHE A O 1
ATOM 5350 N N . ALA A 1 697 ? -12.519 -2.418 14.496 1.00 87.94 697 ALA A N 1
ATOM 5351 C CA . ALA A 1 697 ? -13.504 -1.346 14.352 1.00 87.94 697 ALA A CA 1
ATOM 5352 C C . ALA A 1 697 ? -14.937 -1.891 14.174 1.00 87.94 697 ALA A C 1
ATOM 5354 O O . ALA A 1 697 ? -15.905 -1.278 14.634 1.00 87.94 697 ALA A O 1
ATOM 5355 N N . GLU A 1 698 ? -15.083 -3.038 13.509 1.00 87.81 698 GLU A N 1
ATOM 5356 C CA . GLU A 1 698 ? -16.383 -3.645 13.228 1.00 87.81 698 GLU A CA 1
ATOM 5357 C C . GLU A 1 698 ? -17.014 -4.292 14.470 1.00 87.81 698 GLU A C 1
ATOM 5359 O O . GLU A 1 698 ? -18.132 -3.930 14.857 1.00 87.81 698 GLU A O 1
ATOM 5364 N N . ASP A 1 699 ? -16.295 -5.243 15.077 1.00 86.12 699 ASP A N 1
ATOM 5365 C CA . ASP A 1 699 ? -16.754 -6.091 16.179 1.00 86.12 699 ASP A CA 1
ATOM 5366 C C . ASP A 1 699 ? -15.556 -6.648 16.981 1.00 86.12 699 ASP A C 1
ATOM 5368 O O . ASP A 1 699 ? -15.016 -7.719 16.664 1.00 86.12 699 ASP A O 1
ATOM 5372 N N . PRO A 1 700 ? -15.125 -5.950 18.045 1.00 82.75 700 PRO A N 1
ATOM 5373 C CA . PRO A 1 700 ? -14.036 -6.424 18.889 1.00 82.75 700 PRO A CA 1
ATOM 5374 C C . PRO A 1 700 ? -14.461 -7.506 19.883 1.00 82.75 700 PRO A C 1
ATOM 5376 O O . PRO A 1 700 ? -13.612 -8.271 20.340 1.00 82.75 700 PRO A O 1
ATOM 5379 N N . VAL A 1 701 ? -15.758 -7.632 20.186 1.00 80.25 701 VAL A N 1
ATOM 5380 C CA . VAL A 1 701 ? -16.278 -8.664 21.101 1.00 80.25 701 VAL A CA 1
ATOM 5381 C C . VAL A 1 701 ? -16.128 -10.055 20.481 1.00 80.25 701 VAL A C 1
ATOM 5383 O O . VAL A 1 701 ? -15.843 -11.024 21.186 1.00 80.25 701 VAL A O 1
ATOM 5386 N N . ALA A 1 702 ? -16.209 -10.165 19.152 1.00 84.56 702 ALA A N 1
ATOM 5387 C CA . ALA A 1 702 ? -15.886 -11.405 18.449 1.00 84.56 702 ALA A CA 1
ATOM 5388 C C . ALA A 1 702 ? -14.488 -11.953 18.801 1.00 84.56 702 ALA A C 1
ATOM 5390 O O . ALA A 1 702 ? -14.343 -13.163 18.996 1.00 84.56 702 ALA A O 1
ATOM 5391 N N . LEU A 1 703 ? -13.482 -11.080 18.958 1.00 85.19 703 LEU A N 1
ATOM 5392 C CA . LEU A 1 703 ? -12.136 -11.495 19.361 1.00 85.19 703 LEU A CA 1
ATOM 5393 C C . LEU A 1 703 ? -12.091 -11.952 20.822 1.00 85.19 703 LEU A C 1
ATOM 5395 O O . LEU A 1 703 ? -11.373 -12.894 21.139 1.00 85.19 703 LEU A O 1
ATOM 5399 N N . GLN A 1 704 ? -12.874 -11.335 21.709 1.00 83.00 704 GLN A N 1
ATOM 5400 C CA . GLN A 1 704 ? -12.962 -11.757 23.111 1.00 83.00 704 GLN A CA 1
ATOM 5401 C C . GLN A 1 704 ? -13.418 -13.218 23.231 1.00 83.00 704 GLN A C 1
ATOM 5403 O O . GLN A 1 704 ? -12.915 -13.962 24.073 1.00 83.00 704 GLN A O 1
ATOM 5408 N N . HIS A 1 705 ? -14.357 -13.633 22.376 1.00 81.31 705 HIS A N 1
ATOM 5409 C CA . HIS A 1 705 ? -14.861 -15.003 22.348 1.00 81.31 705 HIS A CA 1
ATOM 5410 C C . HIS A 1 705 ? -13.895 -15.992 21.691 1.00 81.31 705 HIS A C 1
ATOM 5412 O O . HIS A 1 705 ? -13.818 -17.139 22.131 1.00 81.31 705 HIS A O 1
ATOM 5418 N N . SER A 1 706 ? -13.188 -15.585 20.634 1.00 82.94 706 SER A N 1
ATOM 5419 C CA . SER A 1 706 ? -12.309 -16.483 19.880 1.00 82.94 706 SER A CA 1
ATOM 5420 C C . SER A 1 706 ? -10.898 -16.589 20.478 1.00 82.94 706 SER A C 1
ATOM 5422 O O . SER A 1 706 ? -10.377 -17.699 20.581 1.00 82.94 706 SER A O 1
ATOM 5424 N N . HIS A 1 707 ? -10.298 -15.465 20.890 1.00 85.69 707 HIS A N 1
ATOM 5425 C CA . HIS A 1 707 ? -8.896 -15.338 21.316 1.00 85.69 707 HIS A CA 1
ATOM 5426 C C . HIS A 1 707 ? -8.728 -14.285 22.441 1.00 85.69 707 HIS A C 1
ATOM 5428 O O . HIS A 1 707 ? -8.266 -13.160 22.196 1.00 85.69 707 HIS A O 1
ATOM 5434 N N . PRO A 1 708 ? -9.074 -14.626 23.697 1.00 81.62 708 PRO A N 1
ATOM 5435 C CA . PRO A 1 708 ? -9.124 -13.669 24.803 1.00 81.62 708 PRO A CA 1
ATOM 5436 C C . PRO A 1 708 ? -7.758 -13.069 25.174 1.00 81.62 708 PRO A C 1
ATOM 5438 O O . PRO A 1 708 ? -7.707 -11.926 25.630 1.00 81.62 708 PRO A O 1
ATOM 5441 N N . GLU A 1 709 ? -6.640 -13.783 24.972 1.00 81.94 709 GLU A N 1
ATOM 5442 C CA . GLU A 1 709 ? -5.308 -13.248 25.289 1.00 81.94 709 GLU A CA 1
ATOM 5443 C C . GLU A 1 709 ? -4.944 -12.015 24.450 1.00 81.94 709 GLU A C 1
ATOM 5445 O O . GLU A 1 709 ? -4.436 -11.028 24.983 1.00 81.94 709 GLU A O 1
ATOM 5450 N N . HIS A 1 710 ? -5.250 -12.043 23.152 1.00 82.62 710 HIS A N 1
ATOM 5451 C CA . HIS A 1 710 ? -4.936 -10.957 22.223 1.00 82.62 710 HIS A CA 1
ATOM 5452 C C . HIS A 1 710 ? -5.913 -9.793 22.357 1.00 82.62 710 HIS A C 1
ATOM 5454 O O . HIS A 1 710 ? -5.524 -8.637 22.196 1.00 82.62 710 HIS A O 1
ATOM 5460 N N . PHE A 1 711 ? -7.165 -10.096 22.700 1.00 82.94 711 PHE A N 1
ATOM 5461 C CA . PHE A 1 711 ? -8.175 -9.090 22.989 1.00 82.94 711 PHE A CA 1
ATOM 5462 C C . PHE A 1 711 ? -7.785 -8.204 24.175 1.00 82.94 711 PHE A C 1
ATOM 5464 O O . PHE A 1 711 ? -7.823 -6.981 24.054 1.00 82.94 711 PHE A O 1
ATOM 5471 N N . ASN A 1 712 ? -7.365 -8.805 25.296 1.00 80.38 712 ASN A N 1
ATOM 5472 C CA . ASN A 1 712 ? -6.979 -8.045 26.486 1.00 80.38 712 ASN A CA 1
ATOM 5473 C C . ASN A 1 712 ? -5.812 -7.095 26.189 1.00 80.38 712 ASN A C 1
ATOM 5475 O O . ASN A 1 712 ? -5.887 -5.921 26.534 1.00 80.38 712 ASN A O 1
ATOM 5479 N N . GLU A 1 713 ? -4.770 -7.569 25.496 1.00 81.62 713 GLU A N 1
ATOM 5480 C CA . GLU A 1 713 ? -3.620 -6.730 25.131 1.00 81.62 713 GLU A CA 1
ATOM 5481 C C . GLU A 1 713 ? -4.040 -5.533 24.260 1.00 81.62 713 GLU A C 1
ATOM 5483 O O . GLU A 1 713 ? -3.670 -4.393 24.547 1.00 81.62 713 GLU A O 1
ATOM 5488 N N . LEU A 1 714 ? -4.849 -5.778 23.224 1.00 84.25 714 LEU A N 1
ATOM 5489 C CA . LEU A 1 714 ? -5.294 -4.737 22.301 1.00 84.25 714 LEU A CA 1
ATOM 5490 C C . LEU A 1 714 ? -6.203 -3.708 22.988 1.00 84.25 714 LEU A C 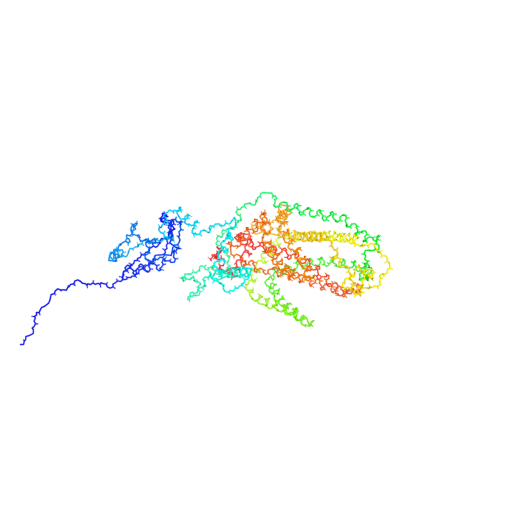1
ATOM 5492 O O . LEU A 1 714 ? -6.013 -2.505 22.809 1.00 84.25 714 LEU A O 1
ATOM 5496 N N . MET A 1 715 ? -7.146 -4.167 23.814 1.00 81.50 715 MET A N 1
ATOM 5497 C CA . MET A 1 715 ? -8.058 -3.297 24.560 1.00 81.50 715 MET A CA 1
ATOM 5498 C C . MET A 1 715 ? -7.337 -2.461 25.617 1.00 81.50 715 MET A C 1
ATOM 5500 O O . MET A 1 715 ? -7.642 -1.278 25.761 1.00 81.50 715 MET A O 1
ATOM 5504 N N . THR A 1 716 ? -6.373 -3.036 26.343 1.00 80.50 716 THR A N 1
ATOM 5505 C CA . THR A 1 716 ? -5.592 -2.298 27.346 1.00 80.50 716 THR A CA 1
ATOM 5506 C C . THR A 1 716 ? -4.793 -1.166 26.705 1.00 80.50 716 THR A C 1
ATOM 5508 O O . THR A 1 716 ? -4.840 -0.033 27.187 1.00 80.50 716 THR A O 1
ATOM 5511 N N . GLU A 1 717 ? -4.086 -1.441 25.606 1.00 82.06 717 GLU A N 1
ATOM 5512 C CA . GLU A 1 717 ? -3.294 -0.409 24.927 1.00 82.06 717 GLU A CA 1
ATOM 5513 C C . GLU A 1 717 ? -4.181 0.625 24.224 1.00 82.06 717 GLU A C 1
ATOM 5515 O O . GLU A 1 717 ? -3.839 1.809 24.185 1.00 82.06 717 GLU A O 1
ATOM 5520 N N . TRP A 1 718 ? -5.350 0.216 23.724 1.00 78.19 718 TRP A N 1
ATOM 5521 C CA . TRP A 1 718 ? -6.308 1.152 23.150 1.00 78.19 718 TRP A CA 1
ATOM 5522 C C . TRP A 1 718 ? -6.881 2.112 24.192 1.00 78.19 718 TRP A C 1
ATOM 5524 O O . TRP A 1 718 ? -6.854 3.324 23.980 1.00 78.19 718 TRP A O 1
ATOM 5534 N N . HIS A 1 719 ? -7.326 1.588 25.339 1.00 76.38 719 HIS A N 1
ATOM 5535 C CA . HIS A 1 719 ? -7.840 2.392 26.447 1.00 76.38 719 HIS A CA 1
ATOM 5536 C C . HIS A 1 719 ? -6.811 3.419 26.928 1.00 76.38 719 HIS A C 1
ATOM 5538 O O . HIS A 1 719 ? -7.153 4.573 27.171 1.00 76.38 719 HIS A O 1
ATOM 5544 N N . ARG A 1 720 ? -5.539 3.013 27.021 1.00 76.25 720 ARG A N 1
ATOM 5545 C CA . ARG A 1 720 ? -4.444 3.898 27.422 1.00 76.25 720 ARG A CA 1
ATOM 5546 C C . ARG A 1 720 ? -4.242 5.059 26.446 1.00 76.25 720 ARG A C 1
ATOM 5548 O O . ARG A 1 720 ? -3.944 6.164 26.889 1.00 76.25 720 ARG A O 1
ATOM 5555 N N . GLN A 1 721 ? -4.351 4.800 25.144 1.00 75.75 721 GLN A N 1
ATOM 5556 C CA . GLN A 1 721 ? -3.976 5.772 24.118 1.00 75.75 721 GLN A CA 1
ATOM 5557 C C . GLN A 1 721 ? -5.138 6.654 23.651 1.00 75.75 721 GLN A C 1
ATOM 5559 O O . GLN A 1 721 ? -4.931 7.822 23.327 1.00 75.75 721 GLN A O 1
ATOM 5564 N N . TYR A 1 722 ? -6.347 6.102 23.594 1.00 76.62 722 TYR A N 1
ATOM 5565 C CA . TYR A 1 722 ? -7.516 6.775 23.037 1.00 76.62 722 TYR A CA 1
ATOM 5566 C C . TYR A 1 722 ? -8.760 6.593 23.927 1.00 76.62 722 TYR A C 1
ATOM 5568 O O . TYR A 1 722 ? -9.787 6.116 23.441 1.00 76.62 722 TYR A O 1
ATOM 5576 N N . PRO A 1 723 ? -8.710 6.978 25.220 1.00 72.31 723 PRO A N 1
ATOM 5577 C CA . PRO A 1 723 ? -9.826 6.770 26.146 1.00 72.31 723 PRO A CA 1
ATOM 5578 C C . PRO A 1 723 ? -11.103 7.494 25.694 1.00 72.31 723 PRO A C 1
ATOM 5580 O O . PRO A 1 723 ? -12.187 6.921 25.761 1.00 72.31 723 PRO A O 1
ATOM 5583 N N . GLU A 1 724 ? -10.969 8.710 25.161 1.00 69.81 724 GLU A N 1
ATOM 5584 C CA . GLU A 1 724 ? -12.087 9.525 24.665 1.00 69.81 724 GLU A CA 1
ATOM 5585 C C . GLU A 1 724 ? -12.754 8.893 23.432 1.00 69.81 724 GLU A C 1
ATOM 5587 O O . GLU A 1 724 ? -13.977 8.781 23.366 1.00 69.81 724 GLU A O 1
ATOM 5592 N N . ILE A 1 725 ? -11.950 8.425 22.464 1.00 69.00 725 ILE A N 1
ATOM 5593 C CA . ILE A 1 725 ? -12.450 7.772 21.239 1.00 69.00 725 ILE A CA 1
ATOM 5594 C C . ILE A 1 725 ? -13.124 6.452 21.597 1.00 69.00 725 ILE A C 1
ATOM 5596 O O . ILE A 1 725 ? -14.168 6.124 21.039 1.00 69.00 725 ILE A O 1
ATOM 5600 N N . MET A 1 726 ? -12.555 5.711 22.549 1.00 69.94 726 MET A N 1
ATOM 5601 C CA . MET A 1 726 ? -13.135 4.475 23.055 1.00 69.94 726 MET A CA 1
ATOM 5602 C C . MET A 1 726 ? -14.563 4.738 23.567 1.00 69.94 726 MET A C 1
ATOM 5604 O O . MET A 1 726 ? -15.510 4.135 23.062 1.00 69.94 726 MET A O 1
ATOM 5608 N N . VAL A 1 727 ? -14.747 5.723 24.453 1.00 67.31 727 VAL A N 1
ATOM 5609 C CA . VAL A 1 727 ? -16.072 6.089 24.987 1.00 67.31 727 VAL A CA 1
ATOM 5610 C C . VAL A 1 727 ? -17.011 6.611 23.892 1.00 67.31 727 VAL A C 1
ATOM 5612 O O . VAL A 1 727 ? -18.146 6.142 23.795 1.00 67.31 727 VAL A O 1
ATOM 5615 N N . ALA A 1 728 ? -16.546 7.527 23.035 1.00 64.19 728 ALA A N 1
ATOM 5616 C CA . ALA A 1 728 ? -17.344 8.105 21.946 1.00 64.19 728 ALA A CA 1
ATOM 5617 C C . ALA A 1 728 ? -17.848 7.048 20.952 1.00 64.19 728 ALA A C 1
ATOM 5619 O O . ALA A 1 728 ? -18.948 7.160 20.416 1.00 64.19 728 ALA A O 1
ATOM 5620 N N . SER A 1 729 ? -17.070 5.986 20.753 1.00 61.94 729 SER A N 1
ATOM 5621 C CA . SER A 1 729 ? -17.398 4.901 19.826 1.00 61.94 729 SER A CA 1
ATOM 5622 C C . SER A 1 729 ? -18.238 3.790 20.472 1.00 61.94 729 SER A C 1
ATOM 5624 O O . SER A 1 729 ? -18.493 2.755 19.845 1.00 61.94 729 SER A O 1
ATOM 5626 N N . GLY A 1 730 ? -18.679 4.007 21.718 1.00 60.38 730 GLY A N 1
ATOM 5627 C CA . GLY A 1 730 ? -19.537 3.110 22.489 1.00 60.38 730 GLY A CA 1
ATOM 5628 C C . GLY A 1 730 ? -18.792 2.028 23.273 1.00 60.38 730 GLY A C 1
ATOM 5629 O O . GLY A 1 730 ? -19.437 1.140 23.826 1.00 60.38 730 GLY A O 1
ATOM 5630 N N . TYR A 1 731 ? -17.460 2.080 23.337 1.00 64.81 731 TYR A N 1
ATOM 5631 C CA . TYR A 1 731 ? -16.644 1.131 24.089 1.00 64.81 731 TYR A CA 1
ATOM 5632 C C . TYR A 1 731 ? -16.451 1.635 25.522 1.00 64.81 731 TYR A C 1
ATOM 5634 O O . TYR A 1 731 ? -15.819 2.660 25.767 1.00 64.81 731 TYR A O 1
ATOM 5642 N N . TYR A 1 732 ? -16.959 0.890 26.497 1.00 55.56 732 TYR A N 1
ATOM 5643 C CA . TYR A 1 732 ? -16.671 1.128 27.908 1.00 55.56 732 TYR A CA 1
ATOM 5644 C C . TYR A 1 732 ? -16.257 -0.185 28.565 1.00 55.56 732 TYR A C 1
ATOM 5646 O O . TYR A 1 732 ? -16.871 -1.232 28.341 1.00 55.56 732 TYR A O 1
ATOM 5654 N N . VAL A 1 733 ? -15.178 -0.130 29.346 1.00 47.88 733 VAL A N 1
ATOM 5655 C CA . VAL A 1 733 ? -14.745 -1.263 30.164 1.00 47.88 733 VAL A CA 1
ATOM 5656 C C . VAL A 1 733 ? -15.557 -1.223 31.450 1.00 47.88 733 VAL A C 1
ATOM 5658 O O . VAL A 1 733 ? -15.509 -0.232 32.182 1.00 47.88 733 VAL A O 1
ATOM 5661 N N . VAL A 1 734 ? -16.343 -2.270 31.691 1.00 39.56 734 VAL A N 1
ATOM 5662 C CA . VAL A 1 734 ? -17.068 -2.439 32.952 1.00 39.56 734 VAL A CA 1
ATOM 5663 C C . VAL A 1 734 ? -16.072 -3.009 33.963 1.00 39.56 734 VAL A C 1
ATOM 5665 O O . VAL A 1 734 ? -15.486 -4.066 33.706 1.00 39.56 734 VAL A O 1
ATOM 5668 N N . ALA A 1 735 ? -15.833 -2.263 35.047 1.00 35.09 735 ALA A N 1
ATOM 5669 C CA . ALA A 1 735 ? -15.048 -2.715 36.200 1.00 35.09 735 ALA A CA 1
ATOM 5670 C C . ALA A 1 735 ? -15.746 -3.839 36.964 1.00 35.09 735 ALA A C 1
ATOM 5672 O O . ALA A 1 735 ? -16.988 -3.753 37.124 1.00 35.09 735 ALA A O 1
#

Foldseek 3Di:
DDDDDDDDDDDDDDDDDPAWQKAWEWEWEDQAQPDDSVPTDTDDIDMFTGNFVVSSLVVVCVVCVVLAQFAWDQDPVGIDGHHDDSVVVVQFKFKADPNDTDDPVDDRVVRRVVSVVCVPHYIYMYGHNHGHVRHDPVSSVRNCVPYPDPPDDDPVRDDDPVVVVVVVVVVCVVVPPDDDDPVVVVVVVVVVVVVVVVVVVVPPQDDFDADPVRATADPVRHGDPFQPQDDPPDFFDKDDFDFPDDPDAFDDFAFLVVLVVVLVVLVVVLLVLCVVQLVVVVCVVVPVDPPPDDPDDPLDDPVLVVVLVVLLVVLLVVLLVLLVVLLVVCLVPVLVLLLCLLVVLLVVLQVVLVVCVVVVNNVSNVVSVVVSVVSVVVSVVCNLVSLLLSLLLNLLVVLCVVPVVLLVLLVVLVVVLVVQVVSLVSSVVSVLVVVVVVQDDDDDDPQADAEFQGFDDFLNNHPARTADPRTRHHPPSVVSDDPVVVVVVLSSQLSSQLSVQLSLLLSLLLLLQSLVLLLQDQDRPCSSVVLSCLSVGRLSSLSSVLSSQLSNLVSLLVVLVVVVVVPDPVSVVSNVVSVVVSVVSVLLSLQLSSQCSNRVHRSVSSSVSSVVLCVLLVVPVVSVSNSLLSSLLVSLQVQLQVQLVVLQVCCVVCVVSDRVCSNPVSSNSRNVSSSVSSVSVSSSSVSSSSSSSSSCSRDLVSNCVNPSVSSSSSVSSCCSSCSPSCVVSPIHGDD